Protein AF-A0A2E4LIU6-F1 (afdb_monomer_lite)

Sequence (742 aa):
AVAGFKADQLKAIDATAIAGFGKDQVAGLAPTAMAGFDKDKMAALDSTAVAGFKADQIGALDPTAMAGFKKDQIGALDTTAMAGFKSDQVAALDPTAVAGFKKDQIGALDATAVAAFDPNKMAALDPSAMAGFKADQMAALDPNAVAALDSTKVANLDPTAMAGFDQLKLNALDPTAMAGMKKDQVAGLKADAMGGLSAAQMTSLAPTAVAGFKSDQVAALDPTAMAGFKKDQVAAMDSQAMAGFKPTQVAALDDDAVAGFKQTQVAALDATAVAGFKPTQVAALDADAVAGFKKDQMAAIDPTAMAGFKPTQVAALDADAVAGFKPDQVAALDPDAMTGLKQDQVKNLSKNAVGGLTADQFTKLPDDALKGLSKDNLGGLGTDVVKNFDDATIAKLDPTEVKSLAGDDFSKLMTNVDPTKVTADAVDDLLPTGWELDKDTGDLKAPPGAALSFKTIDKAASANINDTSLPPLPDLSKDLALGGGTSDSGGVLAGLDKALDAAAGAGAYKFEQRSDGILNLKTAGADDAAAAFIPDTSKMKQAPAGATPGVSQDDTGAFVLTTDKGYQIPLLPSLADPDAVKNQLPADSKIEVGTGGQTTISDLGDGSDKPVVGMPSPLLVQSDKAPGAYRDGTGADAKIEIVNADGKAQVITPAFKAQDEFKDALSGFGATDVKVNTSGTMDLNFGGQKITLKPHFDIEKGKTDASGEKFPPGVKQVGDKFFFTNENGETQELSVVAAPAT

Foldseek 3Di:
DQQPAALVRLLPDDLQVLLPAALVNLLNHDLRNQCNAALSNQLSHDLRNLCNAALSNQLSHDLRNQCNAALSNQLSHDLRNLCNAALSNLLSHDLRNLLNDALSNQLSHDLRNLQSQALSNLLSHDLRNLCNAALSNLLSHDLRNLCSAALSNQLNHDLRNQCSAALSNQLSHDLRNLLNAALSNQLSHDLRNLCNAALSNQLSHDLRNLCNAALSNLLSHDLRNLCNHALSNLLSHDLRNQCNAALSNQLSHDLRVLLNAALSNLLSHDLRNQLNDALSNQLSHDLRNLCNAALSNQLSHDLRNLCNAALSNQLSHDLRNLLNAALSNLLSHDLRNLLNAALSNLLSHALRNQLSDALSNLVNHDLRNQCSDALRHQLSHHLNNLQPDALVSLQSYDLVRLLNRDAASNLQSQQSYNCVRYAPVSCPSNHHPQWDADRVQQAIQHHAFGQHDHDWQDCVPPDQPDFEAEDGAHDQQFHSGGNRTDDPPRGNQVQQLVQACVEPNHQQWGWDQDSNGKIFIDGRPDPDGFFIWTWLSNPWGAHDPPDDFYWDADPLRWIWGQGPSRITTTIFGADRDLPQQCVQAPPNWHWYQDSNRKIWICGQVPPDNFIFIWQKDRGWAAAPDAAGWDWDDFDLAIWIWGQGNVRTTIITGHADDCQVLQVVLVVVVVWAPWHQHSRRWIWIADPNWIKIKGWTTGKDAQDADPVRHGDAAHWDDDPQWIWHAHNRSIIIIIDMDTDPDD

pLDDT: mean 92.59, std 8.1, range [38.44, 98.75]

Secondary structure (DSSP, 8-state):
-GGG--HHHHHHS-HHHHTT--HHHHHTS-GGGGGG--HHHHHHS-HHHHTT--HHHHTTS-HHHHTT--HHHHTTS-HHHHTT--HHHHHTS-HHHHTT--HHHHTTS-HHHHTT--HHHHHHS-GGGGGG--HHHHHHS-HHHHTT--HHHHTTS-GGGGGG--HHHHHHS-GGGGGG--HHHHHHS-GGGGGG--HHHHHHS-HHHHTT--HHHHHTS-HHHHTT--HHHHHHS-HHHHTT--HHHHTTS-HHHHTT--HHHHTTS-HHHHTT--HHHHHHS-HHHHTT--HHHHHHS-HHHHTT--HHHHTTS-HHHHTT--HHHHHTS-GGGGGG--HHHHHHS-HHHHHT--HHHHHTS-HHHHTT--TTTGGG--HHHHTT--HHHHTTS-HHHHHT--TTHHHHHHHHS-TTT--HHHHGGGPPTT-EE-TTT-BEEPPTT-B--PPBP-GGGSS-TTTEE----B-TTS-SBTTS---TTTHHHHHHHHHHHHHH-TTSEEEEE-TTS-EEEEETT-SSEEEEEEE-GGG-EEPPTTPPSEEEE-TTS-EEEE-TT-EEEEEEE--S-HHHHHTTS-TT--EEE-TTSPEEES--SSS--S-EEEEEPSB-EE-SSPSEEEEESSGGG-EEEEE-TTSEEEEEEE--SSHHHHHHHHHHTT-EEEEE-TTS-EEEEETTEEEEEEEEEEEEET-B-TTSPBPPSEEEEETTEEEEE-TT-EEEEEEEEEPP--

Radius of gyration: 41.92 Å; chains: 1; bounding box: 106×54×118 Å

Structure (mmCIF, N/CA/C/O backbone):
data_AF-A0A2E4LIU6-F1
#
_entry.id   AF-A0A2E4LIU6-F1
#
loop_
_atom_site.group_PDB
_atom_site.id
_atom_site.type_symbol
_atom_site.label_atom_id
_atom_site.label_alt_id
_atom_site.label_comp_id
_atom_site.label_asym_id
_atom_site.label_entity_id
_atom_site.label_seq_id
_atom_site.pdbx_PDB_ins_code
_atom_site.Cartn_x
_atom_site.Cartn_y
_atom_site.Cartn_z
_atom_site.occupancy
_atom_site.B_iso_or_equiv
_atom_site.auth_seq_id
_atom_site.auth_comp_id
_atom_site.auth_asym_id
_atom_site.auth_atom_id
_atom_site.pdbx_PDB_model_num
ATOM 1 N N . ALA A 1 1 ? 55.812 -18.400 -59.384 1.00 61.91 1 ALA A N 1
ATOM 2 C CA . ALA A 1 1 ? 56.956 -17.463 -59.445 1.00 61.91 1 ALA A CA 1
ATOM 3 C C . ALA A 1 1 ? 57.140 -16.683 -58.140 1.00 61.91 1 ALA A C 1
ATOM 5 O O . ALA A 1 1 ? 58.265 -16.591 -57.677 1.00 61.91 1 ALA A O 1
ATOM 6 N N . VAL A 1 2 ? 56.072 -16.170 -57.515 1.00 78.38 2 VAL A N 1
ATOM 7 C CA . VAL A 1 2 ? 56.188 -15.272 -56.346 1.00 78.38 2 VAL A CA 1
ATOM 8 C C . VAL A 1 2 ? 56.410 -15.963 -54.986 1.00 78.38 2 VAL A C 1
ATOM 10 O O . VAL A 1 2 ? 56.914 -15.331 -54.068 1.00 78.38 2 VAL A O 1
ATOM 13 N N . ALA A 1 3 ? 56.140 -17.268 -54.861 1.00 80.12 3 ALA A N 1
ATOM 14 C CA . ALA A 1 3 ? 56.276 -18.023 -53.602 1.00 80.12 3 ALA A CA 1
ATOM 15 C C . ALA A 1 3 ? 57.689 -18.030 -52.977 1.00 80.12 3 ALA A C 1
ATOM 17 O O . ALA A 1 3 ? 57.834 -18.330 -51.797 1.00 80.12 3 ALA A O 1
ATOM 18 N N . GLY A 1 4 ? 58.731 -17.720 -53.757 1.00 84.25 4 GLY A N 1
ATOM 19 C CA . GLY A 1 4 ? 60.118 -17.667 -53.285 1.00 84.25 4 GLY A CA 1
ATOM 20 C C . GLY A 1 4 ? 60.573 -16.303 -52.755 1.00 84.25 4 GLY A C 1
ATOM 21 O O . GLY A 1 4 ? 61.723 -16.196 -52.327 1.00 84.25 4 GLY A O 1
ATOM 22 N N . PHE A 1 5 ? 59.729 -15.265 -52.810 1.00 91.25 5 PHE A N 1
ATOM 23 C CA . PHE A 1 5 ? 60.100 -13.936 -52.324 1.00 91.25 5 PHE A CA 1
ATOM 24 C C . PHE A 1 5 ? 60.273 -13.912 -50.803 1.00 91.25 5 PHE A C 1
ATOM 26 O O . PHE A 1 5 ? 59.449 -14.439 -50.058 1.00 91.25 5 PHE A O 1
ATOM 33 N N . LYS A 1 6 ? 61.340 -13.255 -50.345 1.00 92.62 6 LYS A N 1
ATOM 34 C CA . LYS A 1 6 ? 61.596 -12.942 -48.930 1.00 92.62 6 LYS A CA 1
ATOM 35 C C . LYS A 1 6 ? 61.195 -11.498 -48.610 1.00 92.62 6 LYS A C 1
ATOM 37 O O . LYS A 1 6 ? 61.132 -10.669 -49.517 1.00 92.62 6 LYS A O 1
ATOM 42 N N . ALA A 1 7 ? 61.012 -11.184 -47.326 1.00 92.44 7 ALA A N 1
ATOM 43 C CA . ALA A 1 7 ? 60.647 -9.841 -46.861 1.00 92.44 7 ALA A CA 1
ATOM 44 C C . ALA A 1 7 ? 61.567 -8.738 -47.422 1.00 92.44 7 ALA A C 1
ATOM 46 O O . ALA A 1 7 ? 61.079 -7.791 -48.031 1.00 92.44 7 ALA A O 1
ATOM 47 N N . ASP A 1 8 ? 62.892 -8.900 -47.325 1.00 92.88 8 ASP A N 1
ATOM 48 C CA . ASP A 1 8 ? 63.858 -7.905 -47.827 1.00 92.88 8 ASP A CA 1
ATOM 49 C C . ASP A 1 8 ? 63.761 -7.682 -49.342 1.00 92.88 8 ASP A C 1
ATOM 51 O O . ASP A 1 8 ? 63.995 -6.580 -49.836 1.00 92.88 8 ASP A O 1
ATOM 55 N N . GLN A 1 9 ? 63.394 -8.727 -50.091 1.00 92.69 9 GLN A N 1
ATOM 56 C CA . GLN A 1 9 ? 63.227 -8.636 -51.539 1.00 92.69 9 GLN A CA 1
ATOM 57 C C . GLN A 1 9 ? 61.954 -7.871 -51.891 1.00 92.69 9 GLN A C 1
ATOM 59 O O . GLN A 1 9 ? 62.006 -6.999 -52.750 1.00 92.69 9 GLN A O 1
ATOM 64 N N . LEU A 1 10 ? 60.835 -8.147 -51.212 1.00 92.00 10 LEU A N 1
ATOM 65 C CA . LEU A 1 10 ? 59.602 -7.376 -51.399 1.00 92.00 10 LEU A CA 1
ATOM 66 C C . LEU A 1 10 ? 59.773 -5.921 -50.970 1.00 92.00 10 LEU A C 1
ATOM 68 O O . LEU A 1 10 ? 59.290 -5.031 -51.662 1.00 92.00 10 LEU A O 1
ATOM 72 N N . LYS A 1 11 ? 60.533 -5.667 -49.900 1.00 91.44 11 LYS A N 1
ATOM 73 C CA . LYS A 1 11 ? 60.844 -4.310 -49.439 1.00 91.44 11 LYS A CA 1
ATOM 74 C C . LYS A 1 11 ? 61.566 -3.483 -50.506 1.00 91.44 11 LYS A C 1
ATOM 76 O O . LYS A 1 11 ? 61.294 -2.291 -50.631 1.00 91.44 11 LYS A O 1
ATOM 81 N N . ALA A 1 12 ? 62.449 -4.117 -51.282 1.00 91.50 12 ALA A N 1
ATOM 82 C CA . ALA A 1 12 ? 63.208 -3.490 -52.364 1.00 91.50 12 ALA A CA 1
ATOM 83 C C . ALA A 1 12 ? 62.420 -3.314 -53.679 1.00 91.50 12 ALA A C 1
ATOM 85 O O . ALA A 1 12 ? 62.894 -2.612 -54.573 1.00 91.50 12 ALA A O 1
ATOM 86 N N . ILE A 1 13 ? 61.247 -3.943 -53.826 1.00 91.38 13 ILE A N 1
ATOM 87 C CA . ILE A 1 13 ? 60.385 -3.780 -55.004 1.00 91.38 13 ILE A CA 1
ATOM 88 C C . ILE A 1 13 ? 59.573 -2.484 -54.862 1.00 91.38 13 ILE A C 1
ATOM 90 O O . ILE A 1 13 ? 58.964 -2.226 -53.825 1.00 91.38 13 ILE A O 1
ATOM 94 N N . ASP A 1 14 ? 59.551 -1.669 -55.918 1.00 92.44 14 ASP A N 1
ATOM 95 C CA . ASP A 1 14 ? 58.750 -0.441 -55.962 1.00 92.44 14 ASP A CA 1
ATOM 96 C C . ASP A 1 14 ? 57.240 -0.744 -55.964 1.00 92.44 14 ASP A C 1
ATOM 98 O O . ASP A 1 14 ? 56.791 -1.733 -56.552 1.00 92.44 14 ASP A O 1
ATOM 102 N N . ALA A 1 15 ? 56.439 0.131 -55.348 1.00 92.38 15 ALA A N 1
ATOM 103 C CA . ALA A 1 15 ? 54.988 -0.031 -55.249 1.00 92.38 15 ALA A CA 1
ATOM 104 C C . ALA A 1 15 ? 54.302 -0.187 -56.624 1.00 92.38 15 ALA A C 1
ATOM 106 O O . ALA A 1 15 ? 53.351 -0.955 -56.757 1.00 92.38 15 ALA A O 1
ATOM 107 N N . THR A 1 16 ? 54.831 0.446 -57.676 1.00 91.50 16 THR A N 1
ATOM 108 C CA . THR A 1 16 ? 54.316 0.327 -59.052 1.00 91.50 16 THR A CA 1
ATOM 109 C C . THR A 1 16 ? 54.453 -1.094 -59.600 1.00 91.50 16 THR A C 1
ATOM 111 O O . THR A 1 16 ? 53.590 -1.569 -60.333 1.00 91.50 16 THR A O 1
ATOM 114 N N . ALA A 1 17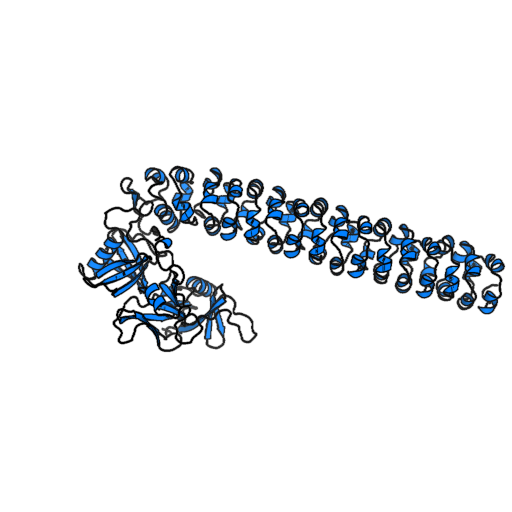 ? 55.529 -1.799 -59.242 1.00 91.12 17 ALA A N 1
ATOM 115 C CA . ALA A 1 17 ? 55.725 -3.186 -59.654 1.00 91.12 17 ALA A CA 1
ATOM 116 C C . ALA A 1 17 ? 54.816 -4.143 -58.866 1.00 91.12 17 ALA A C 1
ATOM 118 O O . ALA A 1 17 ? 54.324 -5.121 -59.432 1.00 91.12 17 ALA A O 1
ATOM 119 N N . ILE A 1 18 ? 54.544 -3.837 -57.591 1.00 93.38 18 ILE A N 1
ATOM 120 C CA . ILE A 1 18 ? 53.566 -4.570 -56.773 1.00 93.38 18 ILE A CA 1
ATOM 121 C C . ILE A 1 18 ? 52.146 -4.427 -57.337 1.00 93.38 18 ILE A C 1
ATOM 123 O O . ILE A 1 18 ? 51.404 -5.405 -57.330 1.00 93.38 18 ILE A O 1
ATOM 127 N N . ALA A 1 19 ? 51.789 -3.272 -57.912 1.00 92.88 19 ALA A N 1
ATOM 128 C CA . ALA A 1 19 ? 50.477 -3.048 -58.531 1.00 92.88 19 ALA A CA 1
ATOM 129 C C . ALA A 1 19 ? 50.125 -4.055 -59.648 1.00 92.88 19 ALA A C 1
ATOM 131 O O . ALA A 1 19 ? 48.953 -4.254 -59.949 1.00 92.88 19 ALA A O 1
ATOM 132 N N . GLY A 1 20 ? 51.121 -4.706 -60.264 1.00 91.44 20 GLY A N 1
ATOM 133 C CA . GLY A 1 20 ? 50.910 -5.740 -61.285 1.00 91.44 20 GLY A CA 1
ATOM 134 C C . GLY A 1 20 ? 50.588 -7.138 -60.738 1.00 91.44 20 GLY A C 1
ATOM 135 O O . GLY A 1 20 ? 50.439 -8.075 -61.525 1.00 91.44 20 GLY A O 1
ATOM 136 N N . PHE A 1 21 ? 50.539 -7.328 -59.416 1.00 94.50 21 PHE A N 1
ATOM 137 C CA . PHE A 1 21 ? 50.215 -8.623 -58.815 1.00 94.50 21 PHE A CA 1
ATOM 138 C C . PHE A 1 21 ? 48.708 -8.873 -58.882 1.00 94.50 21 PHE A C 1
ATOM 140 O O . PHE A 1 21 ? 47.919 -8.013 -58.520 1.00 94.50 21 PHE A O 1
ATOM 147 N N . GLY A 1 22 ? 48.309 -10.072 -59.312 1.00 94.94 22 GLY A N 1
ATOM 148 C CA . GLY A 1 22 ? 46.920 -10.527 -59.270 1.00 94.94 22 GLY A CA 1
ATOM 149 C C . GLY A 1 22 ? 46.615 -11.383 -58.039 1.00 94.94 22 GLY A C 1
ATOM 150 O O . GLY A 1 22 ? 47.496 -11.695 -57.233 1.00 94.94 22 GLY A O 1
ATOM 151 N N . LYS A 1 23 ? 45.351 -11.811 -57.933 1.00 95.44 23 LYS A N 1
ATOM 152 C CA . LYS A 1 23 ? 44.820 -12.624 -56.826 1.00 95.44 23 LYS A CA 1
ATOM 153 C C . LYS A 1 23 ? 45.689 -13.845 -56.507 1.00 95.44 23 LYS A C 1
ATOM 155 O O . LYS A 1 23 ? 46.084 -14.043 -55.361 1.00 95.44 23 LYS A O 1
ATOM 160 N N . ASP A 1 24 ? 46.019 -14.640 -57.524 1.00 95.56 24 ASP A N 1
ATOM 161 C CA . ASP A 1 24 ? 46.772 -15.888 -57.346 1.00 95.56 24 ASP A CA 1
ATOM 162 C C . ASP A 1 24 ? 48.234 -15.636 -56.965 1.00 95.56 24 ASP A C 1
ATOM 164 O O . ASP A 1 24 ? 48.835 -16.424 -56.231 1.00 95.56 24 ASP A O 1
ATOM 168 N N . GLN A 1 25 ? 48.823 -14.530 -57.438 1.00 95.19 25 GLN A N 1
ATOM 169 C CA . GLN A 1 25 ? 50.158 -14.127 -57.010 1.00 95.19 25 GLN A CA 1
ATOM 170 C C . GLN A 1 25 ? 50.153 -13.749 -55.526 1.00 95.19 25 GLN A C 1
ATOM 172 O O . GLN A 1 25 ? 50.968 -14.280 -54.774 1.00 95.19 25 GLN A O 1
ATOM 177 N N . VAL A 1 26 ? 49.221 -12.903 -55.082 1.00 95.69 26 VAL A N 1
ATOM 178 C CA . VAL A 1 26 ? 49.111 -12.533 -53.661 1.00 95.69 26 VAL A CA 1
ATOM 179 C C . VAL A 1 26 ? 48.871 -13.776 -52.795 1.00 95.69 26 VAL A C 1
ATOM 181 O O . VAL A 1 26 ? 49.615 -14.012 -51.844 1.00 95.69 26 VAL A O 1
ATOM 184 N N . ALA A 1 27 ? 47.942 -14.652 -53.191 1.00 95.44 27 ALA A N 1
ATOM 185 C CA . ALA A 1 27 ? 47.644 -15.902 -52.485 1.00 95.44 27 ALA A CA 1
ATOM 186 C C . ALA A 1 27 ? 48.825 -16.891 -52.421 1.00 95.44 27 ALA A C 1
ATOM 188 O O . ALA A 1 27 ? 48.853 -17.775 -51.559 1.00 95.44 27 ALA A O 1
ATOM 189 N N . GLY A 1 28 ? 49.773 -16.782 -53.358 1.00 94.81 28 GLY A N 1
ATOM 190 C CA . GLY A 1 28 ? 50.947 -17.643 -53.472 1.00 94.81 28 GLY A CA 1
ATOM 191 C C . GLY A 1 28 ? 52.191 -17.147 -52.729 1.00 94.81 28 GLY A C 1
ATOM 192 O O . GLY A 1 28 ? 53.189 -17.866 -52.709 1.00 94.81 28 GLY A O 1
ATOM 193 N N . LEU A 1 29 ? 52.177 -15.942 -52.153 1.00 95.06 29 LEU A N 1
ATOM 194 C CA . LEU A 1 29 ? 53.287 -15.413 -51.352 1.00 95.06 29 LEU A CA 1
ATOM 195 C C . LEU A 1 29 ? 53.390 -16.133 -49.995 1.00 95.06 29 LEU A C 1
ATOM 197 O O . LEU A 1 29 ? 52.384 -16.451 -49.366 1.00 95.06 29 LEU A O 1
ATOM 201 N N . ALA A 1 30 ? 54.605 -16.363 -49.499 1.00 94.94 30 ALA A N 1
ATOM 202 C CA . ALA A 1 30 ? 54.784 -16.913 -48.154 1.00 94.94 30 ALA A CA 1
ATOM 203 C C . ALA A 1 30 ? 54.405 -15.866 -47.081 1.00 94.94 30 ALA A C 1
ATOM 205 O O . ALA A 1 30 ? 54.736 -14.693 -47.266 1.00 94.94 30 ALA A O 1
ATOM 206 N N . PRO A 1 31 ? 53.803 -16.248 -45.934 1.00 94.94 31 PRO A N 1
ATOM 207 C CA . PRO A 1 31 ? 53.489 -15.310 -44.849 1.00 94.94 31 PRO A CA 1
ATOM 208 C C . PRO A 1 31 ? 54.695 -14.487 -44.387 1.00 94.94 31 PRO A C 1
ATOM 210 O O . PRO A 1 31 ? 54.602 -13.279 -44.219 1.00 94.94 31 PRO A O 1
ATOM 213 N N . THR A 1 32 ? 55.878 -15.099 -44.293 1.00 93.38 32 THR A N 1
ATOM 214 C CA . THR A 1 32 ? 57.120 -14.404 -43.906 1.00 93.38 32 THR A CA 1
ATOM 215 C C . THR A 1 32 ? 57.549 -13.310 -44.883 1.00 93.38 32 THR A C 1
ATOM 217 O O . THR A 1 32 ? 58.330 -12.437 -44.516 1.00 93.38 32 THR A O 1
ATOM 220 N N . ALA A 1 33 ? 57.060 -13.338 -46.123 1.00 95.12 33 ALA A N 1
ATOM 221 C CA . ALA A 1 33 ? 57.330 -12.310 -47.116 1.00 95.12 33 ALA A CA 1
ATOM 222 C C . ALA A 1 33 ? 56.527 -11.021 -46.839 1.00 95.12 33 ALA A C 1
ATOM 224 O O . ALA A 1 33 ? 56.951 -9.940 -47.242 1.00 95.12 33 ALA A O 1
ATOM 225 N N . MET A 1 34 ? 55.413 -11.116 -46.103 1.00 95.81 34 MET A N 1
ATOM 226 C CA . MET A 1 34 ? 54.492 -10.000 -45.845 1.00 95.81 34 MET A CA 1
ATOM 227 C C . MET A 1 34 ? 55.106 -8.866 -45.028 1.00 95.81 34 MET A C 1
ATOM 229 O O . MET A 1 34 ? 54.745 -7.713 -45.237 1.00 95.81 34 MET A O 1
ATOM 233 N N . ALA A 1 35 ? 56.130 -9.149 -44.220 1.00 93.56 35 ALA A N 1
ATOM 234 C CA . ALA A 1 35 ? 56.916 -8.124 -43.530 1.00 93.56 35 ALA A CA 1
ATOM 235 C C . ALA A 1 35 ? 57.662 -7.161 -44.486 1.00 93.56 35 ALA A C 1
ATOM 237 O O . ALA A 1 35 ? 58.205 -6.148 -44.052 1.00 93.56 35 ALA A O 1
ATOM 238 N N . GLY A 1 36 ? 57.728 -7.474 -45.787 1.00 93.38 36 GLY A N 1
ATOM 239 C CA . GLY A 1 36 ? 58.267 -6.589 -46.822 1.00 93.38 36 GLY A CA 1
ATOM 240 C C . GLY A 1 36 ? 57.265 -5.582 -47.400 1.00 93.38 36 GLY A C 1
ATOM 241 O O . GLY A 1 36 ? 57.675 -4.726 -48.187 1.00 93.38 36 GLY A O 1
ATOM 242 N N . PHE A 1 37 ? 55.975 -5.681 -47.057 1.00 95.81 37 PHE A N 1
ATOM 243 C CA . PHE A 1 37 ? 54.960 -4.709 -47.466 1.00 95.81 37 PHE A CA 1
ATOM 244 C C . PHE A 1 37 ? 54.981 -3.474 -46.562 1.00 95.81 37 PHE A C 1
ATOM 246 O O . PHE A 1 37 ? 55.166 -3.567 -45.354 1.00 95.81 37 PHE A O 1
ATOM 253 N N . ASP A 1 38 ? 54.756 -2.313 -47.168 1.00 94.88 38 ASP A N 1
ATOM 254 C CA . ASP A 1 38 ? 54.541 -1.035 -46.495 1.00 94.88 38 ASP A CA 1
ATOM 255 C C . ASP A 1 38 ? 53.229 -0.411 -46.996 1.00 94.88 38 ASP A C 1
ATOM 257 O O . ASP A 1 38 ? 52.552 -0.965 -47.871 1.00 94.88 38 ASP A O 1
ATOM 261 N N . LYS A 1 39 ? 52.860 0.751 -46.445 1.00 95.88 39 LYS A N 1
ATOM 262 C CA . LYS A 1 39 ? 51.604 1.431 -46.789 1.00 95.88 39 LYS A CA 1
ATOM 263 C C . LYS A 1 39 ? 51.472 1.731 -48.288 1.00 95.88 39 LYS A C 1
ATOM 265 O O . LYS A 1 39 ? 50.376 1.652 -48.832 1.00 95.88 39 LYS A O 1
ATOM 270 N N . ASP A 1 40 ? 52.569 2.056 -48.972 1.00 96.00 40 ASP A N 1
ATOM 271 C CA . ASP A 1 40 ? 52.518 2.474 -50.374 1.00 96.00 40 ASP A CA 1
ATOM 272 C C . ASP A 1 40 ? 52.322 1.257 -51.286 1.00 96.00 40 ASP A C 1
ATOM 274 O O . ASP A 1 40 ? 51.531 1.305 -52.228 1.00 96.00 40 ASP A O 1
ATOM 278 N N . LYS A 1 41 ? 52.958 0.125 -50.956 1.00 95.75 41 LYS A N 1
ATOM 279 C CA . LYS A 1 41 ? 52.736 -1.160 -51.638 1.00 95.75 41 LYS A CA 1
ATOM 280 C C . LYS A 1 41 ? 51.312 -1.672 -51.437 1.00 95.75 41 LYS A C 1
ATOM 282 O O . LYS A 1 41 ? 50.694 -2.121 -52.400 1.00 95.75 41 LYS A O 1
ATOM 287 N N . MET A 1 42 ? 50.774 -1.576 -50.219 1.00 96.88 42 MET A N 1
ATOM 288 C CA . MET A 1 42 ? 49.384 -1.960 -49.948 1.00 96.88 42 MET A CA 1
ATOM 289 C C . MET A 1 42 ? 48.397 -1.077 -50.717 1.00 96.88 42 MET A C 1
ATOM 291 O O . MET A 1 42 ? 47.474 -1.593 -51.345 1.00 96.88 42 MET A O 1
ATOM 295 N N . ALA A 1 43 ? 48.637 0.235 -50.767 1.00 96.50 43 ALA A N 1
ATOM 296 C CA . ALA A 1 43 ? 47.803 1.168 -51.519 1.00 96.50 43 ALA A CA 1
ATOM 297 C C . ALA A 1 43 ? 47.864 0.958 -53.044 1.00 96.50 43 ALA A C 1
ATOM 299 O O . ALA A 1 43 ? 46.927 1.353 -53.748 1.00 96.50 43 ALA A O 1
ATOM 300 N N . ALA A 1 44 ? 48.953 0.380 -53.561 1.00 96.62 44 ALA A N 1
ATOM 301 C CA . ALA A 1 44 ? 49.164 0.147 -54.988 1.00 96.62 44 ALA A CA 1
ATOM 302 C C . ALA A 1 44 ? 48.462 -1.111 -55.528 1.00 96.62 44 ALA A C 1
ATOM 304 O O . ALA A 1 44 ? 48.182 -1.168 -56.724 1.00 96.62 44 ALA A O 1
ATOM 305 N N . LEU A 1 45 ? 48.155 -2.099 -54.677 1.00 96.38 45 LEU A N 1
ATOM 306 C CA . LEU A 1 45 ? 47.378 -3.277 -55.077 1.00 96.38 45 LEU A CA 1
ATOM 307 C C . LEU A 1 45 ? 45.944 -2.889 -55.471 1.00 96.38 45 LEU A C 1
ATOM 309 O O . LEU A 1 45 ? 45.343 -1.997 -54.874 1.00 96.38 45 LEU A O 1
ATOM 313 N N . ASP A 1 46 ? 45.349 -3.583 -56.437 1.00 96.19 46 ASP A N 1
ATOM 314 C CA . ASP A 1 46 ? 43.910 -3.459 -56.681 1.00 96.19 46 ASP A CA 1
ATOM 315 C C . ASP A 1 46 ? 43.093 -4.370 -55.739 1.00 96.19 46 ASP A C 1
ATOM 317 O O . ASP A 1 46 ? 43.629 -5.219 -55.019 1.00 96.19 46 ASP A O 1
ATOM 321 N N . SER A 1 47 ? 41.771 -4.194 -55.716 1.00 96.06 47 SER A N 1
ATOM 322 C CA . SER A 1 47 ? 40.879 -4.989 -54.862 1.00 96.06 47 SER A CA 1
ATOM 323 C C . SER A 1 47 ? 40.827 -6.474 -55.249 1.00 96.06 47 SER A C 1
ATOM 325 O O . SER A 1 47 ? 40.594 -7.322 -54.388 1.00 96.06 47 SER A O 1
ATOM 327 N N . THR A 1 48 ? 41.098 -6.822 -56.513 1.00 95.69 48 THR A N 1
ATOM 328 C CA . THR A 1 48 ? 41.131 -8.219 -56.978 1.00 95.69 48 THR A CA 1
ATOM 329 C C . THR A 1 48 ? 42.360 -8.940 -56.437 1.00 95.69 48 THR A C 1
ATOM 331 O O . THR A 1 48 ? 42.263 -10.086 -55.998 1.00 95.69 48 THR A O 1
ATOM 334 N N . ALA A 1 49 ? 43.510 -8.268 -56.433 1.00 96.56 49 ALA A N 1
ATOM 335 C CA . ALA A 1 49 ? 44.744 -8.759 -55.846 1.00 96.56 49 ALA A CA 1
ATOM 336 C C . ALA A 1 49 ? 44.601 -8.940 -54.333 1.00 96.56 49 ALA A C 1
ATOM 338 O O . ALA A 1 49 ? 44.946 -9.997 -53.803 1.00 96.56 49 ALA A O 1
ATOM 339 N N . VAL A 1 50 ? 44.018 -7.948 -53.649 1.00 97.19 50 VAL A N 1
ATOM 340 C CA . VAL A 1 50 ? 43.781 -8.006 -52.199 1.00 97.19 50 VAL A CA 1
ATOM 341 C C . VAL A 1 50 ? 42.854 -9.164 -51.811 1.00 97.19 50 VAL A C 1
ATOM 343 O O . VAL A 1 50 ? 43.092 -9.822 -50.802 1.00 97.19 50 VAL A O 1
ATOM 346 N N . ALA A 1 51 ? 41.872 -9.519 -52.643 1.00 96.44 51 ALA A N 1
ATOM 347 C CA . ALA A 1 51 ? 41.024 -10.695 -52.419 1.00 96.44 51 ALA A CA 1
ATOM 348 C C . ALA A 1 51 ? 41.789 -12.042 -52.417 1.00 96.44 51 ALA A C 1
ATOM 350 O O . ALA A 1 51 ? 41.187 -13.091 -52.181 1.00 96.44 51 ALA A O 1
ATOM 351 N N . GLY A 1 52 ? 43.086 -12.048 -52.746 1.00 95.81 52 GLY A N 1
ATOM 352 C CA . GLY A 1 52 ? 43.966 -13.215 -52.678 1.00 95.81 52 GLY A CA 1
ATOM 353 C C . GLY A 1 52 ? 44.633 -13.438 -51.321 1.00 95.81 52 GLY A C 1
ATOM 354 O O . GLY A 1 52 ? 45.184 -14.517 -51.110 1.00 95.81 52 GLY A O 1
ATOM 355 N N . PHE A 1 53 ? 44.604 -12.460 -50.409 1.00 97.38 53 PHE A N 1
ATOM 356 C CA . PHE A 1 53 ? 45.224 -12.606 -49.092 1.00 97.38 53 PHE A CA 1
ATOM 357 C C . PHE A 1 53 ? 44.572 -13.721 -48.264 1.00 97.38 53 PHE A C 1
ATOM 359 O O . PHE A 1 53 ? 43.357 -13.905 -48.272 1.00 97.38 53 PHE A O 1
ATOM 366 N N . LYS A 1 54 ? 45.402 -14.438 -47.508 1.00 97.00 54 LYS A N 1
ATOM 367 C CA . LYS A 1 54 ? 45.013 -15.466 -46.534 1.00 97.00 54 LYS A CA 1
ATOM 368 C C . LYS A 1 54 ? 45.223 -14.970 -45.103 1.00 97.00 54 LYS A C 1
ATOM 370 O O . LYS A 1 54 ? 45.967 -14.019 -44.878 1.00 97.00 54 LYS A O 1
ATOM 375 N N . ALA A 1 55 ? 44.607 -15.638 -44.128 1.00 96.94 55 ALA A N 1
ATOM 376 C CA . ALA A 1 55 ? 44.691 -15.253 -42.716 1.00 96.94 55 ALA A CA 1
ATOM 377 C C . ALA A 1 55 ? 46.137 -15.168 -42.192 1.00 96.94 55 ALA A C 1
ATOM 379 O O . ALA A 1 55 ? 46.523 -14.194 -41.554 1.00 96.94 55 ALA A O 1
ATOM 380 N N . ASP A 1 56 ? 46.963 -16.169 -42.498 1.00 97.25 56 ASP A N 1
ATOM 381 C CA . ASP A 1 56 ? 48.368 -16.218 -42.085 1.00 97.25 56 ASP A CA 1
ATOM 382 C C . ASP A 1 56 ? 49.211 -15.103 -42.718 1.00 97.25 56 ASP A C 1
ATOM 384 O O . ASP A 1 56 ? 50.124 -14.579 -42.084 1.00 97.25 56 ASP A O 1
ATOM 388 N N . GLN A 1 57 ? 48.880 -14.708 -43.948 1.00 97.56 57 GLN A N 1
ATOM 389 C CA . GLN A 1 57 ? 49.508 -13.590 -44.639 1.00 97.56 57 GLN A CA 1
ATOM 390 C C . GLN A 1 57 ? 49.102 -12.245 -44.032 1.00 97.56 57 GLN A C 1
ATOM 392 O O . GLN A 1 57 ? 49.979 -11.430 -43.755 1.00 97.56 57 GLN A O 1
ATOM 397 N N . ILE A 1 58 ? 47.807 -12.024 -43.777 1.00 97.62 58 ILE A N 1
ATOM 398 C CA . ILE A 1 58 ? 47.331 -10.811 -43.097 1.00 97.62 58 ILE A CA 1
ATOM 399 C C . ILE A 1 58 ? 48.002 -10.688 -41.730 1.00 97.62 58 ILE A C 1
ATOM 401 O O . ILE A 1 58 ? 48.594 -9.656 -41.434 1.00 97.62 58 ILE A O 1
ATOM 405 N N . GLY A 1 59 ? 48.022 -11.762 -40.938 1.00 96.62 59 GLY A N 1
ATOM 406 C CA . GLY A 1 59 ? 48.655 -11.766 -39.619 1.00 96.62 59 GLY A CA 1
ATOM 407 C C . GLY A 1 59 ? 50.178 -11.588 -39.633 1.00 96.62 59 GLY A C 1
ATOM 408 O O . GLY A 1 59 ? 50.766 -11.384 -38.574 1.00 96.62 59 GLY A O 1
ATOM 409 N N . ALA A 1 60 ? 50.826 -11.664 -40.797 1.00 96.81 60 ALA A N 1
ATOM 410 C CA . ALA A 1 60 ? 52.258 -11.429 -40.960 1.00 96.81 60 ALA A CA 1
ATOM 411 C C . ALA A 1 60 ? 52.597 -10.041 -41.541 1.00 96.81 60 ALA A C 1
ATOM 413 O O . ALA A 1 60 ? 53.780 -9.725 -41.687 1.00 96.81 60 ALA A O 1
ATOM 414 N N . LEU A 1 61 ? 51.595 -9.215 -41.876 1.00 96.81 61 LEU A N 1
ATOM 415 C CA . LEU A 1 61 ? 51.804 -7.820 -42.270 1.00 96.81 61 LEU A CA 1
ATOM 416 C C . LEU A 1 61 ? 52.275 -6.984 -41.076 1.00 96.81 61 LEU A C 1
ATOM 418 O O . LEU A 1 61 ? 51.753 -7.102 -39.967 1.00 96.81 61 LEU A O 1
ATOM 422 N N . ASP A 1 62 ? 53.229 -6.091 -41.319 1.00 95.31 62 ASP A N 1
ATOM 423 C CA . ASP A 1 62 ? 53.597 -5.074 -40.339 1.00 95.31 62 ASP A CA 1
ATOM 424 C C . ASP A 1 62 ? 52.419 -4.094 -40.140 1.00 95.31 62 ASP A C 1
ATOM 426 O O . ASP A 1 62 ? 51.807 -3.689 -41.136 1.00 95.31 62 ASP A O 1
ATOM 430 N N . PRO A 1 63 ? 52.086 -3.672 -38.903 1.00 95.56 63 PRO A N 1
ATOM 431 C CA . PRO A 1 63 ? 51.004 -2.716 -38.659 1.00 95.56 63 PRO A CA 1
ATOM 432 C C . PRO A 1 63 ? 51.097 -1.441 -39.509 1.00 95.56 63 PRO A C 1
ATOM 434 O O . PRO A 1 63 ? 50.077 -0.910 -39.939 1.00 95.56 63 PRO A O 1
ATOM 437 N N . THR A 1 64 ? 52.304 -0.972 -39.842 1.00 93.31 64 THR A N 1
ATOM 438 C CA . THR A 1 64 ? 52.489 0.216 -40.693 1.00 93.31 64 THR A CA 1
ATOM 439 C C . THR A 1 64 ? 51.983 0.028 -42.125 1.00 93.31 64 THR A C 1
ATOM 441 O O . THR A 1 64 ? 51.597 1.006 -42.766 1.00 93.31 64 THR A O 1
ATOM 444 N N . ALA A 1 65 ? 51.932 -1.208 -42.629 1.00 96.62 65 ALA A N 1
ATOM 445 C CA . ALA A 1 65 ? 51.366 -1.515 -43.939 1.00 96.62 65 ALA A CA 1
ATOM 446 C C . ALA A 1 65 ? 49.840 -1.340 -43.959 1.00 96.62 65 ALA A C 1
ATOM 448 O O . ALA A 1 65 ? 49.269 -0.998 -44.997 1.00 96.62 65 ALA A O 1
ATOM 449 N N . MET A 1 66 ? 49.183 -1.508 -42.806 1.00 97.25 66 MET A N 1
ATOM 450 C CA . MET A 1 66 ? 47.725 -1.463 -42.686 1.00 97.25 66 MET A CA 1
ATOM 451 C C . MET A 1 66 ? 47.148 -0.087 -43.038 1.00 97.25 66 MET A C 1
ATOM 453 O O . MET A 1 66 ? 46.073 -0.004 -43.630 1.00 97.25 66 MET A O 1
ATOM 457 N N . ALA A 1 67 ? 47.902 0.985 -42.786 1.00 95.88 67 ALA A N 1
ATOM 458 C CA . ALA A 1 67 ? 47.536 2.352 -43.162 1.00 95.88 67 ALA A CA 1
ATOM 459 C C . ALA A 1 67 ? 47.418 2.565 -44.688 1.00 95.88 67 ALA A C 1
ATOM 461 O O . ALA A 1 67 ? 46.903 3.587 -45.134 1.00 95.88 67 ALA A O 1
ATOM 462 N N . GLY A 1 68 ? 47.918 1.626 -45.499 1.00 96.06 68 GLY A N 1
ATOM 463 C CA . GLY A 1 68 ? 47.813 1.658 -46.956 1.00 96.06 68 GLY A CA 1
ATOM 464 C C . GLY A 1 68 ? 46.521 1.076 -47.527 1.00 96.06 68 GLY A C 1
ATOM 465 O O . GLY A 1 68 ? 46.255 1.269 -48.714 1.00 96.06 68 GLY A O 1
ATOM 466 N N . PHE A 1 69 ? 45.727 0.356 -46.725 1.00 97.75 69 PHE A N 1
ATOM 467 C CA . PHE A 1 69 ? 44.468 -0.213 -47.204 1.00 97.75 69 PHE A CA 1
ATOM 468 C C . PHE A 1 69 ? 43.461 0.882 -47.568 1.00 97.75 69 PHE A C 1
ATOM 470 O O . PHE A 1 69 ? 43.315 1.889 -46.883 1.00 97.75 69 PHE A O 1
ATOM 477 N N . LYS A 1 70 ? 42.710 0.644 -48.641 1.00 97.25 70 LYS A N 1
ATOM 478 C CA . LYS A 1 70 ? 41.595 1.470 -49.113 1.00 97.25 70 LYS A CA 1
ATOM 479 C C . LYS A 1 70 ? 40.265 0.776 -48.830 1.00 97.25 70 LYS A C 1
ATOM 481 O O . LYS A 1 70 ? 40.202 -0.449 -48.734 1.00 97.25 70 LYS A O 1
ATOM 486 N N . LYS A 1 71 ? 39.180 1.555 -48.807 1.00 96.81 71 LYS A N 1
ATOM 487 C CA . LYS A 1 71 ? 37.801 1.068 -48.618 1.00 96.81 71 LYS A CA 1
ATOM 488 C C . LYS A 1 71 ? 37.473 -0.163 -49.479 1.00 96.81 71 LYS A C 1
ATOM 490 O O . LYS A 1 71 ? 37.083 -1.204 -48.957 1.00 96.81 71 LYS A O 1
ATOM 495 N N . ASP A 1 72 ? 37.687 -0.069 -50.791 1.00 97.12 72 ASP A N 1
ATOM 496 C CA . ASP A 1 72 ? 37.332 -1.142 -51.731 1.00 97.12 72 ASP A CA 1
ATOM 497 C C . ASP A 1 72 ? 38.207 -2.394 -51.574 1.00 97.12 72 ASP A C 1
ATOM 499 O O . ASP A 1 72 ? 37.784 -3.495 -51.917 1.00 97.12 72 ASP A O 1
ATOM 503 N N . GLN A 1 73 ? 39.425 -2.237 -51.046 1.00 97.94 73 GLN A N 1
ATOM 504 C CA . GLN A 1 73 ? 40.328 -3.351 -50.765 1.00 97.94 73 GLN A CA 1
ATOM 505 C C . GLN A 1 73 ? 39.871 -4.120 -49.524 1.00 97.94 73 GLN A C 1
ATOM 507 O O . GLN A 1 73 ? 39.773 -5.344 -49.579 1.00 97.94 73 GLN A O 1
ATOM 512 N N . ILE A 1 74 ? 39.520 -3.417 -48.439 1.00 97.75 74 ILE A N 1
ATOM 513 C CA . ILE A 1 74 ? 38.940 -4.045 -47.242 1.00 97.75 74 ILE A CA 1
ATOM 514 C C . ILE A 1 74 ? 37.665 -4.807 -47.613 1.00 97.75 74 ILE A C 1
ATOM 516 O O . ILE A 1 74 ? 37.534 -5.985 -47.287 1.00 97.75 74 ILE A O 1
ATOM 520 N N . GLY A 1 75 ? 36.771 -4.196 -48.393 1.00 96.88 75 GLY A N 1
ATOM 521 C CA . GLY A 1 75 ? 35.534 -4.846 -48.835 1.00 96.88 75 GLY A CA 1
ATOM 522 C C . GLY A 1 75 ? 35.724 -6.037 -49.786 1.00 96.88 75 GLY A C 1
ATOM 523 O O . GLY A 1 75 ? 34.765 -6.782 -50.017 1.00 96.88 75 GLY A O 1
ATOM 524 N N . ALA A 1 76 ? 36.922 -6.228 -50.347 1.00 97.31 76 ALA A N 1
ATOM 525 C CA . ALA A 1 76 ? 37.257 -7.344 -51.232 1.00 97.31 76 ALA A CA 1
ATOM 526 C C . ALA A 1 76 ? 37.958 -8.514 -50.521 1.00 97.31 76 ALA A C 1
ATOM 528 O O . ALA A 1 76 ? 38.041 -9.596 -51.103 1.00 97.31 76 ALA A O 1
ATOM 529 N N . LEU A 1 77 ? 38.434 -8.328 -49.283 1.00 97.38 77 LEU A N 1
ATOM 530 C CA . LEU A 1 77 ? 39.022 -9.406 -48.487 1.00 97.38 77 LEU A CA 1
ATOM 531 C C . LEU A 1 77 ? 38.011 -10.534 -48.253 1.00 97.38 77 LEU A C 1
ATOM 533 O O . LEU A 1 77 ? 36.850 -10.299 -47.915 1.00 97.38 77 LEU A O 1
ATOM 537 N N . ASP A 1 78 ? 38.462 -11.774 -48.402 1.00 95.75 78 ASP A N 1
ATOM 538 C CA . ASP A 1 78 ? 37.641 -12.931 -48.067 1.00 95.75 78 ASP A CA 1
ATOM 539 C C . ASP A 1 78 ? 37.426 -13.014 -46.546 1.00 95.75 78 ASP A C 1
ATOM 541 O O . ASP A 1 78 ? 38.322 -12.698 -45.763 1.00 95.75 78 ASP A O 1
ATOM 545 N N . THR A 1 79 ? 36.253 -13.479 -46.112 1.00 96.00 79 THR A N 1
ATOM 546 C CA . THR A 1 79 ? 35.941 -13.668 -44.683 1.00 96.00 79 THR A CA 1
ATOM 547 C C . THR A 1 79 ? 36.960 -14.548 -43.956 1.00 96.00 79 THR A C 1
ATOM 549 O O . THR A 1 79 ? 37.257 -14.306 -42.794 1.00 96.00 79 THR A O 1
ATOM 552 N N . THR A 1 80 ? 37.571 -15.520 -44.637 1.00 94.25 80 THR A N 1
ATOM 553 C CA . THR A 1 80 ? 38.619 -16.364 -44.051 1.00 94.25 80 THR A CA 1
ATOM 554 C C . THR A 1 80 ? 39.903 -15.593 -43.759 1.00 94.25 80 THR A C 1
ATOM 556 O O . THR A 1 80 ? 40.597 -15.927 -42.804 1.00 94.25 80 THR A O 1
ATOM 559 N N . ALA A 1 81 ? 40.215 -14.546 -44.527 1.00 96.81 81 ALA A N 1
ATOM 560 C CA . ALA A 1 81 ? 41.383 -13.700 -44.291 1.00 96.81 81 ALA A CA 1
ATOM 561 C C . ALA A 1 81 ? 41.218 -12.817 -43.045 1.00 96.81 81 ALA A C 1
ATOM 563 O O . ALA A 1 81 ? 42.210 -12.452 -42.416 1.00 96.81 81 ALA A O 1
ATOM 564 N N . MET A 1 82 ? 39.972 -12.515 -42.664 1.00 97.12 82 MET A N 1
ATOM 565 C CA . MET A 1 82 ? 39.650 -11.651 -41.527 1.00 97.12 82 MET A CA 1
ATOM 566 C C . MET A 1 82 ? 40.156 -12.197 -40.190 1.00 97.12 82 MET A C 1
ATOM 568 O O . MET A 1 82 ? 40.650 -11.423 -39.376 1.00 97.12 82 MET A O 1
ATOM 572 N N . ALA A 1 83 ? 40.158 -13.520 -40.008 1.00 95.06 83 ALA A N 1
ATOM 573 C CA . ALA A 1 83 ? 40.716 -14.178 -38.822 1.00 95.06 83 ALA A CA 1
ATOM 574 C C . ALA A 1 83 ? 42.244 -13.986 -38.669 1.00 95.06 83 ALA A C 1
ATOM 576 O O . ALA A 1 83 ? 42.837 -14.366 -37.666 1.00 95.06 83 ALA A O 1
ATOM 577 N N . GLY A 1 84 ? 42.913 -13.429 -39.683 1.00 95.56 84 GLY A N 1
ATOM 578 C CA . GLY A 1 84 ? 44.331 -13.089 -39.629 1.00 95.56 84 GLY A CA 1
ATOM 579 C C . GLY A 1 84 ? 44.647 -11.769 -38.929 1.00 95.56 84 GLY A C 1
ATOM 580 O O . GLY A 1 84 ? 45.795 -11.568 -38.531 1.00 95.56 84 GLY A O 1
ATOM 581 N N . PHE A 1 85 ? 43.669 -10.863 -38.801 1.00 97.56 85 PHE A N 1
ATOM 582 C CA . PHE A 1 85 ? 43.895 -9.522 -38.260 1.00 97.56 85 PHE A CA 1
ATOM 583 C C . PHE A 1 85 ? 44.258 -9.563 -36.776 1.00 97.56 85 PHE A C 1
ATOM 585 O O . PHE A 1 85 ? 43.590 -10.194 -35.962 1.00 97.56 85 PHE A O 1
ATOM 592 N N . LYS A 1 86 ? 45.297 -8.814 -36.414 1.00 96.69 86 LYS A N 1
ATOM 593 C CA . LYS A 1 86 ? 45.713 -8.582 -35.029 1.00 96.69 86 LYS A CA 1
ATOM 594 C C . LYS A 1 86 ? 45.250 -7.213 -34.531 1.00 96.69 86 LYS A C 1
ATOM 596 O O . LYS A 1 86 ? 44.907 -6.327 -35.310 1.00 96.69 86 LYS A O 1
ATOM 601 N N . SER A 1 87 ? 45.263 -7.039 -33.212 1.00 96.75 87 SER A N 1
ATOM 602 C CA . SER A 1 87 ? 44.824 -5.807 -32.541 1.00 96.75 87 SER A CA 1
ATOM 603 C C . SER A 1 87 ? 45.622 -4.569 -32.985 1.00 96.75 87 SER A C 1
ATOM 605 O O . SER A 1 87 ? 45.046 -3.550 -33.352 1.00 96.75 87 SER A O 1
ATOM 607 N N . ASP A 1 88 ? 46.950 -4.671 -33.058 1.00 97.25 88 ASP A N 1
ATOM 608 C CA . ASP A 1 88 ? 47.844 -3.605 -33.533 1.00 97.25 88 ASP A CA 1
ATOM 609 C C . ASP A 1 88 ? 47.636 -3.260 -35.017 1.00 97.25 88 ASP A C 1
ATOM 611 O O . ASP A 1 88 ? 47.700 -2.094 -35.408 1.00 97.25 88 ASP A O 1
ATOM 615 N N . GLN A 1 89 ? 47.327 -4.261 -35.839 1.00 97.75 89 GLN A N 1
ATOM 616 C CA . GLN A 1 89 ? 47.005 -4.080 -37.251 1.00 97.75 89 GLN A CA 1
ATOM 617 C C . GLN A 1 89 ? 45.673 -3.354 -37.450 1.00 97.75 89 GLN A C 1
ATOM 619 O O . GLN A 1 89 ? 45.596 -2.428 -38.256 1.00 97.75 89 GLN A O 1
ATOM 624 N N . VAL A 1 90 ? 44.632 -3.735 -36.702 1.00 97.81 90 VAL A N 1
ATOM 625 C CA . VAL A 1 90 ? 43.345 -3.025 -36.721 1.00 97.81 90 VAL A CA 1
ATOM 626 C C . VAL A 1 90 ? 43.515 -1.599 -36.207 1.00 97.81 90 VAL A C 1
ATOM 628 O O . VAL A 1 90 ? 42.981 -0.676 -36.817 1.00 97.81 90 VAL A O 1
ATOM 631 N N . ALA A 1 91 ? 44.305 -1.388 -35.149 1.00 97.19 91 ALA A N 1
ATOM 632 C CA . ALA A 1 91 ? 44.594 -0.054 -34.628 1.00 97.19 91 ALA A CA 1
ATOM 633 C C . ALA A 1 91 ? 45.234 0.862 -35.688 1.00 97.19 91 ALA A C 1
ATOM 635 O O . ALA A 1 91 ? 44.929 2.056 -35.723 1.00 97.19 91 ALA A O 1
ATOM 636 N N . ALA A 1 92 ? 46.067 0.301 -36.570 1.00 97.50 92 ALA A N 1
ATOM 637 C CA . ALA A 1 92 ? 46.768 1.021 -37.630 1.00 97.50 92 ALA A CA 1
ATOM 638 C C . ALA A 1 92 ? 45.957 1.233 -38.928 1.00 97.50 92 ALA A C 1
ATOM 640 O O . ALA A 1 92 ? 46.431 1.939 -39.820 1.00 97.50 92 ALA A O 1
ATOM 641 N N . LEU A 1 93 ? 44.754 0.655 -39.061 1.00 97.75 93 LEU A N 1
ATOM 642 C CA . LEU A 1 93 ? 43.872 0.920 -40.203 1.00 97.75 93 LEU A CA 1
ATOM 643 C C . LEU A 1 93 ? 43.384 2.373 -40.204 1.00 97.75 93 LEU A C 1
ATOM 645 O O . LEU A 1 93 ? 42.936 2.896 -39.181 1.00 97.75 93 LEU A O 1
ATOM 649 N N . ASP A 1 94 ? 43.384 2.991 -41.383 1.00 96.38 94 ASP A N 1
ATOM 650 C CA . ASP A 1 94 ? 42.756 4.295 -41.581 1.00 96.38 94 ASP A CA 1
ATOM 651 C C . ASP A 1 94 ? 41.221 4.176 -41.439 1.00 96.38 94 ASP A C 1
ATOM 653 O O . ASP A 1 94 ? 40.628 3.257 -42.020 1.00 96.38 94 ASP A O 1
ATOM 657 N N . PRO A 1 95 ? 40.536 5.085 -40.715 1.00 96.38 95 PRO A N 1
ATOM 658 C CA . PRO A 1 95 ? 39.078 5.045 -40.575 1.00 96.38 95 PRO A CA 1
ATOM 659 C C . PRO A 1 95 ? 38.320 4.995 -41.914 1.00 96.38 95 PRO A C 1
ATOM 661 O O . PRO A 1 95 ? 37.281 4.346 -42.014 1.00 96.38 95 PRO A O 1
ATOM 664 N N . THR A 1 96 ? 38.846 5.607 -42.980 1.00 95.06 96 THR A N 1
ATOM 665 C CA . THR A 1 96 ? 38.228 5.553 -44.316 1.00 95.06 96 THR A CA 1
ATOM 666 C C . THR A 1 96 ? 38.275 4.156 -44.938 1.00 95.06 96 THR A C 1
ATOM 668 O O . THR A 1 96 ? 37.376 3.791 -45.699 1.00 95.06 96 THR A O 1
ATOM 671 N N . ALA A 1 97 ? 39.285 3.350 -44.597 1.00 97.19 97 ALA A N 1
ATOM 672 C CA . ALA A 1 97 ? 39.389 1.958 -45.019 1.00 97.19 97 ALA A CA 1
ATOM 673 C C . ALA A 1 97 ? 38.390 1.071 -44.266 1.00 97.19 97 ALA A C 1
ATOM 675 O O . ALA A 1 97 ? 37.753 0.209 -44.872 1.00 97.19 97 ALA A O 1
ATOM 676 N N . VAL A 1 98 ? 38.204 1.330 -42.967 1.00 97.12 98 VAL A N 1
ATOM 677 C CA . VAL A 1 98 ? 37.260 0.616 -42.088 1.00 97.12 98 VAL A CA 1
ATOM 678 C C . VAL A 1 98 ? 35.820 0.699 -42.612 1.00 97.12 98 VAL A C 1
ATOM 680 O O . VAL A 1 98 ? 35.078 -0.276 -42.516 1.00 97.12 98 VAL A O 1
ATOM 683 N N . ALA A 1 99 ? 35.441 1.795 -43.279 1.00 96.19 99 ALA A N 1
ATOM 684 C CA . ALA A 1 99 ? 34.147 1.930 -43.961 1.00 96.19 99 ALA A CA 1
ATOM 685 C C . ALA A 1 99 ? 33.897 0.878 -45.069 1.00 96.19 99 ALA A C 1
ATOM 687 O O . ALA A 1 99 ? 32.800 0.807 -45.622 1.00 96.19 99 ALA A O 1
ATOM 688 N N . GLY A 1 100 ? 34.919 0.112 -45.462 1.00 96.81 100 GLY A N 1
ATOM 689 C CA . GLY A 1 100 ? 34.830 -0.969 -46.442 1.00 96.81 100 GLY A CA 1
ATOM 690 C C . GLY A 1 100 ? 34.391 -2.311 -45.861 1.00 96.81 100 GLY A C 1
ATOM 691 O O . GLY A 1 100 ? 34.063 -3.209 -46.638 1.00 96.81 100 GLY A O 1
ATOM 692 N N . PHE A 1 101 ? 34.382 -2.466 -44.531 1.00 98.06 101 PHE A N 1
ATOM 693 C CA . PHE A 1 101 ? 33.981 -3.717 -43.896 1.00 98.06 101 PHE A CA 1
ATOM 694 C C . PHE A 1 101 ? 32.520 -4.064 -44.177 1.00 98.06 101 PHE A C 1
ATOM 696 O O . PHE A 1 101 ? 31.622 -3.229 -44.098 1.00 98.06 101 PHE A O 1
ATOM 703 N N . LYS A 1 102 ? 32.283 -5.344 -44.455 1.00 97.62 102 LYS A N 1
ATOM 704 C CA . LYS A 1 102 ? 30.959 -5.952 -44.605 1.00 97.62 102 LYS A CA 1
ATOM 705 C C . LYS A 1 102 ? 30.594 -6.737 -43.348 1.00 97.62 102 LYS A C 1
ATOM 707 O O . LYS A 1 102 ? 31.477 -7.185 -42.618 1.00 97.62 102 LYS A O 1
ATOM 712 N N . LYS A 1 103 ? 29.298 -6.997 -43.142 1.00 97.31 103 LYS A N 1
ATOM 713 C CA . LYS A 1 103 ? 28.804 -7.731 -41.961 1.00 97.31 103 LYS A CA 1
ATOM 714 C C . LYS A 1 103 ? 29.534 -9.068 -41.740 1.00 97.31 103 LYS A C 1
ATOM 716 O O . LYS A 1 103 ? 29.983 -9.352 -40.637 1.00 97.31 103 LYS A O 1
ATOM 721 N N . ASP A 1 104 ? 29.727 -9.859 -42.799 1.00 97.75 104 ASP A N 1
ATOM 722 C CA . ASP A 1 104 ? 30.320 -11.196 -42.668 1.00 97.75 104 ASP A CA 1
ATOM 723 C C . ASP A 1 104 ? 31.821 -11.116 -42.354 1.00 97.75 104 ASP A C 1
ATOM 725 O O . ASP A 1 104 ? 32.376 -12.021 -41.739 1.00 97.75 104 ASP A O 1
ATOM 729 N N . GLN A 1 105 ? 32.477 -10.014 -42.738 1.00 98.38 105 GLN A N 1
ATOM 730 C CA . GLN A 1 105 ? 33.880 -9.762 -42.414 1.00 98.38 105 GLN A CA 1
ATOM 731 C C . GLN A 1 105 ? 34.045 -9.335 -40.955 1.00 98.38 105 GLN A C 1
ATOM 733 O O . GLN A 1 105 ? 34.933 -9.847 -40.281 1.00 98.38 105 GLN A O 1
ATOM 738 N N . ILE A 1 106 ? 33.168 -8.457 -40.451 1.00 98.12 106 ILE A N 1
ATOM 739 C CA . ILE A 1 106 ? 33.134 -8.104 -39.025 1.00 98.12 106 ILE A CA 1
ATOM 740 C C . ILE A 1 106 ? 32.909 -9.357 -38.180 1.00 98.12 106 ILE A C 1
ATOM 742 O O . ILE A 1 106 ? 33.667 -9.612 -37.250 1.00 98.12 106 ILE A O 1
ATOM 746 N N . GLY A 1 107 ? 31.938 -10.196 -38.548 1.00 97.25 107 GLY A N 1
ATOM 747 C CA . GLY A 1 107 ? 31.659 -11.440 -37.830 1.00 97.25 107 GLY A CA 1
ATOM 748 C C . GLY A 1 107 ? 32.775 -12.489 -37.901 1.00 97.25 107 GLY A C 1
ATOM 749 O O . GLY A 1 107 ? 32.719 -13.467 -37.159 1.00 97.25 107 GLY A O 1
ATOM 750 N N . ALA A 1 108 ? 33.767 -12.312 -38.776 1.00 97.81 108 ALA A N 1
ATOM 751 C CA . ALA A 1 108 ? 34.929 -13.187 -38.901 1.00 97.81 108 ALA A CA 1
ATOM 752 C C . ALA A 1 108 ? 36.194 -12.642 -38.204 1.00 97.81 108 ALA A C 1
ATOM 754 O O . ALA A 1 108 ? 37.200 -13.346 -38.160 1.00 97.81 108 ALA A O 1
ATOM 755 N N . LEU A 1 109 ? 36.163 -11.414 -37.669 1.00 97.81 109 LEU A N 1
ATOM 756 C CA . LEU A 1 109 ? 37.242 -10.870 -36.839 1.00 97.81 109 LEU A CA 1
ATOM 757 C C . LEU A 1 109 ? 37.241 -11.514 -35.448 1.00 97.81 109 LEU A C 1
ATOM 759 O O . LEU A 1 109 ? 36.189 -11.703 -34.841 1.00 97.81 109 LEU A O 1
ATOM 763 N N . ASP A 1 110 ? 38.417 -11.764 -34.884 1.00 96.19 110 ASP A N 1
ATOM 764 C CA . ASP A 1 110 ? 38.516 -12.148 -33.476 1.00 96.19 110 ASP A CA 1
ATOM 765 C C . ASP A 1 110 ? 38.177 -10.965 -32.553 1.00 96.19 110 ASP A C 1
ATOM 767 O O . ASP A 1 110 ? 38.479 -9.806 -32.854 1.00 96.19 110 ASP A O 1
ATOM 771 N N . ALA A 1 111 ? 37.604 -11.245 -31.378 1.00 97.31 111 ALA A N 1
ATOM 772 C CA . ALA A 1 111 ? 37.236 -10.212 -30.404 1.00 97.31 111 ALA A CA 1
ATOM 773 C C . ALA A 1 111 ? 38.432 -9.333 -29.970 1.00 97.31 111 ALA A C 1
ATOM 775 O O . ALA A 1 111 ? 38.273 -8.141 -29.719 1.00 97.31 111 ALA A O 1
ATOM 776 N N . THR A 1 112 ? 39.651 -9.885 -29.952 1.00 95.94 112 THR A N 1
ATOM 777 C CA . THR A 1 112 ? 40.890 -9.142 -29.652 1.00 95.94 112 THR A CA 1
ATOM 778 C C . THR A 1 112 ? 41.273 -8.140 -30.743 1.00 95.94 112 THR A C 1
ATOM 780 O O . THR A 1 112 ? 41.857 -7.097 -30.444 1.00 95.94 112 THR A O 1
ATOM 783 N N . ALA A 1 113 ? 40.944 -8.434 -32.002 1.00 97.50 113 ALA A N 1
ATOM 784 C CA . ALA A 1 113 ? 41.114 -7.508 -33.113 1.00 97.50 113 ALA A CA 1
ATOM 785 C C . ALA A 1 113 ? 40.043 -6.409 -33.057 1.00 97.50 113 ALA A C 1
ATOM 787 O O . ALA A 1 113 ? 40.362 -5.232 -33.203 1.00 97.50 113 ALA A O 1
ATOM 788 N N . VAL A 1 114 ? 38.792 -6.779 -32.755 1.00 98.06 114 VAL A N 1
ATOM 789 C CA . VAL A 1 114 ? 37.687 -5.824 -32.571 1.00 98.06 114 VAL A CA 1
ATOM 790 C C . VAL A 1 114 ? 37.954 -4.846 -31.421 1.00 98.06 114 VAL A C 1
ATOM 792 O O . VAL A 1 114 ? 37.636 -3.669 -31.552 1.00 98.06 114 VAL A O 1
ATOM 795 N N . ALA A 1 115 ? 38.619 -5.273 -30.344 1.00 97.50 115 ALA A N 1
ATOM 796 C CA . ALA A 1 115 ? 38.987 -4.402 -29.222 1.00 97.50 115 ALA A CA 1
ATOM 797 C C . ALA A 1 115 ? 39.839 -3.173 -29.618 1.00 97.50 115 ALA A C 1
ATOM 799 O O . ALA A 1 115 ? 39.894 -2.200 -28.872 1.00 97.50 115 ALA A O 1
ATOM 800 N N . ALA A 1 116 ? 40.496 -3.192 -30.785 1.00 97.69 116 ALA A N 1
ATOM 801 C CA . ALA A 1 116 ? 41.273 -2.063 -31.303 1.00 97.69 116 ALA A CA 1
ATOM 802 C C . ALA A 1 116 ? 40.449 -1.035 -32.107 1.00 97.69 116 ALA A C 1
ATOM 804 O O . ALA A 1 116 ? 41.012 -0.067 -32.634 1.00 97.69 116 ALA A O 1
ATOM 805 N N . PHE A 1 117 ? 39.133 -1.230 -32.238 1.00 98.00 117 PHE A N 1
ATOM 806 C CA . PHE A 1 117 ? 38.249 -0.225 -32.818 1.00 98.00 117 PHE A CA 1
ATOM 807 C C . PHE A 1 117 ? 38.110 0.951 -31.852 1.00 98.00 117 PHE A C 1
ATOM 809 O O . PHE A 1 117 ? 37.557 0.827 -30.765 1.00 98.00 117 PHE A O 1
ATOM 816 N N . ASP A 1 118 ? 38.618 2.103 -32.274 1.00 97.56 118 ASP A N 1
ATOM 817 C CA . ASP A 1 118 ? 38.488 3.369 -31.559 1.00 97.56 118 ASP A CA 1
ATOM 818 C C . ASP A 1 118 ? 37.220 4.136 -32.012 1.00 97.56 118 ASP A C 1
ATOM 820 O O . ASP A 1 118 ? 36.550 3.721 -32.969 1.00 97.56 118 ASP A O 1
ATOM 824 N N . PRO A 1 119 ? 36.876 5.272 -31.373 1.00 97.88 119 PRO A N 1
ATOM 825 C CA . PRO A 1 119 ? 35.686 6.043 -31.730 1.00 97.88 119 PRO A CA 1
ATOM 826 C C . PRO A 1 119 ? 35.647 6.502 -33.197 1.00 97.88 119 PRO A C 1
ATOM 828 O O . PRO A 1 119 ? 34.579 6.523 -33.804 1.00 97.88 119 PRO A O 1
ATOM 831 N N . ASN A 1 120 ? 36.794 6.826 -33.808 1.00 97.81 120 ASN A N 1
ATOM 832 C CA . ASN A 1 120 ? 36.841 7.271 -35.204 1.00 97.81 120 ASN A CA 1
ATOM 833 C C . ASN A 1 120 ? 36.535 6.115 -36.161 1.00 97.81 120 ASN A C 1
ATOM 835 O O . ASN A 1 120 ? 35.833 6.300 -37.156 1.00 97.81 120 ASN A O 1
ATOM 839 N N . LYS A 1 121 ? 37.034 4.913 -35.852 1.00 97.94 121 LYS A N 1
ATOM 840 C CA . LYS A 1 121 ? 36.752 3.699 -36.631 1.00 97.94 121 LYS A CA 1
ATOM 841 C C . LYS A 1 121 ? 35.287 3.293 -36.510 1.00 97.94 121 LYS A C 1
ATOM 843 O O . LYS A 1 121 ? 34.653 3.016 -37.526 1.00 97.94 121 LYS A O 1
ATOM 848 N N . MET A 1 122 ? 34.731 3.329 -35.299 1.00 97.94 122 MET A N 1
ATOM 849 C CA . MET A 1 122 ? 33.309 3.054 -35.072 1.00 97.94 122 MET A CA 1
ATOM 850 C C . MET A 1 122 ? 32.403 4.078 -35.766 1.00 97.94 122 MET A C 1
ATOM 852 O O . MET A 1 122 ? 31.392 3.696 -36.351 1.00 97.94 122 MET A O 1
ATOM 856 N N . ALA A 1 123 ? 32.782 5.359 -35.781 1.00 97.12 123 ALA A N 1
ATOM 857 C CA . ALA A 1 123 ? 32.044 6.393 -36.502 1.00 97.12 123 ALA A CA 1
ATOM 858 C C . ALA A 1 123 ? 32.070 6.185 -38.029 1.00 97.12 123 ALA A C 1
ATOM 860 O O . ALA A 1 123 ? 31.053 6.421 -38.688 1.00 97.12 123 ALA A O 1
ATOM 861 N N . ALA A 1 124 ? 33.203 5.728 -38.578 1.00 97.38 124 ALA A N 1
ATOM 862 C CA . ALA A 1 124 ? 33.405 5.520 -40.012 1.00 97.38 124 ALA A CA 1
ATOM 863 C C . ALA A 1 124 ? 32.799 4.216 -40.566 1.00 97.38 124 ALA A C 1
ATOM 865 O O . ALA A 1 124 ? 32.597 4.118 -41.778 1.00 97.38 124 ALA A O 1
ATOM 866 N N . LEU A 1 125 ? 32.514 3.221 -39.716 1.00 97.56 125 LEU A N 1
ATOM 867 C CA . LEU A 1 125 ? 31.867 1.972 -40.127 1.00 97.56 125 LEU A CA 1
ATOM 868 C C . LEU A 1 125 ? 30.526 2.227 -40.825 1.00 97.56 125 LEU A C 1
ATOM 870 O O . LEU A 1 125 ? 29.695 3.012 -40.359 1.00 97.56 125 LEU A O 1
ATOM 874 N N . ASP A 1 126 ? 30.292 1.497 -41.915 1.00 96.50 126 ASP A N 1
ATOM 875 C CA . ASP A 1 126 ? 28.985 1.473 -42.563 1.00 96.50 126 ASP A CA 1
ATOM 876 C C . ASP A 1 126 ? 27.949 0.844 -41.611 1.00 96.50 126 ASP A C 1
ATOM 878 O O . ASP A 1 126 ? 28.212 -0.231 -41.060 1.00 96.50 126 ASP A O 1
ATOM 882 N N . PRO A 1 127 ? 26.764 1.452 -41.412 1.00 97.38 127 PRO A N 1
ATOM 883 C CA . PRO A 1 127 ? 25.753 0.907 -40.511 1.00 97.38 127 PRO A CA 1
ATOM 884 C C . PRO A 1 127 ? 25.370 -0.548 -40.810 1.00 97.38 127 PRO A C 1
ATOM 886 O O . PRO A 1 127 ? 25.094 -1.300 -39.881 1.00 97.38 127 PRO A O 1
ATOM 889 N N . SER A 1 128 ? 25.406 -0.990 -42.073 1.00 96.94 128 SER A N 1
ATOM 890 C CA . SER A 1 128 ? 25.089 -2.380 -42.436 1.00 96.94 128 SER A CA 1
ATOM 891 C C . SER A 1 128 ? 26.105 -3.400 -41.907 1.00 96.94 128 SER A C 1
ATOM 893 O O . SER A 1 128 ? 25.765 -4.572 -41.726 1.00 96.94 128 SER A O 1
ATOM 895 N N . ALA A 1 129 ? 27.337 -2.972 -41.613 1.00 97.88 129 ALA A N 1
ATOM 896 C CA . ALA A 1 129 ? 28.364 -3.823 -41.023 1.00 97.88 129 ALA A CA 1
ATOM 897 C C . ALA A 1 129 ? 28.064 -4.164 -39.554 1.00 97.88 129 ALA A C 1
ATOM 899 O O . ALA A 1 129 ? 28.513 -5.205 -39.072 1.00 97.88 129 ALA A O 1
ATOM 900 N N . MET A 1 130 ? 27.253 -3.346 -38.866 1.00 98.19 130 MET A N 1
ATOM 901 C CA . MET A 1 130 ? 26.878 -3.564 -37.463 1.00 98.19 130 MET A CA 1
ATOM 902 C C . MET A 1 130 ? 26.155 -4.899 -37.241 1.00 98.19 130 MET A C 1
ATOM 904 O O . MET A 1 130 ? 26.321 -5.518 -36.193 1.00 98.19 130 MET A O 1
ATOM 908 N N . ALA A 1 131 ? 25.437 -5.397 -38.252 1.00 97.69 131 ALA A N 1
ATOM 909 C CA . ALA A 1 131 ? 24.766 -6.699 -38.217 1.00 97.69 131 ALA A CA 1
ATOM 910 C C . ALA A 1 131 ? 25.740 -7.892 -38.130 1.00 97.69 131 ALA A C 1
ATOM 912 O O . ALA A 1 131 ? 25.314 -9.031 -37.958 1.00 97.69 131 ALA A O 1
ATOM 913 N N . GLY A 1 132 ? 27.041 -7.650 -38.317 1.00 97.56 132 GLY A N 1
ATOM 914 C CA . GLY A 1 132 ? 28.095 -8.652 -38.216 1.00 97.56 132 GLY A CA 1
ATOM 915 C C . GLY A 1 132 ? 28.650 -8.855 -36.810 1.00 97.56 132 GLY A C 1
ATOM 916 O O . GLY A 1 132 ? 29.262 -9.894 -36.563 1.00 97.56 132 GLY A O 1
ATOM 917 N N . PHE A 1 133 ? 28.463 -7.885 -35.907 1.00 98.38 133 PHE A N 1
ATOM 918 C CA . PHE A 1 133 ? 29.018 -7.959 -34.557 1.00 98.38 133 PHE A CA 1
ATOM 919 C C . PHE A 1 133 ? 28.374 -9.090 -33.753 1.00 98.38 133 PHE A C 1
ATOM 921 O O . PHE A 1 133 ? 27.161 -9.294 -33.784 1.00 98.38 133 PHE A O 1
ATOM 928 N N . LYS A 1 134 ? 29.202 -9.804 -32.994 1.00 98.19 134 LYS A N 1
ATOM 929 C CA . LYS A 1 134 ? 28.807 -10.848 -32.043 1.00 98.19 134 LYS A CA 1
ATOM 930 C C . LYS A 1 134 ? 28.878 -10.338 -30.603 1.00 98.19 134 LYS A C 1
ATOM 932 O O . LYS A 1 134 ? 29.477 -9.302 -30.323 1.00 98.19 134 LYS A O 1
ATOM 937 N N . ALA A 1 135 ? 28.290 -11.085 -29.671 1.00 98.19 135 ALA A N 1
ATOM 938 C CA . ALA A 1 135 ? 28.263 -10.715 -28.255 1.00 98.19 135 ALA A CA 1
ATOM 939 C C . ALA A 1 135 ? 29.665 -10.581 -27.630 1.00 98.19 135 ALA A C 1
ATOM 941 O O . ALA A 1 135 ? 29.917 -9.645 -26.882 1.00 98.19 135 ALA A O 1
ATOM 942 N N . ASP A 1 136 ? 30.588 -11.489 -27.940 1.00 98.19 136 ASP A N 1
ATOM 943 C CA . ASP A 1 136 ? 31.97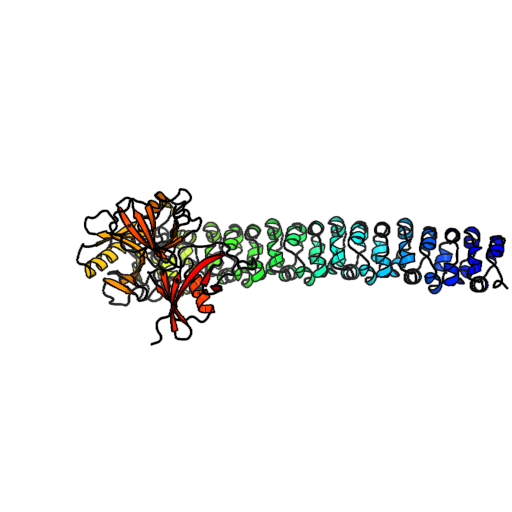4 -11.460 -27.454 1.00 98.19 136 ASP A CA 1
ATOM 944 C C . ASP A 1 136 ? 32.778 -10.291 -28.042 1.00 98.19 136 ASP A C 1
ATOM 946 O O . ASP A 1 136 ? 33.556 -9.651 -27.337 1.00 98.19 136 ASP A O 1
ATOM 950 N N . GLN A 1 137 ? 32.535 -9.958 -29.309 1.00 98.50 137 GLN A N 1
ATOM 951 C CA . GLN A 1 137 ? 33.114 -8.791 -29.970 1.00 98.50 137 GLN A CA 1
ATOM 952 C C . GLN A 1 137 ? 32.598 -7.480 -29.363 1.00 98.50 137 GLN A C 1
ATOM 954 O O . GLN A 1 137 ? 33.396 -6.604 -29.041 1.00 98.50 137 GLN A O 1
ATOM 959 N N . MET A 1 138 ? 31.283 -7.357 -29.142 1.00 98.38 138 MET A N 1
ATOM 960 C CA . MET A 1 138 ? 30.707 -6.198 -28.449 1.00 98.38 138 MET A CA 1
ATOM 961 C C . MET A 1 138 ? 31.211 -6.092 -27.009 1.00 98.38 138 MET A C 1
ATOM 963 O O . MET A 1 138 ? 31.460 -4.988 -26.532 1.00 98.38 138 MET A O 1
ATOM 967 N N . ALA A 1 139 ? 31.416 -7.223 -26.328 1.00 98.19 139 ALA A N 1
ATOM 968 C CA . ALA A 1 139 ? 31.983 -7.248 -24.984 1.00 98.19 139 ALA A CA 1
ATOM 969 C C . ALA A 1 139 ? 33.435 -6.749 -24.940 1.00 98.19 139 ALA A C 1
ATOM 971 O O . ALA A 1 139 ? 33.828 -6.144 -23.941 1.00 98.19 139 ALA A O 1
ATOM 972 N N . ALA A 1 140 ? 34.205 -6.970 -26.009 1.00 97.88 140 ALA A N 1
ATOM 973 C CA . ALA A 1 140 ? 35.604 -6.569 -26.115 1.00 97.88 140 ALA A CA 1
ATOM 974 C C . ALA A 1 140 ? 35.818 -5.090 -26.492 1.00 97.88 140 ALA A C 1
ATOM 976 O O . ALA A 1 140 ? 36.927 -4.588 -26.319 1.00 97.88 140 ALA A O 1
ATOM 977 N N . LEU A 1 141 ? 34.793 -4.391 -26.997 1.00 98.06 141 LEU A N 1
ATOM 978 C CA . LEU A 1 141 ? 34.888 -2.965 -27.324 1.00 98.06 141 LEU A CA 1
ATOM 979 C C . LEU A 1 141 ? 35.056 -2.098 -26.070 1.00 98.06 141 LEU A C 1
ATOM 981 O O . LEU A 1 141 ? 34.380 -2.299 -25.058 1.00 98.06 141 LEU A O 1
ATOM 985 N N . ASP A 1 142 ? 35.903 -1.076 -26.178 1.00 97.38 142 ASP A N 1
ATOM 986 C CA . ASP A 1 142 ? 36.010 -0.021 -25.171 1.00 97.38 142 ASP A CA 1
ATOM 987 C C . ASP A 1 142 ? 34.713 0.818 -25.128 1.00 97.38 142 ASP A C 1
ATOM 989 O O . ASP A 1 142 ? 34.156 1.134 -26.187 1.00 97.38 142 ASP A O 1
ATOM 993 N N . PRO A 1 143 ? 34.221 1.230 -23.945 1.00 97.62 143 PRO A N 1
ATOM 994 C CA . PRO A 1 143 ? 33.026 2.069 -23.842 1.00 97.62 143 PRO A CA 1
ATOM 995 C C . PRO A 1 143 ? 33.086 3.363 -24.673 1.00 97.62 143 PRO A C 1
ATOM 997 O O . PRO A 1 143 ? 32.062 3.787 -25.204 1.00 97.62 143 PRO A O 1
ATOM 1000 N N . ASN A 1 144 ? 34.265 3.964 -24.876 1.00 96.69 144 ASN A N 1
ATOM 1001 C CA . ASN A 1 144 ? 34.399 5.153 -25.725 1.00 96.69 144 ASN A CA 1
ATOM 1002 C C . ASN A 1 144 ? 34.143 4.840 -27.205 1.00 96.69 144 ASN A C 1
ATOM 1004 O O . ASN A 1 144 ? 33.626 5.683 -27.936 1.00 96.69 144 ASN A O 1
ATOM 1008 N N . ALA A 1 145 ? 34.488 3.635 -27.662 1.00 97.88 145 ALA A N 1
ATOM 1009 C CA . ALA A 1 145 ? 34.181 3.194 -29.018 1.00 97.88 145 ALA A CA 1
ATOM 1010 C C . ALA A 1 145 ? 32.665 3.000 -29.196 1.00 97.88 145 ALA A C 1
ATOM 1012 O O . ALA A 1 145 ? 32.103 3.395 -30.218 1.00 97.88 145 ALA A O 1
ATOM 1013 N N . VAL A 1 146 ? 31.991 2.466 -28.170 1.00 97.81 146 VAL A N 1
ATOM 1014 C CA . VAL A 1 146 ? 30.524 2.336 -28.125 1.00 97.81 146 VAL A CA 1
ATOM 1015 C C . VAL A 1 146 ? 29.832 3.703 -28.138 1.00 97.81 146 VAL A C 1
ATOM 1017 O O . VAL A 1 146 ? 28.809 3.853 -28.802 1.00 97.81 146 VAL A O 1
ATOM 1020 N N . ALA A 1 147 ? 30.409 4.722 -27.494 1.00 97.25 147 ALA A N 1
ATOM 1021 C CA . ALA A 1 147 ? 29.881 6.089 -27.509 1.00 97.25 147 ALA A CA 1
ATOM 1022 C C . ALA A 1 147 ? 29.807 6.711 -28.920 1.00 97.25 147 ALA A C 1
ATOM 1024 O O . ALA A 1 147 ? 29.043 7.645 -29.143 1.00 97.25 147 ALA A O 1
ATOM 1025 N N . ALA A 1 148 ? 30.571 6.190 -29.889 1.00 97.56 148 ALA A N 1
ATOM 1026 C CA . ALA A 1 148 ? 30.545 6.654 -31.278 1.00 97.56 148 ALA A CA 1
ATOM 1027 C C . ALA A 1 148 ? 29.416 6.030 -32.126 1.00 97.56 148 ALA A C 1
ATOM 1029 O O . ALA A 1 148 ? 29.293 6.334 -33.319 1.00 97.56 148 ALA A O 1
ATOM 1030 N N . LEU A 1 149 ? 28.614 5.126 -31.549 1.00 97.94 149 LEU A N 1
ATOM 1031 C CA . LEU A 1 149 ? 27.453 4.550 -32.218 1.00 97.94 149 LEU A CA 1
ATOM 1032 C C . LEU A 1 149 ? 26.324 5.578 -32.302 1.00 97.94 149 LEU A C 1
ATOM 1034 O O . LEU A 1 149 ? 25.882 6.116 -31.295 1.00 97.94 149 LEU A O 1
ATOM 1038 N N . ASP A 1 150 ? 25.814 5.794 -33.511 1.00 98.00 150 ASP A N 1
ATOM 1039 C CA . ASP A 1 150 ? 24.594 6.565 -33.744 1.00 98.00 150 ASP A CA 1
ATOM 1040 C C . ASP A 1 150 ? 23.358 5.647 -33.813 1.00 98.00 150 ASP A C 1
ATOM 1042 O O . ASP A 1 150 ? 23.454 4.414 -33.814 1.00 98.00 150 ASP A O 1
ATOM 1046 N N . SER A 1 151 ? 22.172 6.247 -33.915 1.00 98.06 151 SER A N 1
ATOM 1047 C CA . SER A 1 151 ? 20.905 5.510 -33.969 1.00 98.06 151 SER A CA 1
ATOM 1048 C C . SER A 1 151 ? 20.792 4.574 -35.175 1.00 98.06 151 SER A C 1
ATOM 1050 O O . SER A 1 151 ? 20.167 3.520 -35.073 1.00 98.06 151 SER A O 1
ATOM 1052 N N . THR A 1 152 ? 21.419 4.890 -36.311 1.00 98.31 152 THR A N 1
ATOM 1053 C CA . THR A 1 152 ? 21.399 4.011 -37.489 1.00 98.31 152 THR A CA 1
ATOM 1054 C C . THR A 1 152 ? 22.269 2.778 -37.281 1.00 98.31 152 THR A C 1
ATOM 1056 O O . THR A 1 152 ? 21.891 1.683 -37.703 1.00 98.31 152 THR A O 1
ATOM 1059 N N . LYS A 1 153 ? 23.399 2.925 -36.584 1.00 98.50 153 LYS A N 1
ATOM 1060 C CA . LYS A 1 153 ? 24.288 1.814 -36.231 1.00 98.50 153 LYS A CA 1
ATOM 1061 C C . LYS A 1 153 ? 23.651 0.910 -35.184 1.00 98.50 153 LYS A C 1
ATOM 1063 O O . LYS A 1 153 ? 23.588 -0.299 -35.394 1.00 98.50 153 LYS A O 1
ATOM 1068 N N . VAL A 1 154 ? 23.092 1.490 -34.119 1.00 98.38 154 VAL A N 1
ATOM 1069 C CA . VAL A 1 154 ? 22.335 0.737 -33.107 1.00 98.38 154 VAL A CA 1
ATOM 1070 C C . VAL A 1 154 ? 21.179 -0.019 -33.760 1.00 98.38 154 VAL A C 1
ATOM 1072 O O . VAL A 1 154 ? 21.017 -1.211 -33.525 1.00 98.38 154 VAL A O 1
ATOM 1075 N N . ALA A 1 155 ? 20.441 0.612 -34.676 1.00 98.38 155 ALA A N 1
ATOM 1076 C CA . ALA A 1 155 ? 19.342 -0.028 -35.393 1.00 98.38 155 ALA A CA 1
ATOM 1077 C C . ALA A 1 155 ? 19.753 -1.219 -36.279 1.00 98.38 155 ALA A C 1
ATOM 1079 O O . ALA A 1 155 ? 18.873 -1.992 -36.658 1.00 98.38 155 ALA A O 1
ATOM 1080 N N . ASN A 1 156 ? 21.030 -1.363 -36.638 1.00 98.31 156 ASN A N 1
ATOM 1081 C CA . ASN A 1 156 ? 21.532 -2.473 -37.451 1.00 98.31 156 ASN A CA 1
ATOM 1082 C C . ASN A 1 156 ? 22.259 -3.552 -36.632 1.00 98.31 156 ASN A C 1
ATOM 1084 O O . ASN A 1 156 ? 22.647 -4.565 -37.209 1.00 98.31 156 ASN A O 1
ATOM 1088 N N . LEU A 1 157 ? 22.439 -3.377 -35.317 1.00 98.19 157 LEU A N 1
ATOM 1089 C CA . LEU A 1 157 ? 22.991 -4.426 -34.458 1.00 98.19 157 LEU A CA 1
ATOM 1090 C C . LEU A 1 157 ? 22.076 -5.654 -34.432 1.00 98.19 157 LEU A C 1
ATOM 1092 O O . LEU A 1 157 ? 20.855 -5.539 -34.296 1.00 98.19 157 LEU A O 1
ATOM 1096 N N . ASP A 1 158 ? 22.667 -6.841 -34.501 1.00 97.81 158 ASP A N 1
ATOM 1097 C CA . ASP A 1 158 ? 21.920 -8.074 -34.276 1.00 97.81 158 ASP A CA 1
ATOM 1098 C C . ASP A 1 158 ? 21.468 -8.156 -32.798 1.00 97.81 158 ASP A C 1
ATOM 1100 O O . ASP A 1 158 ? 22.262 -7.841 -31.905 1.00 97.81 158 ASP A O 1
ATOM 1104 N N . PRO A 1 159 ? 20.228 -8.582 -32.488 1.00 97.94 159 PRO A N 1
ATOM 1105 C CA . PRO A 1 159 ? 19.767 -8.743 -31.107 1.00 97.94 159 PRO A CA 1
ATOM 1106 C C . PRO A 1 159 ? 20.692 -9.595 -30.227 1.00 97.94 159 PRO A C 1
ATOM 1108 O O . PRO A 1 159 ? 20.809 -9.339 -29.031 1.00 97.94 159 PRO A O 1
ATOM 1111 N N . THR A 1 160 ? 21.392 -10.579 -30.799 1.00 97.38 160 THR A N 1
ATOM 1112 C CA . THR A 1 160 ? 22.325 -11.434 -30.050 1.00 97.38 160 THR A CA 1
ATOM 1113 C C . THR A 1 160 ? 23.589 -10.697 -29.607 1.00 97.38 160 THR A C 1
ATOM 1115 O O . THR A 1 160 ? 24.153 -11.034 -28.565 1.00 97.38 160 THR A O 1
ATOM 1118 N N . ALA A 1 161 ? 24.015 -9.653 -30.328 1.00 98.25 161 ALA A N 1
ATOM 1119 C CA . ALA A 1 161 ? 25.157 -8.821 -29.944 1.00 98.25 161 ALA A CA 1
ATOM 1120 C C . ALA A 1 161 ? 24.894 -8.012 -28.665 1.00 98.25 161 ALA A C 1
ATOM 1122 O O . ALA A 1 161 ? 25.836 -7.674 -27.945 1.00 98.25 161 ALA A O 1
ATOM 1123 N N . MET A 1 162 ? 23.624 -7.761 -28.333 1.00 98.19 162 MET A N 1
ATOM 1124 C CA . MET A 1 162 ? 23.230 -7.013 -27.136 1.00 98.19 162 MET A CA 1
ATOM 1125 C C . MET A 1 162 ? 23.679 -7.691 -25.835 1.00 98.19 162 MET A C 1
ATOM 1127 O O . MET A 1 162 ? 23.943 -7.009 -24.850 1.00 98.19 162 MET A O 1
ATOM 1131 N N . ALA A 1 163 ? 23.891 -9.012 -25.844 1.00 98.00 163 ALA A N 1
ATOM 1132 C CA . ALA A 1 163 ? 24.438 -9.749 -24.704 1.00 98.00 163 ALA A CA 1
ATOM 1133 C C . ALA A 1 163 ? 25.901 -9.381 -24.363 1.00 98.00 163 ALA A C 1
ATOM 1135 O O . ALA A 1 163 ? 26.403 -9.785 -23.307 1.00 98.00 163 ALA A O 1
ATOM 1136 N N . GLY A 1 164 ? 26.589 -8.651 -25.250 1.00 97.88 164 GLY A N 1
ATOM 1137 C CA . GLY A 1 164 ? 27.927 -8.099 -25.030 1.00 97.88 164 GLY A CA 1
ATOM 1138 C C . GLY A 1 164 ? 27.956 -6.727 -24.349 1.00 97.88 164 GLY A C 1
ATOM 1139 O O . GLY A 1 164 ? 29.030 -6.270 -23.955 1.00 97.88 164 GLY A O 1
ATOM 1140 N N . PHE A 1 165 ? 26.805 -6.064 -24.197 1.00 98.31 165 PHE A N 1
ATOM 1141 C CA . PHE A 1 165 ? 26.723 -4.820 -23.437 1.00 98.31 165 PHE A CA 1
ATOM 1142 C C . PHE A 1 165 ? 26.796 -5.100 -21.936 1.00 98.31 165 PHE A C 1
ATOM 1144 O O . PHE A 1 165 ? 26.184 -6.038 -21.429 1.00 98.31 165 PHE A O 1
ATOM 1151 N N . ASP A 1 166 ? 27.532 -4.244 -21.239 1.00 98.00 166 ASP A N 1
ATOM 1152 C CA . ASP A 1 166 ? 27.571 -4.155 -19.785 1.00 98.00 166 ASP A CA 1
ATOM 1153 C C . ASP A 1 166 ? 27.097 -2.759 -19.347 1.00 98.00 166 ASP A C 1
ATOM 1155 O O . ASP A 1 166 ? 26.726 -1.914 -20.172 1.00 98.00 166 ASP A O 1
ATOM 1159 N N . GLN A 1 167 ? 27.123 -2.516 -18.037 1.00 97.38 167 GLN A N 1
ATOM 1160 C CA . GLN A 1 167 ? 26.710 -1.251 -17.440 1.00 97.38 167 GLN A CA 1
ATOM 1161 C C . GLN A 1 167 ? 27.483 -0.044 -18.001 1.00 97.38 167 GLN A C 1
ATOM 1163 O O . GLN A 1 167 ? 26.887 0.997 -18.273 1.00 97.38 167 GLN A O 1
ATOM 1168 N N . LEU A 1 168 ? 28.799 -0.175 -18.199 1.00 97.88 168 LEU A N 1
ATOM 1169 C CA . LEU A 1 168 ? 29.654 0.922 -18.660 1.00 97.88 168 LEU A CA 1
ATOM 1170 C C . LEU A 1 168 ? 29.374 1.263 -20.124 1.00 97.88 168 LEU A C 1
ATOM 1172 O O . LEU A 1 168 ? 29.327 2.436 -20.483 1.00 97.88 168 LEU A O 1
ATOM 1176 N N . LYS A 1 169 ? 29.146 0.249 -20.963 1.00 98.19 169 LYS A N 1
ATOM 1177 C CA . LYS A 1 169 ? 28.825 0.436 -22.382 1.00 98.19 169 LYS A CA 1
ATOM 1178 C C . LYS A 1 169 ? 27.451 1.064 -22.581 1.00 98.19 169 LYS A C 1
ATOM 1180 O O . LYS A 1 169 ? 27.317 1.944 -23.426 1.00 98.19 169 LYS A O 1
ATOM 1185 N N . LEU A 1 170 ? 26.444 0.644 -21.808 1.00 97.69 170 LEU A N 1
ATOM 1186 C CA . LEU A 1 170 ? 25.139 1.304 -21.849 1.00 97.69 170 LEU A CA 1
ATOM 1187 C C . LEU A 1 170 ? 25.229 2.740 -21.344 1.00 97.69 170 LEU A C 1
ATOM 1189 O O . LEU A 1 170 ? 24.661 3.611 -21.982 1.00 97.69 170 LEU A O 1
ATOM 1193 N N . ASN A 1 171 ? 25.987 3.012 -20.281 1.00 97.06 171 ASN A N 1
ATOM 1194 C CA . ASN A 1 171 ? 26.174 4.375 -19.784 1.00 97.06 171 ASN A CA 1
ATOM 1195 C C . ASN A 1 171 ? 26.879 5.289 -20.805 1.00 97.06 171 ASN A C 1
ATOM 1197 O O . ASN A 1 171 ? 26.477 6.435 -20.981 1.00 97.06 171 ASN A O 1
ATOM 1201 N N . ALA A 1 172 ? 27.887 4.769 -21.512 1.00 97.19 172 ALA A N 1
ATOM 1202 C CA . ALA A 1 172 ? 28.655 5.522 -22.502 1.00 97.19 172 ALA A CA 1
ATOM 1203 C C . ALA A 1 172 ? 27.892 5.811 -23.807 1.00 97.19 172 ALA A C 1
ATOM 1205 O O . ALA A 1 172 ? 28.279 6.710 -24.552 1.00 97.19 172 ALA A O 1
ATOM 1206 N N . LEU A 1 173 ? 26.834 5.053 -24.112 1.00 97.06 173 LEU A N 1
ATOM 1207 C CA . LEU A 1 173 ? 26.069 5.217 -25.345 1.00 97.06 173 LEU A CA 1
ATOM 1208 C C . LEU A 1 173 ? 25.325 6.561 -25.353 1.00 97.06 173 LEU A C 1
ATOM 1210 O O . LEU A 1 173 ? 24.575 6.872 -24.428 1.00 97.06 173 LEU A O 1
ATOM 1214 N N . ASP A 1 174 ? 25.486 7.352 -26.412 1.00 96.62 174 ASP A N 1
ATOM 1215 C CA . ASP A 1 174 ? 24.816 8.650 -26.502 1.00 96.62 174 ASP A CA 1
ATOM 1216 C C . ASP A 1 174 ? 23.278 8.485 -26.446 1.00 96.62 174 ASP A C 1
ATOM 1218 O O . ASP A 1 174 ? 22.732 7.608 -27.127 1.00 96.62 174 ASP A O 1
ATOM 1222 N N . PRO A 1 175 ? 22.542 9.315 -25.678 1.00 97.38 175 PRO A N 1
ATOM 1223 C CA . PRO A 1 175 ? 21.085 9.233 -25.608 1.00 97.38 175 PRO A CA 1
ATOM 1224 C C . PRO A 1 175 ? 20.397 9.219 -26.979 1.00 97.38 175 PRO A C 1
ATOM 1226 O O . PRO A 1 175 ? 19.442 8.472 -27.176 1.00 97.38 175 PRO A O 1
ATOM 1229 N N . THR A 1 176 ? 20.900 9.969 -27.963 1.00 96.81 176 THR A N 1
ATOM 1230 C CA . THR A 1 176 ? 20.317 10.019 -29.315 1.00 96.81 176 THR A CA 1
ATOM 1231 C C . THR A 1 176 ? 20.434 8.692 -30.066 1.00 96.81 176 THR A C 1
ATOM 1233 O O . THR A 1 176 ? 19.592 8.391 -30.916 1.00 96.81 176 THR A O 1
ATOM 1236 N N . ALA A 1 177 ? 21.417 7.855 -29.725 1.00 97.94 177 ALA A N 1
ATOM 1237 C CA . ALA A 1 177 ? 21.582 6.531 -30.313 1.00 97.94 177 ALA A CA 1
ATOM 1238 C C . ALA A 1 177 ? 20.482 5.554 -29.865 1.00 97.94 177 ALA A C 1
ATOM 1240 O O . ALA A 1 177 ? 20.090 4.669 -30.630 1.00 97.94 177 ALA A O 1
ATOM 1241 N N . MET A 1 178 ? 19.907 5.761 -28.672 1.00 97.88 178 MET A N 1
ATOM 1242 C CA . MET A 1 178 ? 18.822 4.932 -28.128 1.00 97.88 178 MET A CA 1
ATOM 1243 C C . MET A 1 178 ? 17.562 4.952 -28.997 1.00 97.88 178 MET A C 1
ATOM 1245 O O . MET A 1 178 ? 16.812 3.977 -29.001 1.00 97.88 178 MET A O 1
ATOM 1249 N N . ALA A 1 179 ? 17.357 6.004 -29.798 1.00 97.06 179 ALA A N 1
ATOM 1250 C CA . ALA A 1 179 ? 16.253 6.079 -30.755 1.00 97.06 179 ALA A CA 1
ATOM 1251 C C . ALA A 1 179 ? 16.315 4.975 -31.833 1.00 97.06 179 ALA A C 1
ATOM 1253 O O . ALA A 1 179 ? 15.305 4.666 -32.463 1.00 97.06 179 ALA A O 1
ATOM 1254 N N . GLY A 1 180 ? 17.494 4.377 -32.048 1.00 97.44 180 GLY A N 1
ATOM 1255 C CA . GLY A 1 180 ? 17.703 3.259 -32.966 1.00 97.44 180 GLY A CA 1
ATOM 1256 C C . GLY A 1 180 ? 17.346 1.881 -32.402 1.00 97.44 180 GLY A C 1
ATOM 1257 O O . GLY A 1 180 ? 17.204 0.935 -33.182 1.00 97.44 180 GLY A O 1
ATOM 1258 N N . MET A 1 181 ? 17.204 1.753 -31.076 1.00 98.19 181 MET A N 1
ATOM 1259 C CA . MET A 1 181 ? 16.937 0.473 -30.413 1.00 98.19 181 MET A CA 1
ATOM 1260 C C . MET A 1 181 ? 15.592 -0.112 -30.847 1.00 98.19 181 MET A C 1
ATOM 1262 O O . MET A 1 181 ? 14.577 0.582 -30.932 1.00 98.19 181 MET A O 1
ATOM 1266 N N . LYS A 1 182 ? 15.568 -1.425 -31.066 1.00 98.38 182 LYS A N 1
ATOM 1267 C CA . LYS A 1 182 ? 14.363 -2.207 -31.361 1.00 98.38 182 LYS A CA 1
ATOM 1268 C C . LYS A 1 182 ? 13.979 -3.095 -30.183 1.00 98.38 182 LYS A C 1
ATOM 1270 O O . LYS A 1 182 ? 14.802 -3.399 -29.323 1.00 98.38 182 LYS A O 1
ATOM 1275 N N . LYS A 1 183 ? 12.736 -3.584 -30.209 1.00 98.00 183 LYS A N 1
ATOM 1276 C CA . LYS A 1 183 ? 12.177 -4.508 -29.212 1.00 98.00 183 LYS A CA 1
ATOM 1277 C C . LYS A 1 183 ? 13.121 -5.675 -28.896 1.00 98.00 183 LYS A C 1
ATOM 1279 O O . LYS A 1 183 ? 13.486 -5.875 -27.742 1.00 98.00 183 LYS A O 1
ATOM 1284 N N . ASP A 1 184 ? 13.559 -6.399 -29.923 1.00 98.19 184 ASP A N 1
ATOM 1285 C CA . ASP A 1 184 ? 14.372 -7.608 -29.738 1.00 98.19 184 ASP A CA 1
ATOM 1286 C C . ASP A 1 184 ? 15.780 -7.295 -29.213 1.00 98.19 184 ASP A C 1
ATOM 1288 O O . ASP A 1 184 ? 16.381 -8.113 -28.524 1.00 98.19 184 ASP A O 1
ATOM 1292 N N . GLN A 1 185 ? 16.295 -6.093 -29.483 1.00 98.62 185 GLN A N 1
ATOM 1293 C CA . GLN A 1 185 ? 17.590 -5.655 -28.964 1.00 98.62 185 GLN A CA 1
ATOM 1294 C C . GLN A 1 185 ? 17.508 -5.336 -27.468 1.00 98.62 185 GLN A C 1
ATOM 1296 O O . GLN A 1 185 ? 18.365 -5.773 -26.704 1.00 98.62 185 GLN A O 1
ATOM 1301 N N . VAL A 1 186 ? 16.444 -4.655 -27.026 1.00 98.31 186 VAL A N 1
ATOM 1302 C CA . VAL A 1 186 ? 16.180 -4.454 -25.591 1.00 98.31 186 VAL A CA 1
ATOM 1303 C C . VAL A 1 186 ? 16.008 -5.805 -24.895 1.00 98.31 186 VAL A C 1
ATOM 1305 O O . VAL A 1 186 ? 16.611 -6.041 -23.850 1.00 98.31 186 VAL A O 1
ATOM 1308 N N . ALA A 1 187 ? 15.283 -6.742 -25.512 1.00 98.06 187 ALA A N 1
ATOM 1309 C CA . ALA A 1 187 ? 15.130 -8.096 -24.983 1.00 98.06 187 ALA A CA 1
ATOM 1310 C C . ALA A 1 187 ? 16.456 -8.887 -24.931 1.00 98.06 187 ALA A C 1
ATOM 1312 O O . ALA A 1 187 ? 16.592 -9.775 -24.088 1.00 98.06 187 ALA A O 1
ATOM 1313 N N . GLY A 1 188 ? 17.426 -8.571 -25.794 1.00 97.88 188 GLY A N 1
ATOM 1314 C CA . GLY A 1 188 ? 18.755 -9.190 -25.833 1.00 97.88 188 GLY A CA 1
ATOM 1315 C C . GLY A 1 188 ? 19.754 -8.656 -24.796 1.00 97.88 188 GLY A C 1
ATOM 1316 O O . GLY A 1 188 ? 20.793 -9.284 -24.584 1.00 97.88 188 GLY A O 1
ATOM 1317 N N . LEU A 1 189 ? 19.463 -7.529 -24.134 1.00 98.38 189 LEU A N 1
ATOM 1318 C CA . LEU A 1 189 ? 20.290 -7.007 -23.041 1.00 98.38 189 LEU A CA 1
ATOM 1319 C C . LEU A 1 189 ? 20.223 -7.919 -21.808 1.00 98.38 189 LEU A C 1
ATOM 1321 O O . LEU A 1 189 ? 19.182 -8.499 -21.486 1.00 98.38 189 LEU A O 1
ATOM 1325 N N . LYS A 1 190 ? 21.323 -8.013 -21.065 1.00 98.19 190 LYS A N 1
ATOM 1326 C CA . LYS A 1 190 ? 21.339 -8.693 -19.764 1.00 98.19 190 LYS A CA 1
ATOM 1327 C C . LYS A 1 190 ? 20.803 -7.771 -18.670 1.00 98.19 190 LYS A C 1
ATOM 1329 O O . LYS A 1 190 ? 20.927 -6.554 -18.776 1.00 98.19 190 LYS A O 1
ATOM 1334 N N . ALA A 1 191 ? 20.226 -8.350 -17.617 1.00 97.81 191 ALA A N 1
ATOM 1335 C CA . ALA A 1 191 ? 19.683 -7.584 -16.496 1.00 97.81 191 ALA A CA 1
ATOM 1336 C C . ALA A 1 191 ? 20.758 -6.730 -15.792 1.00 97.81 191 ALA A C 1
ATOM 1338 O O . ALA A 1 191 ? 20.516 -5.564 -15.505 1.00 97.81 191 ALA A O 1
ATOM 1339 N N . ASP A 1 192 ? 21.966 -7.262 -15.593 1.00 95.75 192 ASP A N 1
ATOM 1340 C CA . ASP A 1 192 ? 23.086 -6.559 -14.945 1.00 95.75 192 ASP A CA 1
ATOM 1341 C C . ASP A 1 192 ? 23.589 -5.328 -15.720 1.00 95.75 192 ASP A C 1
ATOM 1343 O O . ASP A 1 192 ? 24.113 -4.391 -15.120 1.00 95.75 192 ASP A O 1
ATOM 1347 N N . ALA A 1 193 ? 23.382 -5.281 -17.037 1.00 97.88 193 ALA A N 1
ATOM 1348 C CA . ALA A 1 193 ? 23.701 -4.111 -17.843 1.00 97.88 193 ALA A CA 1
ATOM 1349 C C . ALA A 1 193 ? 22.721 -2.947 -17.597 1.00 97.88 193 ALA A C 1
ATOM 1351 O O . ALA A 1 193 ? 23.108 -1.783 -17.702 1.00 97.88 193 ALA A O 1
ATOM 1352 N N . MET A 1 194 ? 21.462 -3.237 -17.243 1.00 97.94 194 MET A N 1
ATOM 1353 C CA . MET A 1 194 ? 20.368 -2.252 -17.212 1.00 97.94 194 MET A CA 1
ATOM 1354 C C . MET A 1 194 ? 20.589 -1.116 -16.211 1.00 97.94 194 MET A C 1
ATOM 1356 O O . MET A 1 194 ? 20.136 0.000 -16.457 1.00 97.94 194 MET A O 1
ATOM 1360 N N . GLY A 1 195 ? 21.361 -1.353 -15.146 1.00 96.25 195 GLY A N 1
ATOM 1361 C CA . GLY A 1 195 ? 21.778 -0.312 -14.200 1.00 96.25 195 GLY A CA 1
ATOM 1362 C C . GLY A 1 195 ? 22.674 0.776 -14.815 1.00 96.25 195 GLY A C 1
ATOM 1363 O O . GLY A 1 195 ? 23.080 1.705 -14.123 1.00 96.25 195 GLY A O 1
ATOM 1364 N N . GLY A 1 196 ? 23.044 0.654 -16.094 1.00 96.19 196 GLY A N 1
ATOM 1365 C CA . GLY A 1 196 ? 23.849 1.631 -16.829 1.00 96.19 196 GLY A CA 1
ATOM 1366 C C . GLY A 1 196 ? 23.018 2.701 -17.522 1.00 96.19 196 GLY A C 1
ATOM 1367 O O . GLY A 1 196 ? 23.576 3.712 -17.942 1.00 96.19 196 GLY A O 1
ATOM 1368 N N . LEU A 1 197 ? 21.704 2.485 -17.640 1.00 98.00 197 LEU A N 1
ATOM 1369 C CA . LEU A 1 197 ? 20.798 3.410 -18.306 1.00 98.00 197 LEU A CA 1
ATOM 1370 C C . LEU A 1 197 ? 20.533 4.643 -17.442 1.00 98.00 197 LEU A C 1
ATOM 1372 O O . LEU A 1 197 ? 20.238 4.552 -16.256 1.00 98.00 197 LEU A O 1
ATOM 1376 N N . SER A 1 198 ? 20.597 5.807 -18.072 1.00 97.88 198 SER A N 1
ATOM 1377 C CA . SER A 1 198 ? 20.260 7.105 -17.493 1.00 97.88 198 SER A CA 1
ATOM 1378 C C . SER A 1 198 ? 18.849 7.547 -17.885 1.00 97.88 198 SER A C 1
ATOM 1380 O O . SER A 1 198 ? 18.291 7.093 -18.887 1.00 97.88 198 SER A O 1
ATOM 1382 N N . ALA A 1 199 ? 18.295 8.526 -17.164 1.00 97.88 199 ALA A N 1
ATOM 1383 C CA . ALA A 1 199 ? 17.010 9.136 -17.517 1.00 97.88 199 ALA A CA 1
ATOM 1384 C C . ALA A 1 199 ? 16.986 9.693 -18.958 1.00 97.88 199 ALA A C 1
ATOM 1386 O O . ALA A 1 199 ? 15.988 9.557 -19.665 1.00 97.88 199 ALA A O 1
ATOM 1387 N N . ALA A 1 200 ? 18.092 10.273 -19.439 1.00 98.12 200 ALA A N 1
ATOM 1388 C CA . ALA A 1 200 ? 18.182 10.816 -20.798 1.00 98.12 200 ALA A CA 1
ATOM 1389 C C . ALA A 1 200 ? 18.120 9.719 -21.878 1.00 98.12 200 ALA A C 1
ATOM 1391 O O . ALA A 1 200 ? 17.487 9.895 -22.923 1.00 98.12 200 ALA A O 1
ATOM 1392 N N . GLN A 1 201 ? 18.744 8.569 -21.618 1.00 98.44 201 GLN A N 1
ATOM 1393 C CA . GLN A 1 201 ? 18.676 7.407 -22.505 1.00 98.44 201 GLN A CA 1
ATOM 1394 C C . GLN A 1 201 ? 17.278 6.793 -22.503 1.00 98.44 201 GLN A C 1
ATOM 1396 O O . GLN A 1 201 ? 16.738 6.513 -23.573 1.00 98.44 201 GLN A O 1
ATOM 1401 N N . MET A 1 202 ? 16.656 6.673 -21.325 1.00 98.06 202 MET A N 1
ATOM 1402 C CA . MET A 1 202 ? 15.266 6.229 -21.203 1.00 98.06 202 MET A CA 1
ATOM 1403 C C . MET A 1 202 ? 14.315 7.153 -21.968 1.00 98.06 202 MET A C 1
ATOM 1405 O O . MET A 1 202 ? 13.518 6.671 -22.764 1.00 98.06 202 MET A O 1
ATOM 1409 N N . THR A 1 203 ? 14.492 8.472 -21.863 1.00 98.06 203 THR A N 1
ATOM 1410 C CA . THR A 1 203 ? 13.707 9.491 -22.592 1.00 98.06 203 THR A CA 1
ATOM 1411 C C . THR A 1 203 ? 13.773 9.320 -24.115 1.00 98.06 203 THR A C 1
ATOM 1413 O O . THR A 1 203 ? 12.833 9.693 -24.827 1.00 98.06 203 THR A O 1
ATOM 1416 N N . SER A 1 204 ? 14.893 8.792 -24.616 1.00 97.94 204 SER A N 1
ATOM 1417 C CA . SER A 1 204 ? 15.201 8.678 -26.044 1.00 97.94 204 SER A CA 1
ATOM 1418 C C . SER A 1 204 ? 14.833 7.317 -26.646 1.00 97.94 204 SER A C 1
ATOM 1420 O O . SER A 1 204 ? 14.822 7.176 -27.869 1.00 97.94 204 SER A O 1
ATOM 1422 N N . LEU A 1 205 ? 14.506 6.316 -25.820 1.00 97.81 205 LEU A N 1
ATOM 1423 C CA . LEU A 1 205 ? 14.010 5.021 -26.290 1.00 97.81 205 LEU A CA 1
ATOM 1424 C C . LEU A 1 205 ? 12.655 5.171 -26.993 1.00 97.81 205 LEU A C 1
ATOM 1426 O O . LEU A 1 205 ? 11.739 5.829 -26.503 1.00 97.81 205 LEU A O 1
ATOM 1430 N N . ALA A 1 206 ? 12.472 4.498 -28.125 1.00 97.75 206 ALA A N 1
ATOM 1431 C CA . ALA A 1 206 ? 11.157 4.439 -28.754 1.00 97.75 206 ALA A CA 1
ATOM 1432 C C . ALA A 1 206 ? 10.179 3.604 -27.894 1.00 97.75 206 ALA A C 1
ATOM 1434 O O . ALA A 1 206 ? 10.583 2.558 -27.375 1.00 97.75 206 ALA A O 1
ATOM 1435 N N . PRO A 1 207 ? 8.882 3.962 -27.803 1.00 97.31 207 PRO A N 1
ATOM 1436 C CA . PRO A 1 207 ? 7.879 3.139 -27.114 1.00 97.31 207 PRO A CA 1
ATOM 1437 C C . PRO A 1 207 ? 7.862 1.673 -27.577 1.00 97.31 207 PRO A C 1
ATOM 1439 O O . PRO A 1 207 ? 7.746 0.750 -26.777 1.00 97.31 207 PRO A O 1
ATOM 1442 N N . THR A 1 208 ? 8.082 1.428 -28.872 1.00 96.31 208 THR A N 1
ATOM 1443 C CA . THR A 1 208 ? 8.171 0.072 -29.437 1.00 96.31 208 THR A CA 1
ATOM 1444 C C . THR A 1 208 ? 9.369 -0.730 -28.931 1.00 96.31 208 THR A C 1
ATOM 1446 O O . THR A 1 208 ? 9.310 -1.956 -28.912 1.00 96.31 208 THR A O 1
ATOM 1449 N N . ALA A 1 209 ? 10.462 -0.066 -28.549 1.00 98.06 209 ALA A N 1
ATOM 1450 C CA . ALA A 1 209 ? 11.631 -0.717 -27.963 1.00 98.06 209 ALA A CA 1
ATOM 1451 C C . ALA A 1 209 ? 11.368 -1.096 -26.502 1.00 98.06 209 ALA A C 1
ATOM 1453 O O . ALA A 1 209 ? 11.741 -2.182 -26.067 1.00 98.06 209 ALA A O 1
ATOM 1454 N N . VAL A 1 210 ? 10.653 -0.231 -25.777 1.00 97.44 210 VAL A N 1
ATOM 1455 C CA . VAL A 1 210 ? 10.269 -0.440 -24.375 1.00 97.44 210 VAL A CA 1
ATOM 1456 C C . VAL A 1 210 ? 9.382 -1.686 -24.196 1.00 97.44 210 VAL A C 1
ATOM 1458 O O . VAL A 1 210 ? 9.481 -2.389 -23.195 1.00 97.44 210 VAL A O 1
ATOM 1461 N N . ALA A 1 211 ? 8.604 -2.066 -25.210 1.00 96.06 211 ALA A N 1
ATOM 1462 C CA . ALA A 1 211 ? 7.875 -3.339 -25.219 1.00 96.06 211 ALA A CA 1
ATOM 1463 C C . ALA A 1 211 ? 8.779 -4.597 -25.154 1.00 96.06 211 ALA A C 1
ATOM 1465 O O . ALA A 1 211 ? 8.269 -5.711 -25.057 1.00 96.06 211 ALA A O 1
ATOM 1466 N N . GLY A 1 212 ? 10.102 -4.450 -25.293 1.00 97.44 212 GLY A N 1
ATOM 1467 C CA . GLY A 1 212 ? 11.088 -5.532 -25.213 1.00 97.44 212 GLY A CA 1
ATOM 1468 C C . GLY A 1 212 ? 11.664 -5.769 -23.817 1.00 97.44 212 GLY A C 1
ATOM 1469 O O . GLY A 1 212 ? 12.416 -6.727 -23.644 1.00 97.44 212 GLY A O 1
ATOM 1470 N N . PHE A 1 213 ? 11.338 -4.922 -22.834 1.00 98.31 213 PHE A N 1
ATOM 1471 C CA . PHE A 1 213 ? 11.769 -5.124 -21.451 1.00 98.31 213 PHE A CA 1
ATOM 1472 C C . PHE A 1 213 ? 11.193 -6.418 -20.866 1.00 98.31 213 PHE A C 1
ATOM 1474 O O . PHE A 1 213 ? 10.024 -6.750 -21.056 1.00 98.31 213 PHE A O 1
ATOM 1481 N N . LYS A 1 214 ? 12.024 -7.119 -20.099 1.00 98.31 214 LYS A N 1
ATOM 1482 C CA . LYS A 1 214 ? 11.659 -8.250 -19.243 1.00 98.31 214 LYS A CA 1
ATOM 1483 C C . LYS A 1 214 ? 11.619 -7.810 -17.776 1.00 98.31 214 LYS A C 1
ATOM 1485 O O . LYS A 1 214 ? 12.197 -6.784 -17.417 1.00 98.31 214 LYS A O 1
ATOM 1490 N N . SER A 1 215 ? 10.956 -8.580 -16.915 1.00 98.00 215 SER A N 1
ATOM 1491 C CA . SER A 1 215 ? 10.823 -8.244 -15.489 1.00 98.00 215 SER A CA 1
ATOM 1492 C C . SER A 1 215 ? 12.169 -8.168 -14.758 1.00 98.00 215 SER A C 1
ATOM 1494 O O . SER A 1 215 ? 12.389 -7.248 -13.977 1.00 98.00 215 SER A O 1
ATOM 1496 N N . ASP A 1 216 ? 13.108 -9.070 -15.050 1.00 98.38 216 ASP A N 1
ATOM 1497 C CA . ASP A 1 216 ? 14.462 -9.060 -14.479 1.00 98.38 216 ASP A CA 1
ATOM 1498 C C . ASP A 1 216 ? 15.263 -7.808 -14.872 1.00 98.38 216 ASP A C 1
ATOM 1500 O O . ASP A 1 216 ? 15.995 -7.248 -14.058 1.00 98.38 216 ASP A O 1
ATOM 1504 N N . GLN A 1 217 ? 15.078 -7.331 -16.102 1.00 98.62 217 GLN A N 1
ATOM 1505 C CA . GLN A 1 217 ? 15.676 -6.096 -16.597 1.00 98.62 217 GLN A CA 1
ATOM 1506 C C . GLN A 1 217 ? 15.082 -4.861 -15.919 1.00 98.62 217 GLN A C 1
ATOM 1508 O O . GLN A 1 217 ? 15.836 -3.979 -15.517 1.00 98.62 217 GLN A O 1
ATOM 1513 N N . VAL A 1 218 ? 13.754 -4.798 -15.766 1.00 98.50 218 VAL A N 1
ATOM 1514 C CA . VAL A 1 218 ? 13.092 -3.702 -15.038 1.00 98.50 218 VAL A CA 1
ATOM 1515 C C . VAL A 1 218 ? 13.550 -3.681 -13.582 1.00 98.50 218 VAL A C 1
ATOM 1517 O O . VAL A 1 218 ? 13.916 -2.625 -13.077 1.00 98.50 218 VAL A O 1
ATOM 1520 N N . ALA A 1 219 ? 13.647 -4.842 -12.930 1.00 98.31 219 ALA A N 1
ATOM 1521 C CA . ALA A 1 219 ? 14.116 -4.952 -11.549 1.00 98.31 219 ALA A CA 1
ATOM 1522 C C . ALA A 1 219 ? 15.564 -4.473 -11.344 1.00 98.31 219 ALA A C 1
ATOM 1524 O O . ALA A 1 219 ? 15.931 -4.125 -10.219 1.00 98.31 219 ALA A O 1
ATOM 1525 N N . ALA A 1 220 ? 16.375 -4.468 -12.405 1.00 98.38 220 ALA A N 1
ATOM 1526 C CA . ALA A 1 220 ? 17.766 -4.029 -12.392 1.00 98.38 220 ALA A CA 1
ATOM 1527 C C . ALA A 1 220 ? 17.968 -2.563 -12.825 1.00 98.38 220 ALA A C 1
ATOM 1529 O O . ALA A 1 220 ? 19.093 -2.067 -12.757 1.00 98.38 220 ALA A O 1
ATOM 1530 N N . LEU A 1 221 ? 16.913 -1.857 -13.257 1.00 98.31 221 LEU A N 1
ATOM 1531 C CA . LEU A 1 221 ? 16.992 -0.423 -13.549 1.00 98.31 221 LEU A CA 1
ATOM 1532 C C . LEU A 1 221 ? 17.257 0.380 -12.273 1.00 98.31 221 LEU A C 1
ATOM 1534 O O . LEU A 1 221 ? 16.618 0.174 -11.238 1.00 98.31 221 LEU A O 1
ATOM 1538 N N . ASP A 1 222 ? 18.152 1.356 -12.367 1.00 97.44 222 ASP A N 1
ATOM 1539 C CA . ASP A 1 222 ? 18.341 2.320 -11.291 1.00 97.44 222 ASP A CA 1
ATOM 1540 C C . ASP A 1 222 ? 17.091 3.219 -11.163 1.00 97.44 222 ASP A C 1
ATOM 1542 O O . ASP A 1 222 ? 16.562 3.667 -12.187 1.00 97.44 222 ASP A O 1
ATOM 1546 N N . PRO A 1 223 ? 16.604 3.531 -9.944 1.00 97.00 223 PRO A N 1
ATOM 1547 C CA . PRO A 1 223 ? 15.473 4.439 -9.757 1.00 97.00 223 PRO A CA 1
ATOM 1548 C C . PRO A 1 223 ? 15.630 5.784 -10.482 1.00 97.00 223 PRO A C 1
ATOM 1550 O O . PRO A 1 223 ? 14.647 6.332 -10.968 1.00 97.00 223 PRO A O 1
ATOM 1553 N N . THR A 1 224 ? 16.851 6.307 -10.629 1.00 95.62 224 THR A N 1
ATOM 1554 C CA . THR A 1 224 ? 17.100 7.561 -11.360 1.00 95.62 224 THR A CA 1
ATOM 1555 C C . THR A 1 224 ? 16.782 7.460 -12.851 1.00 95.62 224 THR A C 1
ATOM 1557 O O . THR A 1 224 ? 16.375 8.453 -13.451 1.00 95.62 224 THR A O 1
ATOM 1560 N N . ALA A 1 225 ? 16.905 6.274 -13.455 1.00 97.81 225 ALA A N 1
ATOM 1561 C CA . ALA A 1 225 ? 16.532 6.043 -14.847 1.00 97.81 225 ALA A CA 1
ATOM 1562 C C . ALA A 1 225 ? 15.012 6.113 -15.049 1.00 97.81 225 ALA A C 1
ATOM 1564 O O . ALA A 1 225 ? 14.550 6.513 -16.120 1.00 97.81 225 ALA A O 1
ATOM 1565 N N . MET A 1 226 ? 14.237 5.772 -14.011 1.00 97.88 226 MET A N 1
ATOM 1566 C CA . MET A 1 226 ? 12.775 5.719 -14.071 1.00 97.88 226 MET A CA 1
ATOM 1567 C C . MET A 1 226 ? 12.155 7.087 -14.370 1.00 97.88 226 MET A C 1
ATOM 1569 O O . MET A 1 226 ? 11.172 7.161 -15.100 1.00 97.88 226 MET A O 1
ATOM 1573 N N . ALA A 1 227 ? 12.784 8.171 -13.907 1.00 96.50 227 ALA A N 1
ATOM 1574 C CA . ALA A 1 227 ? 12.365 9.545 -14.191 1.00 96.50 227 ALA A CA 1
ATOM 1575 C C . ALA A 1 227 ? 12.459 9.930 -15.683 1.00 96.50 227 ALA A C 1
ATOM 1577 O O . ALA A 1 227 ? 12.009 11.000 -16.075 1.00 96.50 227 ALA A O 1
ATOM 1578 N N . GLY A 1 228 ? 13.089 9.094 -16.516 1.00 97.31 228 GLY A N 1
ATOM 1579 C CA . GLY A 1 228 ? 13.154 9.282 -17.962 1.00 97.31 228 GLY A CA 1
ATOM 1580 C C . GLY A 1 228 ? 12.043 8.589 -18.752 1.00 97.31 228 GLY A C 1
ATOM 1581 O O . GLY A 1 228 ? 12.002 8.754 -19.971 1.00 97.31 228 GLY A O 1
ATOM 1582 N N . PHE A 1 229 ? 11.184 7.788 -18.110 1.00 98.25 229 PHE A N 1
ATOM 1583 C CA . PHE A 1 229 ? 10.033 7.200 -18.794 1.00 98.25 229 PHE A CA 1
ATOM 1584 C C . PHE A 1 229 ? 9.012 8.275 -19.167 1.00 98.25 229 PHE A C 1
ATOM 1586 O O . PHE A 1 229 ? 8.793 9.230 -18.437 1.00 98.25 229 PHE A O 1
ATOM 1593 N N . LYS A 1 230 ? 8.350 8.078 -20.304 1.00 98.12 230 LYS A N 1
ATOM 1594 C CA . LYS A 1 230 ? 7.238 8.900 -20.786 1.00 98.12 230 LYS A CA 1
ATOM 1595 C C . LYS A 1 230 ? 5.947 8.102 -20.790 1.00 98.12 230 LYS A C 1
ATOM 1597 O O . LYS A 1 230 ? 5.976 6.875 -20.922 1.00 98.12 230 LYS A O 1
ATOM 1602 N N . LYS A 1 231 ? 4.819 8.809 -20.803 1.00 98.12 231 LYS A N 1
ATOM 1603 C CA . LYS A 1 231 ? 3.478 8.228 -20.928 1.00 98.12 231 LYS A CA 1
ATOM 1604 C C . LYS A 1 231 ? 3.371 7.124 -21.987 1.00 98.12 231 LYS A C 1
ATOM 1606 O O . LYS A 1 231 ? 2.999 5.994 -21.676 1.00 98.12 231 LYS A O 1
ATOM 1611 N N . ASP A 1 232 ? 3.757 7.420 -23.229 1.00 98.12 232 ASP A N 1
ATOM 1612 C CA . ASP A 1 232 ? 3.635 6.470 -24.347 1.00 98.12 232 ASP A CA 1
ATOM 1613 C C . ASP A 1 232 ? 4.542 5.242 -24.194 1.00 98.12 232 ASP A C 1
ATOM 1615 O O . ASP A 1 232 ? 4.229 4.166 -24.703 1.00 98.12 232 ASP A O 1
ATOM 1619 N N . GLN A 1 233 ? 5.671 5.386 -23.496 1.00 98.50 233 GLN A N 1
ATOM 1620 C CA . GLN A 1 233 ? 6.587 4.279 -23.233 1.00 98.50 233 GLN A CA 1
ATOM 1621 C C . GLN A 1 233 ? 6.004 3.328 -22.194 1.00 98.50 233 GLN A C 1
ATOM 1623 O O . GLN A 1 233 ? 5.974 2.124 -22.439 1.00 98.50 233 GLN A O 1
ATOM 1628 N N . VAL A 1 234 ? 5.488 3.859 -21.081 1.00 98.31 234 VAL A N 1
ATOM 1629 C CA . VAL A 1 234 ? 4.796 3.057 -20.064 1.00 98.31 234 VAL A CA 1
ATOM 1630 C C . VAL A 1 234 ? 3.590 2.360 -20.686 1.00 98.31 234 VAL A C 1
ATOM 1632 O O . VAL A 1 234 ? 3.458 1.147 -20.562 1.00 98.31 234 VAL A O 1
ATOM 1635 N N . ALA A 1 235 ? 2.790 3.068 -21.485 1.00 98.06 235 ALA A N 1
ATOM 1636 C CA . ALA A 1 235 ? 1.647 2.489 -22.192 1.00 98.06 235 ALA A CA 1
ATOM 1637 C C . ALA A 1 235 ? 2.024 1.362 -23.176 1.00 98.06 235 ALA A C 1
ATOM 1639 O O . ALA A 1 235 ? 1.176 0.525 -23.510 1.00 98.06 235 ALA A O 1
ATOM 1640 N N . ALA A 1 236 ? 3.265 1.341 -23.672 1.00 97.88 236 ALA A N 1
ATOM 1641 C CA . ALA A 1 236 ? 3.782 0.321 -24.582 1.00 97.88 236 ALA A CA 1
ATOM 1642 C C . ALA A 1 236 ? 4.488 -0.849 -23.872 1.00 97.88 236 ALA A C 1
ATOM 1644 O O . ALA A 1 236 ? 4.748 -1.862 -24.525 1.00 97.88 236 ALA A O 1
ATOM 1645 N N . MET A 1 237 ? 4.791 -0.742 -22.571 1.00 97.56 237 MET A N 1
ATOM 1646 C CA . MET A 1 237 ? 5.387 -1.838 -21.801 1.00 97.56 237 MET A CA 1
ATOM 1647 C C . MET A 1 237 ? 4.490 -3.075 -21.804 1.00 97.56 237 MET A C 1
ATOM 1649 O O . MET A 1 237 ? 3.269 -2.991 -21.666 1.00 97.56 237 MET A O 1
ATOM 1653 N N . ASP A 1 238 ? 5.100 -4.252 -21.907 1.00 96.56 238 ASP A N 1
ATOM 1654 C CA . ASP A 1 238 ? 4.360 -5.491 -21.709 1.00 96.56 238 ASP A CA 1
ATOM 1655 C C . ASP A 1 238 ? 3.979 -5.643 -20.227 1.00 96.56 238 ASP A C 1
ATOM 1657 O O . ASP A 1 238 ? 4.788 -5.384 -19.336 1.00 96.56 238 ASP A O 1
ATOM 1661 N N . SER A 1 239 ? 2.761 -6.118 -19.963 1.00 96.06 239 SER A N 1
ATOM 1662 C CA . SER A 1 239 ? 2.300 -6.496 -18.623 1.00 96.06 239 SER A CA 1
ATOM 1663 C C . SER A 1 239 ? 3.285 -7.405 -17.875 1.00 96.06 239 SER A C 1
ATOM 1665 O O . SER A 1 239 ? 3.456 -7.251 -16.671 1.00 96.06 239 SER A O 1
ATOM 1667 N N . GLN A 1 240 ? 3.989 -8.306 -18.572 1.00 94.56 240 GLN A N 1
ATOM 1668 C CA . GLN A 1 240 ? 4.958 -9.213 -17.944 1.00 94.56 240 GLN A CA 1
ATOM 1669 C C . GLN A 1 240 ? 6.180 -8.483 -17.373 1.00 94.56 240 GLN A C 1
ATOM 1671 O O . GLN A 1 240 ? 6.789 -8.959 -16.418 1.00 94.56 240 GLN A O 1
ATOM 1676 N N . ALA A 1 241 ? 6.540 -7.321 -17.923 1.00 97.81 241 ALA A N 1
ATOM 1677 C CA . ALA A 1 241 ? 7.639 -6.511 -17.407 1.00 97.81 241 ALA A CA 1
ATOM 1678 C C . ALA A 1 241 ? 7.273 -5.819 -16.082 1.00 97.81 241 ALA A C 1
ATOM 1680 O O . ALA A 1 241 ? 8.159 -5.527 -15.279 1.00 97.81 241 ALA A O 1
ATOM 1681 N N . MET A 1 242 ? 5.977 -5.598 -15.831 1.00 97.81 242 MET A N 1
ATOM 1682 C CA . MET A 1 242 ? 5.479 -4.861 -14.664 1.00 97.81 242 MET A CA 1
ATOM 1683 C C . MET A 1 242 ? 5.792 -5.567 -13.339 1.00 97.81 242 MET A C 1
ATOM 1685 O O . MET A 1 242 ? 6.063 -4.899 -12.346 1.00 97.81 242 MET A O 1
ATOM 1689 N N . ALA A 1 243 ? 5.868 -6.901 -13.341 1.00 96.88 243 ALA A N 1
ATOM 1690 C CA . ALA A 1 243 ? 6.287 -7.693 -12.181 1.00 96.88 243 ALA A CA 1
ATOM 1691 C C . ALA A 1 243 ? 7.744 -7.417 -11.747 1.00 96.88 243 ALA A C 1
ATOM 1693 O O . ALA A 1 243 ? 8.170 -7.814 -10.672 1.00 96.88 243 ALA A O 1
ATOM 1694 N N . GLY A 1 244 ? 8.541 -6.744 -12.583 1.00 97.62 244 GLY A N 1
ATOM 1695 C CA . GLY A 1 244 ? 9.902 -6.339 -12.238 1.00 97.62 244 GLY A CA 1
ATOM 1696 C C . GLY A 1 244 ? 9.999 -5.079 -11.377 1.00 97.62 244 GLY A C 1
ATOM 1697 O O . GLY A 1 244 ? 11.069 -4.808 -10.836 1.00 97.62 244 GLY A O 1
ATOM 1698 N N . PHE A 1 245 ? 8.928 -4.287 -11.265 1.00 98.44 245 PHE A N 1
ATOM 1699 C CA . PHE A 1 245 ? 8.981 -3.012 -10.551 1.00 98.44 245 PHE A CA 1
ATOM 1700 C C . PHE A 1 245 ? 9.193 -3.201 -9.049 1.00 98.44 245 PHE A C 1
ATOM 1702 O O . PHE A 1 245 ? 8.569 -4.033 -8.397 1.00 98.44 245 PHE A O 1
ATOM 1709 N N . LYS A 1 246 ? 10.037 -2.344 -8.480 1.00 98.31 246 LYS A N 1
ATOM 1710 C CA . LYS A 1 246 ? 10.244 -2.189 -7.038 1.00 98.31 246 LYS A CA 1
ATOM 1711 C C . LYS A 1 246 ? 9.566 -0.906 -6.540 1.00 98.31 246 LYS A C 1
ATOM 1713 O O . LYS A 1 246 ? 9.451 0.048 -7.314 1.00 98.31 246 LYS A O 1
ATOM 1718 N N . PRO A 1 247 ? 9.210 -0.808 -5.245 1.00 98.06 247 PRO A N 1
ATOM 1719 C CA . PRO A 1 247 ? 8.586 0.403 -4.704 1.00 98.06 247 PRO A CA 1
ATOM 1720 C C . PRO A 1 247 ? 9.400 1.685 -4.962 1.00 98.06 247 PRO A C 1
ATOM 1722 O O . PRO A 1 247 ? 8.841 2.706 -5.352 1.00 98.06 247 PRO A O 1
ATOM 1725 N N . THR A 1 248 ? 10.733 1.639 -4.855 1.00 98.06 248 THR A N 1
ATOM 1726 C CA . THR A 1 248 ? 11.596 2.803 -5.143 1.00 98.06 248 THR A CA 1
ATOM 1727 C C . THR A 1 248 ? 11.575 3.239 -6.608 1.00 98.06 248 THR A C 1
ATOM 1729 O O . THR A 1 248 ? 11.798 4.412 -6.892 1.00 98.06 248 THR A O 1
ATOM 1732 N N . GLN A 1 249 ? 11.304 2.321 -7.537 1.00 98.62 249 GLN A N 1
ATOM 1733 C CA . GLN A 1 249 ? 11.209 2.617 -8.965 1.00 98.62 249 GLN A CA 1
ATOM 1734 C C . GLN A 1 249 ? 9.848 3.223 -9.314 1.00 98.62 249 GLN A C 1
ATOM 1736 O O . GLN A 1 249 ? 9.803 4.201 -10.054 1.00 98.62 249 GLN A O 1
ATOM 1741 N N . VAL A 1 250 ? 8.756 2.703 -8.735 1.00 98.56 250 VAL A N 1
ATOM 1742 C CA . VAL A 1 250 ? 7.415 3.307 -8.861 1.00 98.56 250 VAL A CA 1
ATOM 1743 C C . VAL A 1 250 ? 7.430 4.736 -8.315 1.00 98.56 250 VAL A C 1
ATOM 1745 O O . VAL A 1 250 ? 7.006 5.661 -9.003 1.00 98.56 250 VAL A O 1
ATOM 1748 N N . ALA A 1 251 ? 8.032 4.949 -7.142 1.00 98.31 251 ALA A N 1
ATOM 1749 C CA . ALA A 1 251 ? 8.166 6.271 -6.530 1.00 98.31 251 ALA A CA 1
ATOM 1750 C C . ALA A 1 251 ? 8.994 7.270 -7.364 1.00 98.31 251 ALA A C 1
ATOM 1752 O O . ALA A 1 251 ? 8.895 8.482 -7.142 1.00 98.31 251 ALA A O 1
ATOM 1753 N N . ALA A 1 252 ? 9.845 6.780 -8.269 1.00 98.44 252 ALA A N 1
ATOM 1754 C CA . ALA A 1 252 ? 10.732 7.591 -9.098 1.00 98.44 252 ALA A CA 1
ATOM 1755 C C . ALA A 1 252 ? 10.165 7.915 -10.492 1.00 98.44 252 ALA A C 1
ATOM 1757 O O . ALA A 1 252 ? 10.726 8.771 -11.174 1.00 98.44 252 ALA A O 1
ATOM 1758 N N . LEU A 1 253 ? 9.067 7.273 -10.908 1.00 98.50 253 LEU A N 1
ATOM 1759 C CA . LEU A 1 253 ? 8.316 7.690 -12.094 1.00 98.50 253 LEU A CA 1
ATOM 1760 C C . LEU A 1 253 ? 7.719 9.086 -11.881 1.00 98.50 253 LEU A C 1
ATOM 1762 O O . LEU A 1 253 ? 7.303 9.430 -10.773 1.00 98.50 253 LEU A O 1
ATOM 1766 N N . ASP A 1 254 ? 7.636 9.884 -12.939 1.00 97.88 254 ASP A N 1
ATOM 1767 C CA . ASP A 1 254 ? 6.861 11.120 -12.891 1.00 97.88 254 ASP A CA 1
ATOM 1768 C C . ASP A 1 254 ? 5.357 10.851 -13.092 1.00 97.88 254 ASP A C 1
ATOM 1770 O O . ASP A 1 254 ? 4.933 9.751 -13.461 1.00 97.88 254 ASP A O 1
ATOM 1774 N N . ASP A 1 255 ? 4.531 11.859 -12.809 1.00 98.31 255 ASP A N 1
ATOM 1775 C CA . ASP A 1 255 ? 3.075 11.727 -12.892 1.00 98.31 255 ASP A CA 1
ATOM 1776 C C . ASP A 1 255 ? 2.595 11.467 -14.343 1.00 98.31 255 ASP A C 1
ATOM 1778 O O . ASP A 1 255 ? 1.596 10.776 -14.543 1.00 98.31 255 ASP A O 1
ATOM 1782 N N . ASP A 1 256 ? 3.305 11.962 -15.369 1.00 97.50 256 ASP A N 1
ATOM 1783 C CA . ASP A 1 256 ? 2.932 11.765 -16.783 1.00 97.50 256 ASP A CA 1
ATOM 1784 C C . ASP A 1 256 ? 3.199 10.326 -17.252 1.00 97.50 256 ASP A C 1
ATOM 1786 O O . ASP A 1 256 ? 2.357 9.711 -17.911 1.00 97.50 256 ASP A O 1
ATOM 1790 N N . ALA A 1 257 ? 4.332 9.746 -16.853 1.00 98.50 257 ALA A N 1
ATOM 1791 C CA . ALA A 1 257 ? 4.641 8.339 -17.055 1.00 98.50 257 ALA A CA 1
ATOM 1792 C C . ALA A 1 257 ? 3.615 7.448 -16.349 1.00 98.50 257 ALA A C 1
ATOM 1794 O O . ALA A 1 257 ? 3.122 6.487 -16.947 1.00 98.50 257 ALA A O 1
ATOM 1795 N N . VAL A 1 258 ? 3.234 7.789 -15.111 1.00 98.62 258 VAL A N 1
ATOM 1796 C CA . VAL A 1 258 ? 2.191 7.062 -14.372 1.00 98.62 258 VAL A CA 1
ATOM 1797 C C . VAL A 1 258 ? 0.832 7.147 -15.078 1.00 98.62 258 VAL A C 1
ATOM 1799 O O . VAL A 1 258 ? 0.130 6.142 -15.179 1.00 98.62 258 VAL A O 1
ATOM 1802 N N . ALA A 1 259 ? 0.492 8.285 -15.681 1.00 98.31 259 ALA A N 1
ATOM 1803 C CA . ALA A 1 259 ? -0.717 8.424 -16.497 1.00 98.31 259 ALA A CA 1
ATOM 1804 C C . ALA A 1 259 ? -0.715 7.565 -17.783 1.00 98.31 259 ALA A C 1
ATOM 1806 O O . ALA A 1 259 ? -1.695 7.579 -18.532 1.00 98.31 259 ALA A O 1
ATOM 1807 N N . GLY A 1 260 ? 0.386 6.869 -18.092 1.00 98.12 260 GLY A N 1
ATOM 1808 C CA . GLY A 1 260 ? 0.499 5.908 -19.190 1.00 98.12 260 GLY A CA 1
ATOM 1809 C C . GLY A 1 260 ? 0.161 4.465 -18.817 1.00 98.12 260 GLY A C 1
ATOM 1810 O O . GLY A 1 260 ? 0.066 3.629 -19.717 1.00 98.12 260 GLY A O 1
ATOM 1811 N N . PHE A 1 261 ? -0.011 4.149 -17.529 1.00 98.56 261 PHE A N 1
ATOM 1812 C CA . PHE A 1 261 ? -0.383 2.801 -17.101 1.00 98.56 261 PHE A CA 1
ATOM 1813 C C . PHE A 1 261 ? -1.745 2.390 -17.659 1.00 98.56 261 PHE A C 1
ATOM 1815 O O . PHE A 1 261 ? -2.673 3.183 -17.750 1.00 98.56 261 PHE A O 1
ATOM 1822 N N . LYS A 1 262 ? -1.871 1.104 -17.979 1.00 98.44 262 LYS A N 1
ATOM 1823 C CA . LYS A 1 262 ? -3.116 0.452 -18.393 1.00 98.44 262 LYS A CA 1
ATOM 1824 C C . LYS A 1 262 ? -3.598 -0.517 -17.324 1.00 98.44 262 LYS A C 1
ATOM 1826 O O . LYS A 1 262 ? -2.800 -1.036 -16.544 1.00 98.44 262 LYS A O 1
ATOM 1831 N N . GLN A 1 263 ? -4.879 -0.875 -17.385 1.00 98.19 263 GLN A N 1
ATOM 1832 C CA . GLN A 1 263 ? -5.505 -1.845 -16.479 1.00 98.19 263 GLN A CA 1
ATOM 1833 C C . GLN A 1 263 ? -4.677 -3.130 -16.304 1.00 98.19 263 GLN A C 1
ATOM 1835 O O . GLN A 1 263 ? -4.345 -3.528 -15.190 1.00 98.19 263 GLN A O 1
ATOM 1840 N N . THR A 1 264 ? -4.275 -3.766 -17.411 1.00 98.12 264 THR A N 1
ATOM 1841 C CA . THR A 1 264 ? -3.512 -5.027 -17.379 1.00 98.12 264 THR A CA 1
ATOM 1842 C C . THR A 1 264 ? -2.104 -4.868 -16.814 1.00 98.12 264 THR A C 1
ATOM 1844 O O . THR A 1 264 ? -1.511 -5.850 -16.380 1.00 98.12 264 THR A O 1
ATOM 1847 N N . GLN A 1 265 ? -1.547 -3.658 -16.852 1.00 98.62 265 GLN A N 1
ATOM 1848 C CA . GLN A 1 265 ? -0.221 -3.368 -16.316 1.00 98.62 265 GLN A CA 1
ATOM 1849 C C . GLN A 1 265 ? -0.283 -3.147 -14.805 1.00 98.62 265 GLN A C 1
ATOM 1851 O O . GLN A 1 265 ? 0.518 -3.736 -14.087 1.00 98.62 265 GLN A O 1
ATOM 1856 N N . VAL A 1 266 ? -1.269 -2.383 -14.316 1.00 98.56 266 VAL A N 1
ATOM 1857 C CA . VAL A 1 266 ? -1.526 -2.232 -12.872 1.00 98.56 266 VAL A CA 1
ATOM 1858 C C . VAL A 1 266 ? -1.827 -3.593 -12.243 1.00 98.56 266 VAL A C 1
ATOM 1860 O O . VAL A 1 266 ? -1.214 -3.956 -11.243 1.00 98.56 266 VAL A O 1
ATOM 1863 N N . ALA A 1 267 ? -2.656 -4.415 -12.893 1.00 98.31 267 ALA A N 1
ATOM 1864 C CA . ALA A 1 267 ? -2.963 -5.772 -12.438 1.00 98.31 267 ALA A CA 1
ATOM 1865 C C . ALA A 1 267 ? -1.745 -6.716 -12.386 1.00 98.31 267 ALA A C 1
ATOM 1867 O O . ALA A 1 267 ? -1.809 -7.760 -11.727 1.00 98.31 267 ALA A O 1
ATOM 1868 N N . ALA A 1 268 ? -0.668 -6.395 -13.108 1.00 98.38 268 ALA A N 1
ATOM 1869 C CA . ALA A 1 268 ? 0.556 -7.188 -13.182 1.00 98.38 268 ALA A CA 1
ATOM 1870 C C . ALA A 1 268 ? 1.691 -6.662 -12.284 1.00 98.38 268 ALA A C 1
ATOM 1872 O O . ALA A 1 268 ? 2.724 -7.321 -12.186 1.00 98.38 268 ALA A O 1
ATOM 1873 N N . LEU A 1 269 ? 1.519 -5.507 -11.628 1.00 98.44 269 LEU A N 1
ATOM 1874 C CA . LEU A 1 269 ? 2.446 -5.043 -10.594 1.00 98.44 269 LEU A CA 1
ATOM 1875 C C . LEU A 1 269 ? 2.423 -5.994 -9.394 1.00 98.44 269 LEU A C 1
ATOM 1877 O O . LEU A 1 269 ? 1.363 -6.455 -8.969 1.00 98.44 269 LEU A O 1
ATOM 1881 N N . ASP A 1 270 ? 3.576 -6.225 -8.780 1.00 97.38 270 ASP A N 1
ATOM 1882 C CA . ASP A 1 270 ? 3.608 -6.890 -7.481 1.00 97.38 270 ASP A CA 1
ATOM 1883 C C . ASP A 1 270 ? 3.003 -5.999 -6.387 1.00 97.38 270 ASP A C 1
ATOM 1885 O O . ASP A 1 270 ? 3.130 -4.772 -6.413 1.00 97.38 270 ASP A O 1
ATOM 1889 N N . ALA A 1 271 ? 2.382 -6.615 -5.376 1.00 95.94 271 ALA A N 1
ATOM 1890 C CA . ALA A 1 271 ? 1.789 -5.885 -4.250 1.00 95.94 271 ALA A CA 1
ATOM 1891 C C . ALA A 1 271 ? 2.823 -5.022 -3.497 1.00 95.94 271 ALA A C 1
ATOM 1893 O O . ALA A 1 271 ? 2.507 -3.950 -2.997 1.00 95.94 271 ALA A O 1
ATOM 1894 N N . THR A 1 272 ? 4.093 -5.430 -3.471 1.00 94.44 272 THR A N 1
ATOM 1895 C CA . THR A 1 272 ? 5.160 -4.622 -2.858 1.00 94.44 272 THR A CA 1
ATOM 1896 C C . THR A 1 272 ? 5.522 -3.388 -3.687 1.00 94.44 272 THR A C 1
ATOM 1898 O O . THR A 1 272 ? 5.964 -2.388 -3.127 1.00 94.44 272 THR A O 1
ATOM 1901 N N . ALA A 1 273 ? 5.328 -3.423 -5.008 1.00 98.00 273 ALA A N 1
ATOM 1902 C CA . ALA A 1 273 ? 5.636 -2.303 -5.891 1.00 98.00 273 ALA A CA 1
ATOM 1903 C C . ALA A 1 273 ? 4.641 -1.151 -5.709 1.00 98.00 273 ALA A C 1
ATOM 1905 O O . ALA A 1 273 ? 5.047 0.011 -5.701 1.00 98.00 273 ALA A O 1
ATOM 1906 N N . VAL A 1 274 ? 3.355 -1.466 -5.513 1.00 97.69 274 VAL A N 1
ATOM 1907 C CA . VAL A 1 274 ? 2.299 -0.449 -5.377 1.00 97.69 274 VAL A CA 1
ATOM 1908 C C . VAL A 1 274 ? 2.430 0.391 -4.102 1.00 97.69 274 VAL A C 1
ATOM 1910 O O . VAL A 1 274 ? 1.979 1.531 -4.084 1.00 97.69 274 VAL A O 1
ATOM 1913 N N . ALA A 1 275 ? 3.132 -0.105 -3.077 1.00 95.69 275 ALA A N 1
ATOM 1914 C CA . ALA A 1 275 ? 3.496 0.681 -1.894 1.00 95.69 275 ALA A CA 1
ATOM 1915 C C . ALA A 1 275 ? 4.398 1.889 -2.228 1.00 95.69 275 ALA A C 1
ATOM 1917 O O . ALA A 1 275 ? 4.535 2.807 -1.428 1.00 95.69 275 ALA A O 1
ATOM 1918 N N . GLY A 1 276 ? 5.030 1.897 -3.408 1.00 97.62 276 GLY A N 1
ATOM 1919 C CA . GLY A 1 276 ? 5.850 3.006 -3.889 1.00 97.62 276 GLY A CA 1
ATOM 1920 C C . GLY A 1 276 ? 5.069 4.175 -4.493 1.00 97.62 276 GLY A C 1
ATOM 1921 O O . GLY A 1 276 ? 5.680 5.201 -4.790 1.00 97.62 276 GLY A O 1
ATOM 1922 N N . PHE A 1 277 ? 3.756 4.042 -4.713 1.00 98.62 277 PHE A N 1
ATOM 1923 C CA . PHE A 1 277 ? 2.954 5.129 -5.271 1.00 98.62 277 PHE A CA 1
ATOM 1924 C C . PHE A 1 277 ? 2.880 6.326 -4.319 1.00 98.62 277 PHE A C 1
ATOM 1926 O O . PHE A 1 277 ? 2.695 6.189 -3.115 1.00 98.62 277 PHE A O 1
ATOM 1933 N N . LYS A 1 278 ? 2.973 7.526 -4.890 1.00 98.50 278 LYS A N 1
ATOM 1934 C CA . LYS A 1 278 ? 2.741 8.805 -4.213 1.00 98.50 278 LYS A CA 1
ATOM 1935 C C . LYS A 1 278 ? 1.312 9.302 -4.463 1.00 98.50 278 LYS A C 1
ATOM 1937 O O . LYS A 1 278 ? 0.724 8.944 -5.485 1.00 98.50 278 LYS A O 1
ATOM 1942 N N . PRO A 1 279 ? 0.783 10.217 -3.630 1.00 98.50 279 PRO A N 1
ATOM 1943 C CA . PRO A 1 279 ? -0.553 10.783 -3.838 1.00 98.50 279 PRO A CA 1
ATOM 1944 C C . PRO A 1 279 ? -0.744 11.404 -5.233 1.00 98.50 279 PRO A C 1
ATOM 1946 O O . PRO A 1 279 ? -1.755 11.169 -5.888 1.00 98.50 279 PRO A O 1
ATOM 1949 N N . THR A 1 280 ? 0.245 12.153 -5.738 1.00 98.44 280 THR A N 1
ATOM 1950 C CA . THR A 1 280 ? 0.162 12.792 -7.068 1.00 98.44 280 THR A CA 1
ATOM 1951 C C . THR A 1 280 ? 0.133 11.776 -8.207 1.00 98.44 280 THR A C 1
ATOM 1953 O O . THR A 1 280 ? -0.589 11.967 -9.182 1.00 98.44 280 THR A O 1
ATOM 1956 N N . GLN A 1 281 ? 0.844 10.660 -8.045 1.00 98.75 281 GLN A N 1
ATOM 1957 C CA . GLN A 1 281 ? 0.889 9.576 -9.019 1.00 98.75 281 GLN A CA 1
ATOM 1958 C C . GLN A 1 281 ? -0.438 8.811 -9.050 1.00 98.75 281 GLN A C 1
ATOM 1960 O O . GLN A 1 281 ? -0.974 8.570 -10.129 1.00 98.75 281 GLN A O 1
ATOM 1965 N N . VAL A 1 282 ? -1.022 8.493 -7.886 1.00 98.69 282 VAL A N 1
ATOM 1966 C CA . VAL A 1 282 ? -2.374 7.906 -7.819 1.00 98.69 282 VAL A CA 1
ATOM 1967 C C . VAL A 1 282 ? -3.382 8.838 -8.490 1.00 98.69 282 VAL A C 1
ATOM 1969 O O . VAL A 1 282 ? -4.168 8.391 -9.317 1.00 98.69 282 VAL A O 1
ATOM 1972 N N . ALA A 1 283 ? -3.299 10.147 -8.237 1.00 98.50 283 ALA A N 1
ATOM 1973 C CA . ALA A 1 283 ? -4.161 11.150 -8.864 1.00 98.50 283 ALA A CA 1
ATOM 1974 C C . ALA A 1 283 ? -3.982 11.283 -10.393 1.00 98.50 283 ALA A C 1
ATOM 1976 O O . ALA A 1 283 ? -4.860 11.859 -11.055 1.00 98.50 283 ALA A O 1
ATOM 1977 N N . ALA A 1 284 ? -2.856 10.806 -10.935 1.00 98.56 284 ALA A N 1
ATOM 1978 C CA . ALA A 1 284 ? -2.514 10.831 -12.354 1.00 98.56 284 ALA A CA 1
ATOM 1979 C C . ALA A 1 284 ? -2.937 9.562 -13.113 1.00 98.56 284 ALA A C 1
ATOM 1981 O O . ALA A 1 284 ? -3.113 9.629 -14.331 1.00 98.56 284 ALA A O 1
ATOM 1982 N N . LEU A 1 285 ? -3.143 8.433 -12.420 1.00 98.62 285 LEU A N 1
ATOM 1983 C CA . LEU A 1 285 ? -3.713 7.224 -13.022 1.00 98.62 285 LEU A CA 1
ATOM 1984 C C . LEU A 1 285 ? -5.085 7.532 -13.634 1.00 98.62 285 LEU A C 1
ATOM 1986 O O . LEU A 1 285 ? -5.891 8.266 -13.061 1.00 98.62 285 LEU A O 1
ATOM 1990 N N . ASP A 1 286 ? -5.396 6.951 -14.786 1.00 97.38 286 ASP A N 1
ATOM 1991 C CA . ASP A 1 286 ? -6.770 6.993 -15.274 1.00 97.38 286 ASP A CA 1
ATOM 1992 C C . ASP A 1 286 ? -7.650 5.959 -14.543 1.00 97.38 286 ASP A C 1
ATOM 1994 O O . ASP A 1 286 ? -7.177 5.094 -13.801 1.00 97.38 286 ASP A O 1
ATOM 1998 N N . ALA A 1 287 ? -8.967 6.092 -14.701 1.00 98.00 287 ALA A N 1
ATOM 1999 C CA . ALA A 1 287 ? -9.925 5.210 -14.042 1.00 98.00 287 ALA A CA 1
ATOM 2000 C C . ALA A 1 287 ? -9.789 3.747 -14.516 1.00 98.00 287 ALA A C 1
ATOM 2002 O O . ALA A 1 287 ? -9.943 2.830 -13.711 1.00 98.00 287 ALA A O 1
ATOM 2003 N N . ASP A 1 288 ? -9.439 3.526 -15.786 1.00 97.31 288 ASP A N 1
ATOM 2004 C CA . ASP A 1 288 ? -9.266 2.186 -16.356 1.00 97.31 288 ASP A CA 1
ATOM 2005 C C . ASP A 1 288 ? -8.033 1.483 -15.763 1.00 97.31 288 ASP A C 1
ATOM 2007 O O . ASP A 1 288 ? -8.079 0.294 -15.452 1.00 97.31 288 ASP A O 1
ATOM 2011 N N . ALA A 1 289 ? -6.933 2.205 -15.547 1.00 98.50 289 ALA A N 1
ATOM 2012 C CA . ALA A 1 289 ? -5.746 1.711 -14.863 1.00 98.50 289 ALA A CA 1
ATOM 2013 C C . ALA A 1 289 ? -6.062 1.335 -13.411 1.00 98.50 289 ALA A C 1
ATOM 2015 O O . ALA A 1 289 ? -5.672 0.257 -12.960 1.00 98.50 289 ALA A O 1
ATOM 2016 N N . VAL A 1 290 ? -6.819 2.181 -12.704 1.00 98.56 290 VAL A N 1
ATOM 2017 C CA . VAL A 1 290 ? -7.252 1.923 -11.321 1.00 98.56 290 VAL A CA 1
ATOM 2018 C C . VAL A 1 290 ? -8.137 0.677 -11.218 1.00 98.56 290 VAL A C 1
ATOM 2020 O O . VAL A 1 290 ? -7.975 -0.102 -10.281 1.00 98.56 290 VAL A O 1
ATOM 2023 N N . ALA A 1 291 ? -8.983 0.404 -12.214 1.00 98.19 291 ALA A N 1
ATOM 2024 C CA . ALA A 1 291 ? -9.754 -0.842 -12.295 1.00 98.19 291 ALA A CA 1
ATOM 2025 C C . ALA A 1 291 ? -8.879 -2.110 -12.419 1.00 98.19 291 ALA A C 1
ATOM 2027 O O . ALA A 1 291 ? -9.390 -3.230 -12.419 1.00 98.19 291 ALA A O 1
ATOM 2028 N N . GLY A 1 292 ? -7.560 -1.961 -12.585 1.00 98.19 292 GLY A N 1
ATOM 2029 C CA . GLY A 1 292 ? -6.595 -3.056 -12.593 1.00 98.19 292 GLY A CA 1
ATOM 2030 C C . GLY A 1 292 ? -6.097 -3.460 -11.205 1.00 98.19 292 GLY A C 1
ATOM 2031 O O . GLY A 1 292 ? -5.496 -4.527 -11.086 1.00 98.19 292 GLY A O 1
ATOM 2032 N N . PHE A 1 293 ? -6.319 -2.644 -10.168 1.00 98.56 293 PHE A N 1
ATOM 2033 C CA . PHE A 1 293 ? -5.889 -2.982 -8.813 1.00 98.56 293 PHE A CA 1
ATOM 2034 C C . PHE A 1 293 ? -6.598 -4.235 -8.288 1.00 98.56 293 PHE A C 1
ATOM 2036 O O . PHE A 1 293 ? -7.794 -4.436 -8.480 1.00 98.56 293 PHE A O 1
ATOM 2043 N N . LYS A 1 294 ? -5.841 -5.070 -7.580 1.00 98.25 294 LYS A N 1
ATOM 2044 C CA . LYS A 1 294 ? -6.300 -6.297 -6.921 1.00 98.25 294 LYS A CA 1
ATOM 2045 C C . LYS A 1 294 ? -6.356 -6.115 -5.409 1.00 98.25 294 LYS A C 1
ATOM 2047 O O . LYS A 1 294 ? -5.694 -5.238 -4.859 1.00 98.25 294 LYS A O 1
ATOM 2052 N N . LYS A 1 295 ? -7.061 -7.021 -4.727 1.00 97.88 295 LYS A N 1
ATOM 2053 C CA . LYS A 1 295 ? -7.192 -7.050 -3.261 1.00 97.88 295 LYS A CA 1
ATOM 2054 C C . LYS A 1 295 ? -5.857 -6.887 -2.525 1.00 97.88 295 LYS A C 1
ATOM 2056 O O . LYS A 1 295 ? -5.719 -5.985 -1.707 1.00 97.88 295 LYS A O 1
ATOM 2061 N N . ASP A 1 296 ? -4.866 -7.716 -2.850 1.00 97.69 296 ASP A N 1
ATOM 2062 C CA . ASP A 1 296 ? -3.570 -7.702 -2.154 1.00 97.69 296 ASP A CA 1
ATOM 2063 C C . ASP A 1 296 ? -2.756 -6.436 -2.452 1.00 97.69 296 ASP A C 1
ATOM 2065 O O . ASP A 1 296 ? -1.985 -5.981 -1.612 1.00 97.69 296 ASP A O 1
ATOM 2069 N N . GLN A 1 297 ? -2.947 -5.836 -3.631 1.00 98.56 297 GLN A N 1
ATOM 2070 C CA . GLN A 1 297 ? -2.323 -4.561 -3.982 1.00 98.56 297 GLN A CA 1
ATOM 2071 C C . GLN A 1 297 ? -2.972 -3.410 -3.204 1.00 98.56 297 GLN A C 1
ATOM 2073 O O . GLN A 1 297 ? -2.260 -2.592 -2.632 1.00 98.56 297 GLN A O 1
ATOM 2078 N N . MET A 1 298 ? -4.306 -3.375 -3.103 1.00 98.12 298 MET A N 1
ATOM 2079 C CA . MET A 1 298 ? -4.990 -2.380 -2.270 1.00 98.12 298 MET A CA 1
ATOM 2080 C C . MET A 1 298 ? -4.645 -2.542 -0.790 1.00 98.12 298 MET A C 1
ATOM 2082 O O . MET A 1 298 ? -4.464 -1.549 -0.102 1.00 98.12 298 MET A O 1
ATOM 2086 N N . ALA A 1 299 ? -4.447 -3.766 -0.301 1.00 97.44 299 ALA A N 1
ATOM 2087 C CA . ALA A 1 299 ? -3.968 -3.989 1.062 1.00 97.44 299 ALA A CA 1
ATOM 2088 C C . ALA A 1 299 ? -2.520 -3.511 1.295 1.00 97.44 299 ALA A C 1
ATOM 2090 O O . ALA A 1 299 ? -2.131 -3.312 2.446 1.00 97.44 299 ALA A O 1
ATOM 2091 N N . ALA A 1 300 ? -1.724 -3.354 0.234 1.00 97.50 300 ALA A N 1
ATOM 2092 C CA . ALA A 1 300 ? -0.314 -2.973 0.296 1.00 97.50 300 ALA A CA 1
ATOM 2093 C C . ALA A 1 300 ? -0.040 -1.504 -0.069 1.00 97.50 300 ALA A C 1
ATOM 2095 O O . ALA A 1 300 ? 1.081 -1.039 0.136 1.00 97.50 300 ALA A O 1
ATOM 2096 N N . ILE A 1 301 ? -1.020 -0.772 -0.612 1.00 96.88 301 ILE A N 1
ATOM 2097 C CA . ILE A 1 301 ? -0.846 0.651 -0.917 1.00 96.88 301 ILE A CA 1
ATOM 2098 C C . ILE A 1 301 ? -0.597 1.438 0.375 1.00 96.88 301 ILE A C 1
ATOM 2100 O O . ILE A 1 301 ? -1.228 1.191 1.406 1.00 96.88 301 ILE A O 1
ATOM 2104 N N . ASP A 1 302 ? 0.335 2.384 0.330 1.00 97.12 302 ASP A N 1
ATOM 2105 C CA . ASP A 1 302 ? 0.628 3.219 1.489 1.00 97.12 302 ASP A CA 1
ATOM 2106 C C . ASP A 1 302 ? -0.589 4.111 1.817 1.00 97.12 302 ASP A C 1
ATOM 2108 O O . ASP A 1 302 ? -1.144 4.726 0.897 1.00 97.12 302 ASP A O 1
ATOM 2112 N N . PRO A 1 303 ? -1.014 4.224 3.092 1.00 97.19 303 PRO A N 1
ATOM 2113 C CA . PRO A 1 303 ? -2.141 5.073 3.470 1.00 97.19 303 PRO A CA 1
ATOM 2114 C C . PRO A 1 303 ? -2.008 6.514 2.968 1.00 97.19 303 PRO A C 1
ATOM 2116 O O . PRO A 1 303 ? -2.998 7.108 2.559 1.00 97.19 303 PRO A O 1
ATOM 2119 N N . THR A 1 304 ? -0.797 7.077 2.908 1.00 96.62 304 THR A N 1
ATOM 2120 C CA . THR A 1 304 ? -0.600 8.446 2.410 1.00 96.62 304 THR A CA 1
ATOM 2121 C C . THR A 1 304 ? -1.003 8.592 0.945 1.00 96.62 304 THR A C 1
ATOM 2123 O O . THR A 1 304 ? -1.591 9.607 0.576 1.00 96.62 304 THR A O 1
ATOM 2126 N N . ALA A 1 305 ? -0.758 7.573 0.115 1.00 98.25 305 ALA A N 1
ATOM 2127 C CA . ALA A 1 305 ? -1.111 7.578 -1.301 1.00 98.25 305 ALA A CA 1
ATOM 2128 C C . ALA A 1 305 ? -2.631 7.568 -1.532 1.00 98.25 305 ALA A C 1
ATOM 2130 O O . ALA A 1 305 ? -3.083 8.034 -2.581 1.00 98.25 305 ALA A O 1
ATOM 2131 N N . MET A 1 306 ? -3.419 7.114 -0.546 1.00 98.25 306 MET A N 1
ATOM 2132 C CA . MET A 1 306 ? -4.884 7.083 -0.627 1.00 98.25 306 MET A CA 1
ATOM 2133 C C . MET A 1 306 ? -5.494 8.475 -0.829 1.00 98.25 306 MET A C 1
ATOM 2135 O O . MET A 1 306 ? -6.497 8.605 -1.528 1.00 98.25 306 MET A O 1
ATOM 2139 N N . ALA A 1 307 ? -4.842 9.526 -0.323 1.00 97.81 307 ALA A N 1
ATOM 2140 C CA . ALA A 1 307 ? -5.258 10.915 -0.528 1.00 97.81 307 ALA A CA 1
ATOM 2141 C C . ALA A 1 307 ? -5.226 11.355 -2.009 1.00 97.81 307 ALA A C 1
ATOM 2143 O O . ALA A 1 307 ? -5.779 12.392 -2.365 1.00 97.81 307 ALA A O 1
ATOM 2144 N N . GLY A 1 308 ? -4.566 10.588 -2.883 1.00 98.06 308 GLY A N 1
ATOM 2145 C CA . GLY A 1 308 ? -4.526 10.834 -4.322 1.00 98.06 308 GLY A CA 1
ATOM 2146 C C . GLY A 1 308 ? -5.751 10.343 -5.097 1.00 98.06 308 GLY A C 1
ATOM 2147 O O . GLY A 1 308 ? -5.941 10.760 -6.241 1.00 98.06 308 GLY A O 1
ATOM 2148 N N . PHE A 1 309 ? -6.574 9.461 -4.517 1.00 98.62 309 PHE A N 1
ATOM 2149 C CA . PHE A 1 309 ? -7.737 8.913 -5.215 1.00 98.62 309 PHE A CA 1
ATOM 2150 C C . PHE A 1 309 ? -8.805 9.979 -5.471 1.00 98.62 309 PHE A C 1
ATOM 2152 O O . PHE A 1 309 ? -9.188 10.749 -4.597 1.00 98.62 309 PHE A O 1
ATOM 2159 N N . LYS A 1 310 ? -9.339 9.974 -6.690 1.00 98.44 310 LYS A N 1
ATOM 2160 C CA . LYS A 1 310 ? -10.441 10.828 -7.142 1.00 98.44 310 LYS A CA 1
ATOM 2161 C C . LYS A 1 310 ? -11.753 10.044 -7.187 1.00 98.44 310 LYS A C 1
ATOM 2163 O O . LYS A 1 310 ? -11.716 8.827 -7.373 1.00 98.44 310 LYS A O 1
ATOM 2168 N N . PRO A 1 311 ? -12.919 10.716 -7.165 1.00 98.44 311 PRO A N 1
ATOM 2169 C CA . PRO A 1 311 ? -14.218 10.039 -7.227 1.00 98.44 311 PRO A CA 1
ATOM 2170 C C . PRO A 1 311 ? -14.348 9.064 -8.404 1.00 98.44 311 PRO A C 1
ATOM 2172 O O . PRO A 1 311 ? -14.801 7.936 -8.245 1.00 98.44 311 PRO A O 1
ATOM 2175 N N . THR A 1 312 ? -13.890 9.458 -9.596 1.00 98.25 312 THR A N 1
ATOM 2176 C CA . THR A 1 312 ? -13.962 8.607 -10.796 1.00 98.25 312 THR A CA 1
ATOM 2177 C C . THR A 1 312 ? -13.061 7.378 -10.721 1.00 98.25 312 THR A C 1
ATOM 2179 O O . THR A 1 312 ? -13.373 6.367 -11.339 1.00 98.25 312 THR A O 1
ATOM 2182 N N . GLN A 1 313 ? -11.955 7.456 -9.981 1.00 98.69 313 GLN A N 1
ATOM 2183 C CA . GLN A 1 313 ? -11.036 6.341 -9.769 1.00 98.69 313 GLN A CA 1
ATOM 2184 C C . GLN A 1 313 ? -11.591 5.379 -8.717 1.00 98.69 313 GLN A C 1
ATOM 2186 O O . GLN A 1 313 ? -11.626 4.178 -8.958 1.00 98.69 313 GLN A O 1
ATOM 2191 N N . VAL A 1 314 ? -12.105 5.902 -7.597 1.00 98.44 314 VAL A N 1
ATOM 2192 C CA . VAL A 1 314 ? -12.788 5.089 -6.576 1.00 98.44 314 VAL A CA 1
ATOM 2193 C C . VAL A 1 314 ? -13.968 4.341 -7.192 1.00 98.44 314 VAL A C 1
ATOM 2195 O O . VAL A 1 314 ? -14.097 3.138 -6.997 1.00 98.44 314 VAL A O 1
ATOM 2198 N N . ALA A 1 315 ? -14.763 5.005 -8.035 1.00 98.31 315 ALA A N 1
ATOM 2199 C CA . ALA A 1 315 ? -15.868 4.378 -8.757 1.00 98.31 315 ALA A CA 1
ATOM 2200 C C . ALA A 1 315 ? -15.433 3.262 -9.725 1.00 98.31 315 ALA A C 1
ATOM 2202 O O . ALA A 1 315 ? -16.262 2.431 -10.104 1.00 98.31 315 ALA A O 1
ATOM 2203 N N . ALA A 1 316 ? -14.176 3.259 -10.170 1.00 98.31 316 ALA A N 1
ATOM 2204 C CA . ALA A 1 316 ? -13.641 2.275 -11.106 1.00 98.31 316 ALA A CA 1
ATOM 2205 C C . ALA A 1 316 ? -12.976 1.073 -10.421 1.00 98.31 316 ALA A C 1
ATOM 2207 O O . ALA A 1 316 ? -12.761 0.061 -11.084 1.00 98.31 316 ALA A O 1
ATOM 2208 N N . LEU A 1 317 ? -12.679 1.154 -9.118 1.00 98.38 317 LEU A N 1
ATOM 2209 C CA . LEU A 1 317 ? -12.155 0.019 -8.359 1.00 98.38 317 LEU A CA 1
ATOM 2210 C C . LEU A 1 317 ? -13.123 -1.165 -8.415 1.00 98.38 317 LEU A C 1
ATOM 2212 O O . LEU A 1 317 ? -14.333 -1.014 -8.242 1.00 98.38 317 LEU A O 1
ATOM 2216 N N . ASP A 1 318 ? -12.579 -2.361 -8.600 1.00 97.38 318 ASP A N 1
ATOM 2217 C CA . ASP A 1 318 ? -13.363 -3.581 -8.465 1.00 97.38 318 ASP A CA 1
ATOM 2218 C C . ASP A 1 318 ? -13.777 -3.791 -6.995 1.00 97.38 318 ASP A C 1
ATOM 2220 O O . ASP A 1 318 ? -13.026 -3.463 -6.069 1.00 97.38 318 ASP A O 1
ATOM 2224 N N . ALA A 1 319 ? -14.970 -4.340 -6.760 1.00 96.69 319 ALA A N 1
ATOM 2225 C CA . ALA A 1 319 ? -15.463 -4.589 -5.408 1.00 96.69 319 ALA A CA 1
ATOM 2226 C C . ALA A 1 319 ? -14.557 -5.562 -4.626 1.00 96.69 319 ALA A C 1
ATOM 2228 O O . ALA A 1 319 ? -14.421 -5.428 -3.409 1.00 96.69 319 ALA A O 1
ATOM 2229 N N . ASP A 1 320 ? -13.890 -6.511 -5.293 1.00 96.25 320 ASP A N 1
ATOM 2230 C CA . ASP A 1 320 ? -12.914 -7.404 -4.658 1.00 96.25 320 ASP A CA 1
ATOM 2231 C C . ASP A 1 320 ? -11.630 -6.662 -4.259 1.00 96.25 320 ASP A C 1
ATOM 2233 O O . ASP A 1 320 ? -11.002 -7.002 -3.252 1.00 96.25 320 ASP A O 1
ATOM 2237 N N . ALA A 1 321 ? -11.238 -5.627 -5.009 1.00 97.94 321 ALA A N 1
ATOM 2238 C CA . ALA A 1 321 ? -10.092 -4.788 -4.665 1.00 97.94 321 ALA A CA 1
ATOM 2239 C C . ALA A 1 321 ? -10.365 -3.967 -3.395 1.00 97.94 321 ALA A C 1
ATOM 2241 O O . ALA A 1 321 ? -9.513 -3.898 -2.508 1.00 97.94 321 ALA A O 1
ATOM 2242 N N . VAL A 1 322 ? -11.577 -3.417 -3.270 1.00 97.38 322 VAL A N 1
ATOM 2243 C CA . VAL A 1 322 ? -12.028 -2.646 -2.097 1.00 97.38 322 VAL A CA 1
ATOM 2244 C C . VAL A 1 322 ? -12.044 -3.496 -0.818 1.00 97.38 322 VAL A C 1
ATOM 2246 O O . VAL A 1 322 ? -11.728 -2.993 0.260 1.00 97.38 322 VAL A O 1
ATOM 2249 N N . ALA A 1 323 ? -12.283 -4.808 -0.919 1.00 96.25 323 ALA A N 1
ATOM 2250 C CA . ALA A 1 323 ? -12.169 -5.731 0.216 1.00 96.25 323 ALA A CA 1
ATOM 2251 C C . ALA A 1 323 ? -10.741 -5.838 0.799 1.00 96.25 323 ALA A C 1
ATOM 2253 O O . ALA A 1 323 ? -10.550 -6.439 1.860 1.00 96.25 323 ALA A O 1
ATOM 2254 N N . GLY A 1 324 ? -9.730 -5.307 0.102 1.00 97.19 324 GLY A N 1
ATOM 2255 C CA . GLY A 1 324 ? -8.349 -5.205 0.576 1.00 97.19 324 GLY A CA 1
ATOM 2256 C C . GLY A 1 324 ? -8.078 -3.998 1.478 1.00 97.19 324 GLY A C 1
ATOM 2257 O O . GLY A 1 324 ? -7.011 -3.949 2.084 1.00 97.19 324 GLY A O 1
ATOM 2258 N N . PHE A 1 325 ? -9.011 -3.044 1.589 1.00 98.12 325 PHE A N 1
ATOM 2259 C CA . PHE A 1 325 ? -8.804 -1.820 2.366 1.00 98.12 325 PHE A CA 1
ATOM 2260 C C . PHE A 1 325 ? -8.589 -2.101 3.856 1.00 98.12 325 PHE A C 1
ATOM 2262 O O . PHE A 1 325 ? -9.280 -2.915 4.477 1.00 98.12 325 PHE A O 1
ATOM 2269 N N . LYS A 1 326 ? -7.650 -1.359 4.437 1.00 97.69 326 LYS A N 1
ATOM 2270 C CA . LYS A 1 326 ? -7.366 -1.290 5.870 1.00 97.69 326 LYS A CA 1
ATOM 2271 C C . LYS A 1 326 ? -7.992 -0.027 6.489 1.00 97.69 326 LYS A C 1
ATOM 2273 O O . LYS A 1 326 ? -8.287 0.924 5.763 1.00 97.69 326 LYS A O 1
ATOM 2278 N N . PRO A 1 327 ? -8.207 0.008 7.817 1.00 96.94 327 PRO A N 1
ATOM 2279 C CA . PRO A 1 327 ? -8.855 1.146 8.476 1.00 96.94 327 PRO A CA 1
ATOM 2280 C C . PRO A 1 327 ? -8.118 2.479 8.265 1.00 96.94 327 PRO A C 1
ATOM 2282 O O . PRO A 1 327 ? -8.741 3.500 8.001 1.00 96.94 327 PRO A O 1
ATOM 2285 N N . ASP A 1 328 ? -6.789 2.467 8.338 1.00 97.50 328 ASP A N 1
ATOM 2286 C CA . ASP A 1 328 ? -5.927 3.635 8.131 1.00 97.50 328 ASP A CA 1
ATOM 2287 C C . ASP A 1 328 ? -5.954 4.145 6.684 1.00 97.50 328 ASP A C 1
ATOM 2289 O O . ASP A 1 328 ? -5.961 5.351 6.450 1.00 97.50 328 ASP A O 1
ATOM 2293 N N . GLN A 1 329 ? -6.034 3.238 5.710 1.00 98.50 329 GLN A N 1
ATOM 2294 C CA . GLN A 1 329 ? -6.204 3.581 4.298 1.00 98.50 329 GLN A CA 1
ATOM 2295 C C . GLN A 1 329 ? -7.564 4.235 4.028 1.00 98.50 329 GLN A C 1
ATOM 2297 O O . GLN A 1 329 ? -7.628 5.214 3.287 1.00 98.50 329 GLN A O 1
ATOM 2302 N N . VAL A 1 330 ? -8.642 3.727 4.641 1.00 98.31 330 VAL A N 1
ATOM 2303 C CA . VAL A 1 330 ? -9.972 4.353 4.550 1.00 98.31 330 VAL A CA 1
ATOM 2304 C C . VAL A 1 330 ? -9.944 5.738 5.179 1.00 98.31 330 VAL A C 1
ATOM 2306 O O . VAL A 1 330 ? -10.371 6.688 4.535 1.00 98.31 330 VAL A O 1
ATOM 2309 N N . ALA A 1 331 ? -9.370 5.885 6.375 1.00 97.81 331 ALA A N 1
ATOM 2310 C CA . ALA A 1 331 ? -9.247 7.178 7.050 1.00 97.81 331 ALA A CA 1
ATOM 2311 C C . ALA A 1 331 ? -8.431 8.208 6.245 1.00 97.81 331 ALA A C 1
ATOM 2313 O O . ALA A 1 331 ? -8.668 9.407 6.365 1.00 97.81 331 ALA A O 1
ATOM 2314 N N . ALA A 1 332 ? -7.490 7.750 5.414 1.00 98.12 332 ALA A N 1
ATOM 2315 C CA . ALA A 1 332 ? -6.636 8.600 4.590 1.00 98.12 332 ALA A CA 1
ATOM 2316 C C . ALA A 1 332 ? -7.232 8.984 3.219 1.00 98.12 332 ALA A C 1
ATOM 2318 O O . ALA A 1 332 ? -6.642 9.810 2.518 1.00 98.12 332 ALA A O 1
ATOM 2319 N N . LEU A 1 333 ? -8.376 8.415 2.815 1.00 98.19 333 LEU A N 1
ATOM 2320 C CA . LEU A 1 333 ? -9.086 8.849 1.606 1.00 98.19 333 LEU A CA 1
ATOM 2321 C C . LEU A 1 333 ? -9.562 10.299 1.746 1.00 98.19 333 LEU A C 1
ATOM 2323 O O . LEU A 1 333 ? -10.095 10.700 2.781 1.00 98.19 333 LEU A O 1
ATOM 2327 N N . ASP A 1 334 ? -9.447 11.077 0.675 1.00 97.75 334 ASP A N 1
ATOM 2328 C CA . ASP A 1 334 ? -10.066 12.400 0.644 1.00 97.75 334 ASP A CA 1
ATOM 2329 C C . ASP A 1 334 ? -11.603 12.263 0.766 1.00 97.75 334 ASP A C 1
ATOM 2331 O O . ASP A 1 334 ? -12.190 11.425 0.068 1.00 97.75 334 ASP A O 1
ATOM 2335 N N . PRO A 1 335 ? -12.288 13.052 1.621 1.00 97.69 335 PRO A N 1
ATOM 2336 C CA . PRO A 1 335 ? -13.742 12.989 1.753 1.00 97.69 335 PRO A CA 1
ATOM 2337 C C . PRO A 1 335 ? -14.494 13.122 0.425 1.00 97.69 335 PRO A C 1
ATOM 2339 O O . PRO A 1 335 ? -15.517 12.467 0.239 1.00 97.69 335 PRO A O 1
ATOM 2342 N N . ASP A 1 336 ? -14.001 13.917 -0.528 1.00 97.69 336 ASP A N 1
ATOM 2343 C CA . ASP A 1 336 ? -14.652 14.050 -1.829 1.00 97.69 336 ASP A CA 1
ATOM 2344 C C . ASP A 1 336 ? -14.538 12.763 -2.658 1.00 97.69 336 ASP A C 1
ATOM 2346 O O . ASP A 1 336 ? -15.473 12.440 -3.394 1.00 97.69 336 ASP A O 1
ATOM 2350 N N . ALA A 1 337 ? -13.473 11.967 -2.501 1.00 98.19 337 ALA A N 1
ATOM 2351 C CA . ALA A 1 337 ? -13.306 10.685 -3.194 1.00 98.19 337 ALA A CA 1
ATOM 2352 C C . ALA A 1 337 ? -14.418 9.675 -2.852 1.00 98.19 337 ALA A C 1
ATOM 2354 O O . ALA A 1 337 ? -14.799 8.863 -3.700 1.00 98.19 337 ALA A O 1
ATOM 2355 N N . MET A 1 338 ? -15.002 9.782 -1.652 1.00 97.75 338 MET A N 1
ATOM 2356 C CA . MET A 1 338 ? -16.101 8.931 -1.174 1.00 97.75 338 MET A CA 1
ATOM 2357 C C . MET A 1 338 ? -17.360 9.039 -2.036 1.00 97.75 338 MET A C 1
ATOM 2359 O O . MET A 1 338 ? -18.121 8.078 -2.127 1.00 97.75 338 MET A O 1
ATOM 2363 N N . THR A 1 339 ? -17.546 10.162 -2.740 1.00 98.12 339 THR A N 1
ATOM 2364 C CA . THR A 1 339 ? -18.661 10.357 -3.686 1.00 98.12 339 THR A CA 1
ATOM 2365 C C . THR A 1 339 ? -18.623 9.387 -4.873 1.00 98.12 339 THR A C 1
ATOM 2367 O O . THR A 1 339 ? -19.620 9.231 -5.575 1.00 98.12 339 THR A O 1
ATOM 2370 N N . GLY A 1 340 ? -17.481 8.726 -5.101 1.00 97.81 340 GLY A N 1
ATOM 2371 C CA . GLY A 1 340 ? -17.309 7.692 -6.115 1.00 97.81 340 GLY A CA 1
ATOM 2372 C C . GLY A 1 340 ? -17.708 6.281 -5.681 1.00 97.81 340 GLY A C 1
ATOM 2373 O O . GLY A 1 340 ? -17.831 5.416 -6.546 1.00 97.81 340 GLY A O 1
ATOM 2374 N N . LEU A 1 341 ? -17.893 6.020 -4.380 1.00 98.12 341 LEU A N 1
ATOM 2375 C CA . LEU A 1 341 ? -18.195 4.672 -3.893 1.00 98.12 341 LEU A CA 1
ATOM 2376 C C . LEU A 1 341 ? -19.569 4.186 -4.358 1.00 98.12 341 LEU A C 1
ATOM 2378 O O . LEU A 1 341 ? -20.550 4.929 -4.386 1.00 98.12 341 LEU A O 1
ATOM 2382 N N . LYS A 1 342 ? -19.633 2.896 -4.681 1.00 97.75 342 LYS A N 1
ATOM 2383 C CA . LYS A 1 342 ? -20.836 2.184 -5.114 1.00 97.75 342 LYS A CA 1
ATOM 2384 C C . LYS A 1 342 ? -21.317 1.197 -4.051 1.00 97.75 342 LYS A C 1
ATOM 2386 O O . LYS A 1 342 ? -20.580 0.816 -3.143 1.00 97.75 342 LYS A O 1
ATOM 2391 N N . GLN A 1 343 ? -22.567 0.760 -4.190 1.00 96.56 343 GLN A N 1
ATOM 2392 C CA . GLN A 1 343 ? -23.215 -0.168 -3.260 1.00 96.56 343 GLN A CA 1
ATOM 2393 C C . GLN A 1 343 ? -22.444 -1.487 -3.089 1.00 96.56 343 GLN A C 1
ATOM 2395 O O . GLN A 1 343 ? -22.243 -1.954 -1.971 1.00 96.56 343 GLN A O 1
ATOM 2400 N N . ASP A 1 344 ? -22.018 -2.091 -4.196 1.00 96.88 344 ASP A N 1
ATOM 2401 C CA . ASP A 1 344 ? -21.268 -3.348 -4.233 1.00 96.88 344 ASP A CA 1
ATOM 2402 C C . ASP A 1 344 ? -19.884 -3.221 -3.585 1.00 96.88 344 ASP A C 1
ATOM 2404 O O . ASP A 1 344 ? -19.467 -4.102 -2.835 1.00 96.88 344 ASP A O 1
ATOM 2408 N N . GLN A 1 345 ? -19.208 -2.094 -3.801 1.00 98.38 345 GLN A N 1
ATOM 2409 C CA . GLN A 1 345 ? -17.932 -1.780 -3.161 1.00 98.38 345 GLN A CA 1
ATOM 2410 C C . GLN A 1 345 ? -18.075 -1.639 -1.640 1.00 98.38 345 GLN A C 1
ATOM 2412 O O . GLN A 1 345 ? -17.309 -2.251 -0.900 1.00 98.38 345 GLN A O 1
ATOM 2417 N N . VAL A 1 346 ? -19.073 -0.882 -1.158 1.00 97.88 346 VAL A N 1
ATOM 2418 C CA . VAL A 1 346 ? -19.315 -0.727 0.289 1.00 97.88 346 VAL A CA 1
ATOM 2419 C C . VAL A 1 346 ? -19.703 -2.057 0.928 1.00 97.88 346 VAL A C 1
ATOM 2421 O O . VAL A 1 346 ? -19.232 -2.363 2.020 1.00 97.88 346 VAL A O 1
ATOM 2424 N N . LYS A 1 347 ? -20.485 -2.892 0.237 1.00 97.06 347 LYS A N 1
ATOM 2425 C CA . LYS A 1 347 ? -20.830 -4.239 0.708 1.00 97.06 347 LYS A CA 1
ATOM 2426 C C . LYS A 1 347 ? -19.609 -5.134 0.913 1.00 97.06 347 LYS A C 1
ATOM 2428 O O . LYS A 1 347 ? -19.603 -5.939 1.840 1.00 97.06 347 LYS A O 1
ATOM 2433 N N . ASN A 1 348 ? -18.579 -4.967 0.087 1.00 97.06 348 ASN A N 1
ATOM 2434 C CA . ASN A 1 348 ? -17.338 -5.733 0.170 1.00 97.06 348 ASN A CA 1
ATOM 2435 C C . ASN A 1 348 ? -16.291 -5.139 1.129 1.00 97.06 348 ASN A C 1
ATOM 2437 O O . ASN A 1 348 ? -15.278 -5.792 1.391 1.00 97.06 348 ASN A O 1
ATOM 2441 N N . LEU A 1 349 ? -16.510 -3.943 1.690 1.00 97.69 349 LEU A N 1
ATOM 2442 C CA . LEU A 1 349 ? -15.650 -3.426 2.756 1.00 97.69 349 LEU A CA 1
ATOM 2443 C C . LEU A 1 349 ? -15.737 -4.326 3.990 1.00 97.69 349 LEU A C 1
ATOM 2445 O O . LEU A 1 349 ? -16.823 -4.712 4.428 1.00 97.69 349 LEU A O 1
ATOM 2449 N N . SER A 1 350 ? -14.581 -4.612 4.588 1.00 96.81 350 SER A N 1
ATOM 2450 C CA . SER A 1 350 ? -14.517 -5.351 5.848 1.00 96.81 350 SER A CA 1
ATOM 2451 C C . SER A 1 350 ? -15.052 -4.520 7.021 1.00 96.81 350 SER A C 1
ATOM 2453 O O . SER A 1 350 ? -15.008 -3.287 6.994 1.00 96.81 350 SER A O 1
ATOM 2455 N N . LYS A 1 351 ? -15.478 -5.196 8.099 1.00 95.38 351 LYS A N 1
ATOM 2456 C CA . LYS A 1 351 ? -15.872 -4.556 9.368 1.00 95.38 351 LYS A CA 1
ATOM 2457 C C . LYS A 1 351 ? -14.802 -3.591 9.895 1.00 95.38 351 LYS A C 1
ATOM 2459 O O . LYS A 1 351 ? -15.123 -2.503 10.357 1.00 95.38 351 LYS A O 1
ATOM 2464 N N . ASN A 1 352 ? -13.527 -3.957 9.769 1.00 94.50 352 ASN A N 1
ATOM 2465 C CA . ASN A 1 352 ? -12.417 -3.105 10.191 1.00 94.50 352 ASN A CA 1
ATOM 2466 C C . ASN A 1 352 ? -12.259 -1.889 9.266 1.00 94.50 352 ASN A C 1
ATOM 2468 O O . ASN A 1 352 ? -12.080 -0.778 9.753 1.00 94.50 352 ASN A O 1
ATOM 2472 N N . ALA A 1 353 ? -12.361 -2.078 7.946 1.00 97.44 353 ALA A N 1
ATOM 2473 C CA . ALA A 1 353 ? -12.226 -0.991 6.977 1.00 97.44 353 ALA A CA 1
ATOM 2474 C C . ALA A 1 353 ? -13.286 0.102 7.185 1.00 97.44 353 ALA A C 1
ATOM 2476 O O . ALA A 1 353 ? -12.938 1.279 7.231 1.00 97.44 353 ALA A O 1
ATOM 2477 N N . VAL A 1 354 ? -14.559 -0.266 7.391 1.00 97.06 354 VAL A N 1
ATOM 2478 C CA . VAL A 1 354 ? -15.610 0.730 7.680 1.00 97.06 354 VAL A CA 1
ATOM 2479 C C . VAL A 1 354 ? -15.427 1.421 9.033 1.00 97.06 354 VAL A C 1
ATOM 2481 O O . VAL A 1 354 ? -15.874 2.551 9.200 1.00 97.06 354 VAL A O 1
ATOM 2484 N N . GLY A 1 355 ? -14.729 0.793 9.984 1.00 95.19 355 GLY A N 1
ATOM 2485 C CA . GLY A 1 355 ? -14.330 1.437 11.238 1.00 95.19 355 GLY A CA 1
ATOM 2486 C C . GLY A 1 355 ? -13.289 2.544 11.067 1.00 95.19 355 GLY A C 1
ATOM 2487 O O . GLY A 1 355 ? -13.147 3.377 11.956 1.00 95.19 355 GLY A O 1
ATOM 2488 N N . GLY A 1 356 ? -12.603 2.588 9.920 1.00 96.50 356 GLY A N 1
ATOM 2489 C CA . GLY A 1 356 ? -11.719 3.686 9.529 1.00 96.50 356 GLY A CA 1
ATOM 2490 C C . GLY A 1 356 ? -12.437 4.902 8.935 1.00 96.50 356 GLY A C 1
ATOM 2491 O O . GLY A 1 356 ? -11.793 5.922 8.707 1.00 96.50 356 GLY A O 1
ATOM 2492 N N . LEU A 1 357 ? -13.748 4.821 8.672 1.00 97.56 357 LEU A N 1
ATOM 2493 C CA . LEU A 1 357 ? -14.510 5.953 8.142 1.00 97.56 357 LEU A CA 1
ATOM 2494 C C . LEU A 1 357 ? -14.555 7.097 9.155 1.00 97.56 357 LEU A C 1
ATOM 2496 O O . LEU A 1 357 ? -14.967 6.926 10.302 1.00 97.56 357 LEU A O 1
ATOM 2500 N N . THR A 1 358 ? -14.199 8.289 8.694 1.00 97.06 358 THR A N 1
ATOM 2501 C CA . THR A 1 358 ? -14.403 9.529 9.445 1.00 97.06 358 THR A CA 1
ATOM 2502 C C . THR A 1 358 ? -15.828 10.051 9.259 1.00 97.06 358 THR A C 1
ATOM 2504 O O . THR A 1 358 ? -16.518 9.706 8.294 1.00 97.06 358 THR A O 1
ATOM 2507 N N . ALA A 1 359 ? -16.278 10.924 10.166 1.00 95.06 359 ALA A N 1
ATOM 2508 C CA . ALA A 1 359 ? -17.582 11.576 10.043 1.00 95.06 359 ALA A CA 1
ATOM 2509 C C . ALA A 1 359 ? -17.715 12.346 8.715 1.00 95.06 359 ALA A C 1
ATOM 2511 O O . ALA A 1 359 ? -18.715 12.192 8.014 1.00 95.06 359 ALA A O 1
ATOM 2512 N N . ASP A 1 360 ? -16.682 13.096 8.323 1.00 96.06 360 ASP A N 1
ATOM 2513 C CA . ASP A 1 360 ? -16.680 13.875 7.080 1.00 96.06 360 ASP A CA 1
ATOM 2514 C C . ASP A 1 360 ? -16.803 12.972 5.846 1.00 96.06 360 ASP A C 1
ATOM 2516 O O . ASP A 1 360 ? -17.642 13.218 4.978 1.00 96.06 360 ASP A O 1
ATOM 2520 N N . GLN A 1 361 ? -16.037 11.879 5.791 1.00 97.88 361 GLN A N 1
ATOM 2521 C CA . GLN A 1 361 ? -16.128 10.888 4.714 1.00 97.88 361 GLN A CA 1
ATOM 2522 C C . GLN A 1 361 ? -17.508 10.229 4.643 1.00 97.88 361 GLN A C 1
ATOM 2524 O O . GLN A 1 361 ? -18.052 10.057 3.552 1.00 97.88 361 GLN A O 1
ATOM 2529 N N . PHE A 1 362 ? -18.094 9.878 5.791 1.00 96.50 362 PHE A N 1
ATOM 2530 C CA . PHE A 1 362 ? -19.407 9.242 5.834 1.00 96.50 362 PHE A CA 1
ATOM 2531 C C . PHE A 1 362 ? -20.498 10.151 5.252 1.00 96.50 362 PHE A C 1
ATOM 2533 O O . PHE A 1 362 ? -21.322 9.690 4.467 1.00 96.50 362 PHE A O 1
ATOM 2540 N N . THR A 1 363 ? -20.466 11.459 5.544 1.00 94.19 363 THR A N 1
ATOM 2541 C CA . THR A 1 363 ? -21.440 12.421 4.979 1.00 94.19 363 THR A CA 1
ATOM 2542 C C . THR A 1 363 ? -21.339 12.595 3.461 1.00 94.19 363 THR A C 1
ATOM 2544 O O . THR A 1 363 ? -22.263 13.116 2.835 1.00 94.19 363 THR A O 1
ATOM 2547 N N . LYS A 1 364 ? -20.225 12.167 2.858 1.00 97.00 364 LYS A N 1
ATOM 2548 C CA . LYS A 1 364 ? -19.966 12.238 1.415 1.00 97.00 364 LYS A CA 1
ATOM 2549 C C . LYS A 1 364 ? -20.355 10.959 0.671 1.00 97.00 364 LYS A C 1
ATOM 2551 O O . LYS A 1 364 ? -20.324 10.958 -0.560 1.00 97.00 364 LYS A O 1
ATOM 2556 N N . LEU A 1 365 ? -20.723 9.890 1.384 1.00 96.75 365 LEU A N 1
ATOM 2557 C CA . LEU A 1 365 ? -21.177 8.647 0.767 1.00 96.75 365 LEU A CA 1
ATOM 2558 C C . LEU A 1 365 ? -22.475 8.872 -0.029 1.00 96.75 365 LEU A C 1
ATOM 2560 O O . LEU A 1 365 ? -23.430 9.443 0.504 1.00 96.75 365 LEU A O 1
ATOM 2564 N N . PRO A 1 366 ? -22.551 8.396 -1.285 1.00 96.00 366 PRO A N 1
ATOM 2565 C CA . PRO A 1 366 ? -23.796 8.398 -2.041 1.00 96.00 366 PRO A CA 1
ATOM 2566 C C . PRO A 1 366 ? -24.881 7.546 -1.370 1.00 96.00 366 PRO A C 1
ATOM 2568 O O . PRO A 1 366 ? -24.590 6.512 -0.769 1.00 96.00 366 PRO A O 1
ATOM 2571 N N . ASP A 1 367 ? -26.149 7.918 -1.557 1.00 93.44 367 ASP A N 1
ATOM 2572 C CA . ASP A 1 367 ? -27.294 7.204 -0.967 1.00 93.44 367 ASP A CA 1
ATOM 2573 C C . ASP A 1 367 ? -27.331 5.713 -1.341 1.00 93.44 367 ASP A C 1
ATOM 2575 O O . ASP A 1 367 ? -27.652 4.867 -0.509 1.00 93.44 367 ASP A O 1
ATOM 2579 N N . ASP A 1 368 ? -26.969 5.366 -2.579 1.00 91.88 368 ASP A N 1
ATOM 2580 C CA . ASP A 1 368 ? -26.894 3.965 -3.002 1.00 91.88 368 ASP A CA 1
ATOM 2581 C C . ASP A 1 368 ? -25.702 3.226 -2.376 1.00 91.88 368 ASP A C 1
ATOM 2583 O O . ASP A 1 368 ? -25.797 2.027 -2.126 1.00 91.88 368 ASP A O 1
ATOM 2587 N N . ALA A 1 369 ? -24.609 3.924 -2.056 1.00 96.38 369 ALA A N 1
ATOM 2588 C CA . ALA A 1 369 ? -23.468 3.344 -1.350 1.00 96.38 369 ALA A CA 1
ATOM 2589 C C . ALA A 1 369 ? -23.822 3.003 0.108 1.00 96.38 369 ALA A C 1
ATOM 2591 O O . ALA A 1 369 ? -23.417 1.952 0.601 1.00 96.38 369 ALA A O 1
ATOM 2592 N N . LEU A 1 370 ? -24.641 3.829 0.776 1.00 94.44 370 LEU A N 1
ATOM 2593 C CA . LEU A 1 370 ? -25.128 3.569 2.140 1.00 94.44 370 LEU A CA 1
ATOM 2594 C C . LEU A 1 370 ? -25.954 2.279 2.240 1.00 94.44 370 LEU A C 1
ATOM 2596 O O . LEU A 1 370 ? -25.811 1.540 3.211 1.00 94.44 370 LEU A O 1
ATOM 2600 N N . LYS A 1 371 ? -26.731 1.938 1.203 1.00 92.00 371 LYS A N 1
ATOM 2601 C CA . LYS A 1 371 ? -27.437 0.642 1.098 1.00 92.00 371 LYS A CA 1
ATOM 2602 C C . LYS A 1 371 ? -26.495 -0.556 0.924 1.00 92.00 371 LYS A C 1
ATOM 2604 O O . LYS A 1 371 ? -26.949 -1.694 0.849 1.00 92.00 371 LYS A O 1
ATOM 2609 N N . GLY A 1 372 ? -25.197 -0.310 0.754 1.00 95.19 372 GLY A N 1
ATOM 2610 C CA . GLY A 1 372 ? -24.159 -1.334 0.740 1.00 95.19 372 GLY A CA 1
ATOM 2611 C C . GLY A 1 372 ? -23.691 -1.720 2.142 1.00 95.19 372 GLY A C 1
ATOM 2612 O O . GLY A 1 372 ? -23.062 -2.764 2.289 1.00 95.19 372 GLY A O 1
ATOM 2613 N N . LEU A 1 373 ? -23.993 -0.922 3.176 1.00 96.62 373 LEU A N 1
ATOM 2614 C CA . LEU A 1 373 ? -23.701 -1.297 4.559 1.00 96.62 373 LEU A CA 1
ATOM 2615 C C . LEU A 1 373 ? -24.515 -2.543 4.919 1.00 96.62 373 LEU A C 1
ATOM 2617 O O . LEU A 1 373 ? -25.744 -2.527 4.902 1.00 96.62 373 LEU A O 1
ATOM 2621 N N . SER A 1 374 ? -23.808 -3.627 5.217 1.00 95.69 374 SER A N 1
ATOM 2622 C CA . SER A 1 374 ? -24.384 -4.954 5.424 1.00 95.69 374 SER A CA 1
ATOM 2623 C C . SER A 1 374 ? -24.222 -5.404 6.869 1.00 95.69 374 SER A C 1
ATOM 2625 O O . SER A 1 374 ? -23.438 -4.831 7.630 1.00 95.69 374 SER A O 1
ATOM 2627 N N . LYS A 1 375 ? -24.892 -6.495 7.242 1.00 95.25 375 LYS A N 1
ATOM 2628 C CA . LYS A 1 375 ? -24.734 -7.132 8.555 1.00 95.25 375 LYS A CA 1
ATOM 2629 C C . LYS A 1 375 ? -23.279 -7.501 8.883 1.00 95.25 375 LYS A C 1
ATOM 2631 O O . LYS A 1 375 ? -22.938 -7.648 10.051 1.00 95.25 375 LYS A O 1
ATOM 2636 N N . ASP A 1 376 ? -22.439 -7.669 7.858 1.00 95.12 376 ASP A N 1
ATOM 2637 C CA . ASP A 1 376 ? -21.052 -8.111 8.002 1.00 95.12 376 ASP A CA 1
ATOM 2638 C C . ASP A 1 376 ? -20.088 -6.946 8.279 1.00 95.12 376 ASP A C 1
ATOM 2640 O O . ASP A 1 376 ? -19.000 -7.175 8.811 1.00 95.12 376 ASP A O 1
ATOM 2644 N N . ASN A 1 377 ? -20.465 -5.701 7.957 1.00 95.88 377 ASN A N 1
ATOM 2645 C CA . ASN A 1 377 ? -19.597 -4.537 8.152 1.00 95.88 377 ASN A CA 1
ATOM 2646 C C . ASN A 1 377 ? -20.198 -3.428 9.022 1.00 95.88 377 ASN A C 1
ATOM 2648 O O . ASN A 1 377 ? -19.453 -2.808 9.772 1.00 95.88 377 ASN A O 1
ATOM 2652 N N . LEU A 1 378 ? -21.516 -3.226 9.031 1.00 95.75 378 LEU A N 1
ATOM 2653 C CA . LEU A 1 378 ? -22.168 -2.080 9.672 1.00 95.75 378 LEU A CA 1
ATOM 2654 C C . LEU A 1 378 ? -21.830 -1.923 11.170 1.00 95.75 378 LEU A C 1
ATOM 2656 O O . LEU A 1 378 ? -21.625 -0.803 11.634 1.00 95.75 378 LEU A O 1
ATOM 2660 N N . GLY A 1 379 ? -21.676 -3.020 11.920 1.00 92.25 379 GLY A N 1
ATOM 2661 C CA . GLY A 1 379 ? -21.259 -2.982 13.334 1.00 92.25 379 GLY A CA 1
ATOM 2662 C C . GLY A 1 379 ? -19.833 -2.457 13.587 1.00 92.25 379 GLY A C 1
ATOM 2663 O O . GLY A 1 379 ? -19.429 -2.202 14.728 1.00 92.25 379 GLY A O 1
ATOM 2664 N N . GLY A 1 380 ? -19.045 -2.315 12.520 1.00 94.06 380 GLY A N 1
ATOM 2665 C CA . GLY A 1 380 ? -17.698 -1.761 12.530 1.00 94.06 380 GLY A CA 1
ATOM 2666 C C . GLY A 1 380 ? -17.646 -0.236 12.544 1.00 94.06 380 GLY A C 1
ATOM 2667 O O . GLY A 1 380 ? -16.591 0.298 12.864 1.00 94.06 380 GLY A O 1
ATOM 2668 N N . LEU A 1 381 ? -18.750 0.463 12.245 1.00 95.62 381 LEU A N 1
ATOM 2669 C CA . LEU A 1 381 ? -18.771 1.928 12.214 1.00 95.62 381 LEU A CA 1
ATOM 2670 C C . LEU A 1 381 ? -18.281 2.537 13.536 1.00 95.62 381 LEU A C 1
ATOM 2672 O O . LEU A 1 381 ? -18.674 2.119 14.631 1.00 95.62 381 LEU A O 1
ATOM 2676 N N . GLY A 1 382 ? -17.427 3.555 13.417 1.00 91.88 382 GLY A N 1
ATOM 2677 C CA . GLY A 1 382 ? -16.922 4.311 14.556 1.00 91.88 382 GLY A CA 1
ATOM 2678 C C . GLY A 1 382 ? -18.030 5.097 15.260 1.00 91.88 382 GLY A C 1
ATOM 2679 O O . GLY A 1 382 ? -18.986 5.562 14.636 1.00 91.88 382 GLY A O 1
ATOM 2680 N N . THR A 1 383 ? -17.887 5.304 16.570 1.00 88.38 383 THR A N 1
ATOM 2681 C CA . THR A 1 383 ? -18.872 6.052 17.370 1.00 88.38 383 THR A CA 1
ATOM 2682 C C . THR A 1 383 ? -19.059 7.482 16.877 1.00 88.38 383 THR A C 1
ATOM 2684 O O . THR A 1 383 ? -20.162 8.009 16.949 1.00 88.38 383 THR A O 1
ATOM 2687 N N . ASP A 1 384 ? -18.011 8.106 16.341 1.00 88.81 384 ASP A N 1
ATOM 2688 C CA . ASP A 1 384 ? -18.066 9.486 15.845 1.00 88.81 384 ASP A CA 1
ATOM 2689 C C . ASP A 1 384 ? -18.863 9.609 14.541 1.00 88.81 384 ASP A C 1
ATOM 2691 O O . ASP A 1 384 ? -19.459 10.650 14.270 1.00 88.81 384 ASP A O 1
ATOM 2695 N N . VAL A 1 385 ? -18.937 8.528 13.760 1.00 95.44 385 VAL A N 1
ATOM 2696 C CA . VAL A 1 385 ? -19.833 8.434 12.604 1.00 95.44 385 VAL A CA 1
ATOM 2697 C C . VAL A 1 385 ? -21.273 8.247 13.082 1.00 95.44 385 VAL A C 1
ATOM 2699 O O . VAL A 1 385 ? -22.153 9.015 12.699 1.00 95.44 385 VAL A O 1
ATOM 2702 N N . VAL A 1 386 ? -21.514 7.280 13.975 1.00 94.25 386 VAL A N 1
ATOM 2703 C CA . VAL A 1 386 ? -22.868 6.932 14.446 1.00 94.25 386 VAL A CA 1
ATOM 2704 C C . VAL A 1 386 ? -23.531 8.075 15.233 1.00 94.25 386 VAL A C 1
ATOM 2706 O O . VAL A 1 386 ? -24.718 8.331 15.050 1.00 94.25 386 VAL A O 1
ATOM 2709 N N . LYS A 1 387 ? -22.777 8.844 16.033 1.00 90.81 387 LYS A N 1
ATOM 2710 C CA . LYS A 1 387 ? -23.273 10.050 16.738 1.00 90.81 387 LYS A CA 1
ATOM 2711 C C . LYS A 1 387 ? -23.780 11.151 15.790 1.00 90.81 387 LYS A C 1
ATOM 2713 O O . LYS A 1 387 ? -24.470 12.082 16.214 1.00 90.81 387 LYS A O 1
ATOM 2718 N N . ASN A 1 388 ? -23.404 11.093 14.515 1.00 92.75 388 ASN A N 1
ATOM 2719 C CA . ASN A 1 388 ? -23.850 12.038 13.496 1.00 92.75 388 ASN A CA 1
ATOM 2720 C C . ASN A 1 388 ? -25.039 11.536 12.679 1.00 92.75 388 ASN A C 1
ATOM 2722 O O . ASN A 1 388 ? -25.510 12.275 11.819 1.00 92.75 388 ASN A O 1
ATOM 2726 N N . PHE A 1 389 ? -25.553 10.338 12.969 1.00 94.94 389 PHE A N 1
ATOM 2727 C CA . PHE A 1 389 ? -26.777 9.859 12.345 1.00 94.94 389 PHE A CA 1
ATOM 2728 C C . PHE A 1 389 ? -27.954 10.756 12.727 1.00 94.94 389 PHE A C 1
ATOM 2730 O O . PHE A 1 389 ? -28.066 11.235 13.857 1.00 94.94 389 PHE A O 1
ATOM 2737 N N . ASP A 1 390 ? -28.831 10.951 11.756 1.00 94.69 390 ASP A N 1
ATOM 2738 C CA . ASP A 1 390 ? -30.138 11.575 11.884 1.00 94.69 390 ASP A CA 1
ATOM 2739 C C . ASP A 1 390 ? -31.206 10.653 11.274 1.00 94.69 390 ASP A C 1
ATOM 2741 O O . ASP A 1 390 ? -30.888 9.626 10.661 1.00 94.69 390 ASP A O 1
ATOM 2745 N N . ASP A 1 391 ? -32.480 11.017 11.415 1.00 95.31 391 ASP A N 1
ATOM 2746 C CA . ASP A 1 391 ? -33.599 10.259 10.836 1.00 95.31 391 ASP A CA 1
ATOM 2747 C C . ASP A 1 391 ? -33.427 10.003 9.328 1.00 95.31 391 ASP A C 1
ATOM 2749 O O . ASP A 1 391 ? -33.767 8.931 8.824 1.00 95.31 391 ASP A O 1
ATOM 2753 N N . ALA A 1 392 ? -32.860 10.967 8.594 1.00 93.62 392 ALA A N 1
ATOM 2754 C CA . ALA A 1 392 ? -32.625 10.839 7.160 1.00 93.62 392 ALA A CA 1
ATOM 2755 C C . ALA A 1 392 ? -31.552 9.788 6.838 1.00 93.62 392 ALA A C 1
ATOM 2757 O O . ALA A 1 392 ? -31.674 9.071 5.847 1.00 93.62 392 ALA A O 1
ATOM 2758 N N . THR A 1 393 ? -30.512 9.687 7.662 1.00 94.19 393 THR A N 1
ATOM 2759 C CA . THR A 1 393 ? -29.458 8.675 7.550 1.00 94.19 393 THR A CA 1
ATOM 2760 C C . THR A 1 393 ? -29.999 7.294 7.899 1.00 94.19 393 THR A C 1
ATOM 2762 O O . THR A 1 393 ? -29.784 6.346 7.146 1.00 94.19 393 THR A O 1
ATOM 2765 N N . ILE A 1 394 ? -30.757 7.189 8.994 1.00 93.62 394 ILE A N 1
ATOM 2766 C CA . ILE A 1 394 ? -31.411 5.950 9.433 1.00 93.62 394 ILE A CA 1
ATOM 2767 C C . ILE A 1 394 ? -32.329 5.392 8.336 1.00 93.62 394 ILE A C 1
ATOM 2769 O O . ILE A 1 394 ? -32.243 4.210 8.010 1.00 93.62 394 ILE A O 1
ATOM 2773 N N . ALA A 1 395 ? -33.121 6.249 7.684 1.00 93.12 395 ALA A N 1
ATOM 2774 C CA . ALA A 1 395 ? -34.020 5.859 6.596 1.00 93.12 395 ALA A CA 1
ATOM 2775 C C . ALA A 1 395 ? -33.312 5.342 5.324 1.00 93.12 395 ALA A C 1
ATOM 2777 O O . ALA A 1 395 ? -33.964 4.760 4.454 1.00 93.12 395 ALA A O 1
ATOM 2778 N N . LYS A 1 396 ? -31.997 5.565 5.179 1.00 92.06 396 LYS A N 1
ATOM 2779 C CA . LYS A 1 396 ? -31.198 5.093 4.032 1.00 92.06 396 LYS A CA 1
ATOM 2780 C C . LYS A 1 396 ? -30.542 3.732 4.268 1.00 92.06 396 LYS A C 1
ATOM 2782 O O . LYS A 1 396 ? -30.078 3.127 3.301 1.00 92.06 396 LYS A O 1
ATOM 2787 N N . LEU A 1 397 ? -30.477 3.261 5.515 1.00 93.69 397 LEU A N 1
ATOM 2788 C CA . LEU A 1 397 ? -29.939 1.940 5.840 1.00 93.69 397 LEU A CA 1
ATOM 2789 C C . LEU A 1 397 ? -30.879 0.843 5.328 1.00 93.69 397 LEU A C 1
ATOM 2791 O O . LEU A 1 397 ? -32.094 1.027 5.309 1.00 93.69 397 LEU A O 1
ATOM 2795 N N . ASP A 1 398 ? -30.332 -0.312 4.939 1.00 93.94 398 ASP A N 1
ATOM 2796 C CA . ASP A 1 398 ? -31.152 -1.474 4.581 1.00 93.94 398 ASP A CA 1
ATOM 2797 C C . ASP A 1 398 ? -31.702 -2.141 5.858 1.00 93.94 398 ASP A C 1
ATOM 2799 O O . ASP A 1 398 ? -30.923 -2.712 6.633 1.00 93.94 398 ASP A O 1
ATOM 2803 N N . PRO A 1 399 ? -33.030 -2.136 6.093 1.00 94.12 399 PRO A N 1
ATOM 2804 C CA . PRO A 1 399 ? -33.608 -2.720 7.300 1.00 94.12 399 PRO A CA 1
ATOM 2805 C C . PRO A 1 399 ? -33.324 -4.216 7.445 1.00 94.12 399 PRO A C 1
ATOM 2807 O O . PRO A 1 399 ? -33.256 -4.725 8.560 1.00 94.12 399 PRO A O 1
ATOM 2810 N N . THR A 1 400 ? -33.160 -4.937 6.334 1.00 95.31 400 THR A N 1
ATOM 2811 C CA . THR A 1 400 ? -32.873 -6.377 6.340 1.00 95.31 400 THR A CA 1
ATOM 2812 C C . THR A 1 400 ? -31.486 -6.648 6.906 1.00 95.31 400 THR A C 1
ATOM 2814 O O . THR A 1 400 ? -31.310 -7.572 7.705 1.00 95.31 400 THR A O 1
ATOM 2817 N N . GLU A 1 401 ? -30.511 -5.828 6.520 1.00 96.12 401 GLU A N 1
ATOM 2818 C CA . GLU A 1 401 ? -29.128 -5.930 6.981 1.00 96.12 401 GLU A CA 1
ATOM 2819 C C . GLU A 1 401 ? -29.013 -5.515 8.454 1.00 96.12 401 GLU A C 1
ATOM 2821 O O . GLU A 1 401 ? -28.420 -6.249 9.246 1.00 96.12 401 GLU A O 1
ATOM 2826 N N . VAL A 1 402 ? -29.669 -4.419 8.865 1.00 95.69 402 VAL A N 1
ATOM 2827 C CA . VAL A 1 402 ? -29.679 -3.970 10.273 1.00 95.69 402 VAL A CA 1
ATOM 2828 C C . VAL A 1 402 ? -30.324 -5.014 11.193 1.00 95.69 402 VAL A C 1
ATOM 2830 O O . VAL A 1 402 ? -29.768 -5.350 12.238 1.00 95.69 402 VAL A O 1
ATOM 2833 N N . LYS A 1 403 ? -31.458 -5.601 10.786 1.00 95.62 403 LYS A N 1
ATOM 2834 C CA . LYS A 1 403 ? -32.141 -6.672 11.538 1.00 95.62 403 LYS A CA 1
ATOM 2835 C C . LYS A 1 403 ? -31.323 -7.953 11.662 1.00 95.62 403 LYS A C 1
ATOM 2837 O O . LYS A 1 403 ? -31.611 -8.775 12.530 1.00 95.62 403 LYS A O 1
ATOM 2842 N N . SER A 1 404 ? -30.348 -8.136 10.777 1.00 95.44 404 SER A N 1
ATOM 2843 C CA . SER A 1 404 ? -29.496 -9.322 10.711 1.00 95.44 404 SER A CA 1
ATOM 2844 C C . SER A 1 404 ? -28.135 -9.122 11.384 1.00 95.44 404 SER A C 1
ATOM 2846 O O . SER A 1 404 ? -27.292 -10.018 11.302 1.00 95.44 404 SER A O 1
ATOM 2848 N N . LEU A 1 405 ? -27.909 -7.975 12.037 1.00 95.06 405 LEU A N 1
ATOM 2849 C CA . LEU A 1 405 ? -26.706 -7.725 12.827 1.00 95.06 405 LEU A CA 1
ATOM 2850 C C . LEU A 1 405 ? -26.535 -8.792 13.914 1.00 95.06 405 LEU A C 1
ATOM 2852 O O . LEU A 1 405 ? -27.487 -9.177 14.596 1.00 95.06 405 LEU A O 1
ATOM 2856 N N . ALA A 1 406 ? -25.303 -9.271 14.066 1.00 89.94 406 ALA A N 1
ATOM 2857 C CA . ALA A 1 406 ? -24.955 -10.326 15.006 1.00 89.94 406 ALA A CA 1
ATOM 2858 C C . ALA A 1 406 ? -24.343 -9.762 16.296 1.00 89.94 406 ALA A C 1
ATOM 2860 O O . ALA A 1 406 ? -23.838 -8.642 16.331 1.00 89.94 406 ALA A O 1
ATOM 2861 N N . GLY A 1 407 ? -24.349 -10.576 17.354 1.00 90.56 407 GLY A N 1
ATOM 2862 C CA . GLY A 1 407 ? -23.726 -10.214 18.626 1.00 90.56 407 GLY A CA 1
ATOM 2863 C C . GLY A 1 407 ? -24.340 -8.953 19.230 1.00 90.56 407 GLY A C 1
ATOM 2864 O O . GLY A 1 407 ? -25.559 -8.856 19.365 1.00 90.56 407 GLY A O 1
ATOM 2865 N N . ASP A 1 408 ? -23.483 -8.015 19.622 1.00 92.06 408 ASP A N 1
ATOM 2866 C CA . ASP A 1 408 ? -23.843 -6.741 20.240 1.00 92.06 408 ASP A CA 1
ATOM 2867 C C . ASP A 1 408 ? -23.947 -5.587 19.228 1.00 92.06 408 ASP A C 1
ATOM 2869 O O . ASP A 1 408 ? -24.328 -4.483 19.618 1.00 92.06 408 ASP A O 1
ATOM 2873 N N . ASP A 1 409 ? -23.680 -5.824 17.937 1.00 94.69 409 ASP A N 1
ATOM 2874 C CA . ASP A 1 409 ? -23.584 -4.774 16.915 1.00 94.69 409 ASP A CA 1
ATOM 2875 C C . ASP A 1 409 ? -24.863 -3.927 16.810 1.00 94.69 409 ASP A C 1
ATOM 2877 O O . ASP A 1 409 ? -24.781 -2.704 16.691 1.00 94.69 409 ASP A O 1
ATOM 2881 N N . PHE A 1 410 ? -26.046 -4.547 16.909 1.00 95.06 410 PHE A N 1
ATOM 2882 C CA . PHE A 1 410 ? -27.314 -3.809 16.906 1.00 95.06 410 PHE A CA 1
ATOM 2883 C C . PHE A 1 410 ? -27.421 -2.869 18.114 1.00 95.06 410 PHE A C 1
ATOM 2885 O O . PHE A 1 410 ? -27.663 -1.673 17.963 1.00 95.06 410 PHE A O 1
ATOM 2892 N N . SER A 1 411 ? -27.186 -3.393 19.319 1.00 93.75 411 SER A N 1
ATOM 2893 C CA . SER A 1 411 ? -27.241 -2.602 20.553 1.00 93.75 411 SER A CA 1
ATOM 2894 C C . SER A 1 411 ? -26.191 -1.489 20.576 1.00 93.75 411 SER A C 1
ATOM 2896 O O . SER A 1 411 ? -26.487 -0.364 20.972 1.00 93.75 411 SER A O 1
ATOM 2898 N N . LYS A 1 412 ? -24.990 -1.763 20.057 1.00 92.69 412 LYS A N 1
ATOM 2899 C CA . LYS A 1 412 ? -23.910 -0.791 19.901 1.00 92.69 412 LYS A CA 1
ATOM 2900 C C . LYS A 1 412 ? -24.303 0.322 18.936 1.00 92.69 412 LYS A C 1
ATOM 2902 O O . LYS A 1 412 ? -24.048 1.485 19.230 1.00 92.69 412 LYS A O 1
ATOM 2907 N N . LEU A 1 413 ? -24.922 -0.008 17.802 1.00 94.38 413 LEU A N 1
ATOM 2908 C CA . LEU A 1 413 ? -25.408 0.994 16.855 1.00 94.38 413 LEU A CA 1
ATOM 2909 C C . LEU A 1 413 ? -26.445 1.898 17.533 1.00 94.38 413 LEU A C 1
ATOM 2911 O O . LEU A 1 413 ? -26.273 3.113 17.569 1.00 94.38 413 LEU A O 1
ATOM 2915 N N . MET A 1 414 ? -27.469 1.301 18.146 1.00 93.00 414 MET A N 1
ATOM 2916 C CA . MET A 1 414 ? -28.587 2.043 18.733 1.00 93.00 414 MET A CA 1
ATOM 2917 C C . MET A 1 414 ? -28.207 2.884 19.954 1.00 93.00 414 MET A C 1
ATOM 2919 O O . MET A 1 414 ? -28.771 3.953 20.164 1.00 93.00 414 MET A O 1
ATOM 2923 N N . THR A 1 415 ? -27.252 2.446 20.772 1.00 91.88 415 THR A N 1
ATOM 2924 C CA . THR A 1 415 ? -26.837 3.204 21.966 1.00 91.88 415 THR A CA 1
ATOM 2925 C C . THR A 1 415 ? -25.851 4.330 21.665 1.00 91.88 415 THR A C 1
ATOM 2927 O O . THR A 1 415 ? -25.670 5.219 22.500 1.00 91.88 415 THR A O 1
ATOM 2930 N N . ASN A 1 416 ? -25.241 4.334 20.476 1.00 91.88 416 ASN A N 1
ATOM 2931 C CA . ASN A 1 416 ? -24.291 5.363 20.054 1.00 91.88 416 ASN A CA 1
ATOM 2932 C C . ASN A 1 416 ? -24.892 6.444 19.146 1.00 91.88 416 ASN A C 1
ATOM 2934 O O . ASN A 1 416 ? -24.195 7.420 18.860 1.00 91.88 416 ASN A O 1
ATOM 2938 N N . VAL A 1 417 ? -26.155 6.319 18.715 1.00 92.69 417 VAL A N 1
ATOM 2939 C CA . VAL A 1 417 ? -26.837 7.423 18.014 1.00 92.69 417 VAL A CA 1
ATOM 2940 C C . VAL A 1 417 ? -27.019 8.626 18.943 1.00 92.69 417 VAL A C 1
ATOM 2942 O O . VAL A 1 417 ? -26.984 8.509 20.168 1.00 92.69 417 VAL A O 1
ATOM 2945 N N . ASP A 1 418 ? -27.218 9.809 18.373 1.00 90.12 418 ASP A N 1
ATOM 2946 C CA . ASP A 1 418 ? -27.602 10.983 19.152 1.00 90.12 418 ASP A CA 1
ATOM 2947 C C . ASP A 1 418 ? -29.135 11.016 19.295 1.00 90.12 418 ASP A C 1
ATOM 2949 O O . ASP A 1 418 ? -29.833 11.178 18.289 1.00 90.12 418 ASP A O 1
ATOM 2953 N N . PRO A 1 419 ? -29.688 10.895 20.518 1.00 87.56 419 PRO A N 1
ATOM 2954 C CA . PRO A 1 419 ? -31.136 10.861 20.712 1.00 87.56 419 PRO A CA 1
ATOM 2955 C C . PRO A 1 419 ? -31.804 12.214 20.425 1.00 87.56 419 PRO A C 1
ATOM 2957 O O . PRO A 1 419 ? -33.025 12.304 20.374 1.00 87.56 419 PRO A O 1
ATOM 2960 N N . THR A 1 420 ? -31.025 13.286 20.230 1.00 90.56 420 THR A N 1
ATOM 2961 C CA . THR A 1 420 ? -31.542 14.587 19.780 1.00 90.56 420 THR A CA 1
ATOM 2962 C C . THR A 1 420 ? -31.701 14.679 18.260 1.00 90.56 420 THR A C 1
ATOM 2964 O O . THR A 1 420 ? -32.361 15.599 17.776 1.00 90.56 420 THR A O 1
ATOM 2967 N N . LYS A 1 421 ? -31.110 13.740 17.509 1.00 93.38 421 LYS A N 1
ATOM 2968 C CA . LYS A 1 421 ? -31.121 13.699 16.036 1.00 93.38 421 LYS A CA 1
ATOM 2969 C C . LYS A 1 421 ? -31.897 12.514 15.467 1.00 93.38 421 LYS A C 1
ATOM 2971 O O . LYS A 1 421 ? -32.342 12.595 14.324 1.00 93.38 421 LYS A O 1
ATOM 2976 N N . VAL A 1 422 ? -32.019 11.435 16.243 1.00 94.06 422 VAL A N 1
ATOM 2977 C CA . VAL A 1 422 ? -32.710 10.204 15.852 1.00 94.06 422 VAL A CA 1
ATOM 2978 C C . VAL A 1 422 ? -33.946 9.998 16.718 1.00 94.06 422 VAL A C 1
ATOM 2980 O O . VAL A 1 422 ? -33.851 9.895 17.940 1.00 94.06 422 VAL A O 1
ATOM 2983 N N . THR A 1 423 ? -35.105 9.920 16.075 1.00 92.38 423 THR A N 1
ATOM 2984 C CA . THR A 1 423 ? -36.392 9.670 16.722 1.00 92.38 423 THR A CA 1
ATOM 2985 C C . THR A 1 423 ? -36.667 8.173 16.869 1.00 92.38 423 THR A C 1
ATOM 2987 O O . THR A 1 423 ? -36.192 7.349 16.088 1.00 92.38 423 THR A O 1
ATOM 2990 N N . ALA A 1 424 ? -37.481 7.803 17.864 1.00 91.25 424 ALA A N 1
ATOM 2991 C CA . ALA A 1 424 ? -37.895 6.413 18.062 1.00 91.25 424 ALA A CA 1
ATOM 2992 C C . ALA A 1 424 ? -38.648 5.845 16.843 1.00 91.25 424 ALA A C 1
ATOM 2994 O O . ALA A 1 424 ? -38.467 4.681 16.491 1.00 91.25 424 ALA A O 1
ATOM 2995 N N . ASP A 1 425 ? -39.440 6.676 16.159 1.00 91.56 425 ASP A N 1
ATOM 2996 C CA . ASP A 1 425 ? -40.173 6.271 14.956 1.00 91.56 425 ASP A CA 1
ATOM 2997 C C . ASP A 1 425 ? -39.247 5.942 13.779 1.00 91.56 425 ASP A C 1
ATOM 2999 O O . ASP A 1 425 ? -39.546 5.024 13.019 1.00 91.56 425 ASP A O 1
ATOM 3003 N N . ALA A 1 426 ? -38.104 6.624 13.643 1.00 93.31 426 ALA A N 1
ATOM 3004 C CA . ALA A 1 426 ? -37.134 6.306 12.595 1.00 93.31 426 ALA A CA 1
ATOM 3005 C C . ALA A 1 426 ? -36.501 4.914 12.779 1.00 93.31 426 ALA A C 1
ATOM 3007 O O . ALA A 1 426 ? -36.094 4.283 11.805 1.00 93.31 426 ALA A O 1
ATOM 3008 N N . VAL A 1 427 ? -36.426 4.422 14.019 1.00 93.50 427 VAL A N 1
ATOM 3009 C CA . VAL A 1 427 ? -35.759 3.158 14.368 1.00 93.50 427 VAL A CA 1
ATOM 3010 C C . VAL A 1 427 ? -36.716 1.962 14.386 1.00 93.50 427 VAL A C 1
ATOM 3012 O O . VAL A 1 427 ? -36.261 0.823 14.290 1.00 93.50 427 VAL A O 1
ATOM 3015 N N . ASP A 1 428 ? -38.028 2.190 14.463 1.00 90.12 428 ASP A N 1
ATOM 3016 C CA . ASP A 1 428 ? -39.055 1.144 14.611 1.00 90.12 428 ASP A CA 1
ATOM 3017 C C . ASP A 1 428 ? -38.916 0.029 13.554 1.00 90.12 428 ASP A C 1
ATOM 3019 O O . ASP A 1 428 ? -38.928 -1.165 13.864 1.00 90.12 428 ASP A O 1
ATOM 3023 N N . ASP A 1 429 ? -38.654 0.417 12.302 1.00 90.12 429 ASP A N 1
ATOM 3024 C CA . ASP A 1 429 ? -38.488 -0.507 11.178 1.00 90.12 429 ASP A CA 1
ATOM 3025 C C . ASP A 1 429 ? -37.143 -1.249 11.160 1.00 90.12 429 ASP A C 1
ATOM 3027 O O . ASP A 1 429 ? -36.984 -2.175 10.361 1.00 90.12 429 ASP A O 1
ATOM 3031 N N . LEU A 1 430 ? -36.189 -0.897 12.025 1.00 94.44 430 LEU A N 1
ATOM 3032 C CA . LEU A 1 430 ? -34.856 -1.505 12.108 1.00 94.44 430 LEU A CA 1
ATOM 3033 C C . LEU A 1 430 ? -34.730 -2.571 13.204 1.00 94.44 430 LEU A C 1
ATOM 3035 O O . LEU A 1 430 ? -33.724 -3.281 13.236 1.00 94.44 430 LEU A O 1
ATOM 3039 N N . LEU A 1 431 ? -35.731 -2.714 14.078 1.00 95.25 431 LEU A N 1
ATOM 3040 C CA . LEU A 1 431 ? -35.674 -3.620 15.227 1.00 95.25 431 LEU A CA 1
ATOM 3041 C C . LEU A 1 431 ? -35.525 -5.096 14.794 1.00 95.25 431 LEU A C 1
ATOM 3043 O O . LEU A 1 431 ? -36.385 -5.620 14.071 1.00 95.25 431 LEU A O 1
ATOM 3047 N N . PRO A 1 432 ? -34.463 -5.803 15.238 1.00 95.50 432 PRO A N 1
ATOM 3048 C CA . PRO A 1 432 ? -34.323 -7.238 15.055 1.00 95.50 432 PRO A CA 1
ATOM 3049 C C . PRO A 1 432 ? -35.423 -8.003 15.789 1.00 95.50 432 PRO A C 1
ATOM 3051 O O . PRO A 1 432 ? -36.091 -7.500 16.693 1.00 95.50 432 PRO A O 1
ATOM 3054 N N . THR A 1 433 ? -35.582 -9.279 15.440 1.00 93.12 433 THR A N 1
ATOM 3055 C CA . THR A 1 433 ? -36.604 -10.124 16.072 1.00 93.12 433 THR A CA 1
ATOM 3056 C C . THR A 1 433 ? -36.396 -10.201 17.589 1.00 93.12 433 THR A C 1
ATOM 3058 O O . THR A 1 433 ? -35.325 -10.583 18.056 1.00 93.12 433 THR A O 1
ATOM 3061 N N . GLY A 1 434 ? -37.444 -9.878 18.353 1.00 92.75 434 GLY A N 1
ATOM 3062 C CA . GLY A 1 434 ? -37.459 -9.955 19.817 1.00 92.75 434 GLY A CA 1
ATOM 3063 C C . GLY A 1 434 ? -36.945 -8.710 20.543 1.00 92.75 434 GLY A C 1
ATOM 3064 O O . GLY A 1 434 ? -37.064 -8.662 21.764 1.00 92.75 434 GLY A O 1
ATOM 3065 N N . TRP A 1 435 ? -36.408 -7.722 19.824 1.00 95.44 435 TRP A N 1
ATOM 3066 C CA . TRP A 1 435 ? -36.130 -6.404 20.387 1.00 95.44 435 TRP A CA 1
ATOM 3067 C C . TRP A 1 435 ? -37.411 -5.573 20.431 1.00 95.44 435 TRP A C 1
ATOM 3069 O O . TRP A 1 435 ? -38.188 -5.566 19.478 1.00 95.44 435 TRP A O 1
ATOM 3079 N N . GLU A 1 436 ? -37.621 -4.874 21.539 1.00 93.69 436 GLU A N 1
ATOM 3080 C CA . GLU A 1 436 ? -38.744 -3.957 21.741 1.00 93.69 436 GLU A CA 1
ATOM 3081 C C . GLU A 1 436 ? -38.193 -2.553 22.030 1.00 93.69 436 GLU A C 1
ATOM 3083 O O . GLU A 1 436 ? -37.178 -2.416 22.715 1.00 93.69 436 GLU A O 1
ATOM 3088 N N . LEU A 1 437 ? -38.858 -1.519 21.512 1.00 93.06 437 LEU A N 1
ATOM 3089 C CA . LEU A 1 437 ? -38.533 -0.112 21.745 1.00 93.06 437 LEU A CA 1
ATOM 3090 C C . LEU A 1 437 ? -39.738 0.576 22.387 1.00 93.06 437 LEU A C 1
ATOM 3092 O O . LEU A 1 437 ? -40.836 0.561 21.826 1.00 93.06 437 LEU A O 1
ATOM 3096 N N . ASP A 1 438 ? -39.530 1.190 23.546 1.00 90.88 438 ASP A N 1
ATOM 3097 C CA . ASP A 1 438 ? -40.490 2.130 24.109 1.00 90.88 438 ASP A CA 1
ATOM 3098 C C . ASP A 1 438 ? -40.372 3.458 23.351 1.00 90.88 438 ASP A C 1
ATOM 3100 O O . ASP A 1 438 ? -39.328 4.111 23.363 1.00 90.88 438 ASP A O 1
ATOM 3104 N N . LYS A 1 439 ? -41.436 3.848 22.645 1.00 88.56 439 LYS A N 1
ATOM 3105 C CA . LYS A 1 439 ? -41.428 5.046 21.795 1.00 88.56 439 LYS A CA 1
ATOM 3106 C C . LYS A 1 439 ? -41.479 6.353 22.582 1.00 88.56 439 LYS A C 1
ATOM 3108 O O . LYS A 1 439 ? -41.099 7.387 22.037 1.00 88.56 439 LYS A O 1
ATOM 3113 N N . ASP A 1 440 ? -41.936 6.310 23.830 1.00 85.81 440 ASP A N 1
ATOM 3114 C CA . ASP A 1 440 ? -42.051 7.491 24.680 1.00 85.81 440 ASP A CA 1
ATOM 3115 C C . ASP A 1 440 ? -40.731 7.763 25.409 1.00 85.81 440 ASP A C 1
ATOM 3117 O O . ASP A 1 440 ? -40.323 8.918 25.547 1.00 85.81 440 ASP A O 1
ATOM 3121 N N . THR A 1 441 ? -40.050 6.709 25.871 1.00 85.50 441 THR A N 1
ATOM 3122 C CA . THR A 1 441 ? -38.799 6.843 26.637 1.00 85.50 441 THR A CA 1
ATOM 3123 C C . THR A 1 441 ? -37.538 6.629 25.801 1.00 85.50 441 THR A C 1
ATOM 3125 O O . THR A 1 441 ? -36.462 7.079 26.196 1.00 85.50 441 THR A O 1
ATOM 3128 N N . GLY A 1 442 ? -37.653 5.962 24.651 1.00 88.38 442 GLY A N 1
ATOM 3129 C CA . GLY A 1 442 ? -36.520 5.494 23.856 1.00 88.38 442 GLY A CA 1
ATOM 3130 C C . GLY A 1 442 ? -35.825 4.265 24.450 1.00 88.38 442 GLY A C 1
ATOM 3131 O O . GLY A 1 442 ? -34.771 3.874 23.945 1.00 88.38 442 GLY A O 1
ATOM 3132 N N . ASP A 1 443 ? -36.370 3.667 25.516 1.00 89.56 443 ASP A N 1
ATOM 3133 C CA . ASP A 1 443 ? -35.777 2.501 26.169 1.00 89.56 443 ASP A CA 1
ATOM 3134 C C . ASP A 1 443 ? -35.862 1.269 25.261 1.00 89.56 443 ASP A C 1
ATOM 3136 O O . ASP A 1 443 ? -36.891 0.974 24.650 1.00 89.56 443 ASP A O 1
ATOM 3140 N N . LEU A 1 444 ? -34.760 0.528 25.190 1.00 91.88 444 LEU A N 1
ATOM 3141 C CA . LEU A 1 444 ? -34.647 -0.694 24.411 1.00 91.88 444 LEU A CA 1
ATOM 3142 C C . LEU A 1 444 ? -34.707 -1.894 25.341 1.00 91.88 444 LEU A C 1
ATOM 3144 O O . LEU A 1 444 ? -33.948 -2.008 26.301 1.00 91.88 444 LEU A O 1
ATOM 3148 N N . LYS A 1 445 ? -35.564 -2.850 25.001 1.00 92.19 445 LYS A N 1
ATOM 3149 C CA . LYS A 1 445 ? -35.646 -4.127 25.694 1.00 92.19 445 LYS A CA 1
ATOM 3150 C C . LYS A 1 445 ? -35.152 -5.233 24.780 1.00 92.19 445 LYS A C 1
ATOM 3152 O O . LYS A 1 445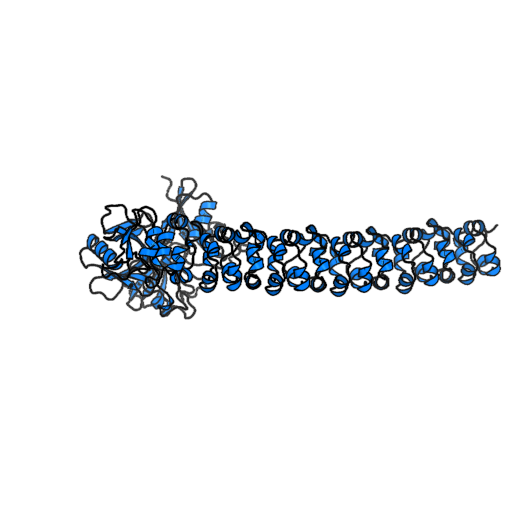 ? -35.759 -5.557 23.760 1.00 92.19 445 LYS A O 1
ATOM 3157 N N . ALA A 1 446 ? -34.027 -5.812 25.176 1.00 94.38 446 ALA A N 1
ATOM 3158 C CA . ALA A 1 446 ? -33.384 -6.887 24.448 1.00 94.38 446 ALA A CA 1
ATOM 3159 C C . ALA A 1 446 ? -34.051 -8.248 24.738 1.00 94.38 446 ALA A C 1
ATOM 3161 O O . ALA A 1 446 ? -34.527 -8.483 25.857 1.00 94.38 446 ALA A O 1
ATOM 3162 N N . PRO A 1 447 ? -34.064 -9.184 23.771 1.00 94.94 447 PRO A N 1
ATOM 3163 C CA . PRO A 1 447 ? -34.529 -10.544 24.011 1.00 94.94 447 PRO A CA 1
ATOM 3164 C C . PRO A 1 447 ? -33.529 -11.325 24.887 1.00 94.94 447 PRO A C 1
ATOM 3166 O O . PRO A 1 447 ? -32.331 -11.030 24.873 1.00 94.94 447 PRO A O 1
ATOM 3169 N N . PRO A 1 448 ? -33.976 -12.358 25.631 1.00 95.06 448 PRO A N 1
ATOM 3170 C CA . PRO A 1 448 ? -33.092 -13.171 26.466 1.00 95.06 448 PRO A CA 1
ATOM 3171 C C . PRO A 1 448 ? -31.880 -13.717 25.698 1.00 95.06 448 PRO A C 1
ATOM 3173 O O . PRO A 1 448 ? -32.028 -14.314 24.634 1.00 95.06 448 PRO A O 1
ATOM 3176 N N . GLY A 1 449 ? -30.684 -13.551 26.263 1.00 93.31 449 GLY A N 1
ATOM 3177 C CA . GLY A 1 449 ? -29.419 -14.000 25.681 1.00 93.31 449 GLY A CA 1
ATOM 3178 C C . GLY A 1 449 ? -28.784 -13.050 24.661 1.00 93.31 449 GLY A C 1
ATOM 3179 O O . GLY A 1 449 ? -27.660 -13.323 24.243 1.00 93.31 449 GLY A O 1
ATOM 3180 N N . ALA A 1 450 ? -29.445 -11.954 24.273 1.00 95.50 450 ALA A N 1
ATOM 3181 C CA . ALA A 1 450 ? -28.854 -10.952 23.386 1.00 95.50 450 ALA A CA 1
ATOM 3182 C C . ALA A 1 450 ? -27.611 -10.318 24.022 1.00 95.50 450 ALA A C 1
ATOM 3184 O O . ALA A 1 450 ? -27.641 -9.976 25.204 1.00 95.50 450 ALA A O 1
ATOM 3185 N N . ALA A 1 451 ? -26.535 -10.157 23.249 1.00 95.75 451 ALA A N 1
ATOM 3186 C CA . ALA A 1 451 ? -25.361 -9.420 23.701 1.00 95.75 451 ALA A CA 1
ATOM 3187 C C . ALA A 1 451 ? -25.677 -7.919 23.743 1.00 95.75 451 ALA A C 1
ATOM 3189 O O . ALA A 1 451 ? -26.424 -7.413 22.901 1.00 95.75 451 ALA A O 1
ATOM 3190 N N . LEU A 1 452 ? -25.152 -7.233 24.755 1.00 94.50 452 LEU A N 1
ATOM 3191 C CA . LEU A 1 452 ? -25.505 -5.854 25.067 1.00 94.50 452 LEU A CA 1
ATOM 3192 C C . LEU A 1 452 ? -24.270 -4.964 25.047 1.00 94.50 452 LEU A C 1
ATOM 3194 O O . LEU A 1 452 ? -23.326 -5.188 25.796 1.00 94.50 452 LEU A O 1
ATOM 3198 N N . SER A 1 453 ? -24.352 -3.898 24.265 1.00 92.50 453 SER A N 1
ATOM 3199 C CA . SER A 1 453 ? -23.420 -2.783 24.255 1.00 92.50 453 SER A CA 1
ATOM 3200 C C . SER A 1 453 ? -24.169 -1.520 24.665 1.00 92.50 453 SER A C 1
ATOM 3202 O O . SER A 1 453 ? -25.222 -1.203 24.111 1.00 92.50 453 SER A O 1
ATOM 3204 N N . PHE A 1 454 ? -23.622 -0.815 25.654 1.00 90.75 454 PHE A N 1
ATOM 3205 C CA . PHE A 1 454 ? -24.125 0.466 26.149 1.00 90.75 454 PHE A CA 1
ATOM 3206 C C . PHE A 1 454 ? -23.285 1.602 25.570 1.00 90.75 454 PHE A C 1
ATOM 3208 O O . PHE A 1 454 ? -22.166 1.390 25.095 1.00 90.75 454 PHE A O 1
ATOM 3215 N N . LYS A 1 455 ? -23.798 2.829 25.668 1.00 88.81 455 LYS A N 1
ATOM 3216 C CA . LYS A 1 455 ? -23.044 4.026 25.297 1.00 88.81 455 LYS A CA 1
ATOM 3217 C C . LYS A 1 455 ? -21.721 4.060 26.052 1.00 88.81 455 LYS A C 1
ATOM 3219 O O . LYS A 1 455 ? -21.711 3.905 27.267 1.00 88.81 455 LYS A O 1
ATOM 3224 N N . THR A 1 456 ? -20.615 4.292 25.357 1.00 88.31 456 THR A N 1
ATOM 3225 C CA . THR A 1 456 ? -19.312 4.430 26.014 1.00 88.31 456 THR A CA 1
ATOM 3226 C C . THR A 1 456 ? -19.137 5.821 26.605 1.00 88.31 456 THR A C 1
ATOM 3228 O O . THR A 1 456 ? -19.585 6.816 26.027 1.00 88.31 456 THR A O 1
ATOM 3231 N N . ILE A 1 457 ? -18.421 5.901 27.720 1.00 84.50 457 ILE A N 1
ATOM 3232 C CA . ILE A 1 457 ? -18.015 7.172 28.315 1.00 84.50 457 ILE A CA 1
ATOM 3233 C C . ILE A 1 457 ? -17.036 7.888 27.381 1.00 84.50 457 ILE A C 1
ATOM 3235 O O . ILE A 1 457 ? -16.101 7.288 26.844 1.00 84.50 457 ILE A O 1
ATOM 3239 N N . ASP A 1 458 ? -17.256 9.188 27.188 1.00 74.06 458 ASP A N 1
ATOM 3240 C CA . ASP A 1 458 ? -16.356 10.034 26.414 1.00 74.06 458 ASP A CA 1
ATOM 3241 C C . ASP A 1 458 ? -15.139 10.416 27.264 1.00 74.06 458 ASP A C 1
ATOM 3243 O O . ASP A 1 458 ? -15.236 11.195 28.216 1.00 74.06 458 ASP A O 1
ATOM 3247 N N . LYS A 1 459 ? -13.974 9.857 26.923 1.00 65.50 459 LYS A N 1
ATOM 3248 C CA . LYS A 1 459 ? -12.731 10.083 27.668 1.00 65.50 459 LYS A CA 1
ATOM 3249 C C . LYS A 1 459 ? -12.270 11.535 27.660 1.00 65.50 459 LYS A C 1
ATOM 3251 O O . LYS A 1 459 ? -11.537 11.895 28.572 1.00 65.50 459 LYS A O 1
ATOM 3256 N N . ALA A 1 460 ? -12.705 12.373 26.710 1.00 52.69 460 ALA A N 1
ATOM 3257 C CA . ALA A 1 460 ? -12.371 13.800 26.703 1.00 52.69 460 ALA A CA 1
ATOM 3258 C C . ALA A 1 460 ? -12.862 14.538 27.968 1.00 52.69 460 ALA A C 1
ATOM 3260 O O . ALA A 1 460 ? -12.366 15.619 28.283 1.00 52.69 460 ALA A O 1
ATOM 3261 N N . ALA A 1 461 ? -13.804 13.948 28.713 1.00 41.44 461 ALA A N 1
ATOM 3262 C CA . ALA A 1 461 ? -14.274 14.450 30.000 1.00 41.44 461 ALA A CA 1
ATOM 3263 C C . ALA A 1 461 ? -13.415 14.014 31.212 1.00 41.44 461 ALA A C 1
ATOM 3265 O O . ALA A 1 461 ? -13.658 14.498 32.318 1.00 41.44 461 ALA A O 1
ATOM 3266 N N . SER A 1 462 ? -12.420 13.131 31.042 1.00 43.69 462 SER A N 1
ATOM 3267 C CA . SER A 1 462 ? -11.499 12.715 32.111 1.00 43.69 462 SER A CA 1
ATOM 3268 C C . SER A 1 462 ? -10.239 13.589 32.115 1.00 43.69 462 SER A C 1
ATOM 3270 O O . SER A 1 462 ? -9.633 13.829 31.078 1.00 43.69 462 SER A O 1
ATOM 3272 N N . ALA A 1 463 ? -9.827 14.110 33.270 1.00 43.69 463 ALA A N 1
ATOM 3273 C CA . ALA A 1 463 ? -8.834 15.187 33.362 1.00 43.69 463 ALA A CA 1
ATOM 3274 C C . ALA A 1 463 ? -7.348 14.759 33.217 1.00 43.69 463 ALA A C 1
ATOM 3276 O O . ALA A 1 463 ? -6.480 15.629 33.257 1.00 43.69 463 ALA A O 1
ATOM 3277 N N . ASN A 1 464 ? -7.027 13.470 33.027 1.00 51.19 464 ASN A N 1
ATOM 3278 C CA . ASN A 1 464 ? -5.649 12.929 33.111 1.00 51.19 464 ASN A CA 1
ATOM 3279 C C . ASN A 1 464 ? -5.176 12.144 31.863 1.00 51.19 464 ASN A C 1
ATOM 3281 O O . ASN A 1 464 ? -4.557 11.088 31.955 1.00 51.19 464 ASN A O 1
ATOM 3285 N N . ILE A 1 465 ? -5.439 12.657 30.661 1.00 51.44 465 ILE A N 1
ATOM 3286 C CA . ILE A 1 465 ? -5.410 11.861 29.412 1.00 51.44 465 ILE A CA 1
ATOM 3287 C C . ILE A 1 465 ? -4.014 11.436 28.887 1.00 51.44 465 ILE A C 1
ATOM 3289 O O . ILE A 1 465 ? -3.953 10.630 27.964 1.00 51.44 465 ILE A O 1
ATOM 3293 N N . ASN A 1 466 ? -2.880 11.889 29.440 1.00 60.72 466 ASN A N 1
ATOM 3294 C CA . ASN A 1 466 ? -1.583 11.630 28.778 1.00 60.72 466 ASN A CA 1
ATOM 3295 C C . ASN A 1 466 ? -0.794 10.396 29.267 1.00 60.72 466 ASN A C 1
ATOM 3297 O O . ASN A 1 466 ? -0.046 9.836 28.466 1.00 60.72 466 ASN A O 1
ATOM 3301 N N . ASP A 1 467 ? -0.972 9.938 30.515 1.00 77.44 467 ASP A N 1
ATOM 3302 C CA . ASP A 1 467 ? -0.142 8.857 31.095 1.00 77.44 467 ASP A CA 1
ATOM 3303 C C . ASP A 1 467 ? -0.939 7.654 31.639 1.00 77.44 467 ASP A C 1
ATOM 3305 O O . ASP A 1 467 ? -0.346 6.618 31.946 1.00 77.44 467 ASP A O 1
ATOM 3309 N N . THR A 1 468 ? -2.270 7.758 31.711 1.00 86.25 468 THR A N 1
ATOM 3310 C CA . THR A 1 468 ? -3.176 6.652 32.047 1.00 86.25 468 THR A CA 1
ATOM 3311 C C . THR A 1 468 ? -4.043 6.314 30.838 1.00 86.25 468 THR A C 1
ATOM 3313 O O . THR A 1 468 ? -4.733 7.176 30.296 1.00 86.25 468 THR A O 1
ATOM 3316 N N . SER A 1 469 ? -4.061 5.045 30.439 1.00 88.50 469 SER A N 1
ATOM 3317 C CA . SER A 1 469 ? -4.941 4.523 29.396 1.00 88.50 469 SER A CA 1
ATOM 3318 C C . SER A 1 469 ? -5.909 3.490 29.971 1.00 88.50 469 SER A C 1
ATOM 3320 O O . SER A 1 469 ? -5.521 2.615 30.742 1.00 88.50 469 SER A O 1
ATOM 3322 N N . LEU A 1 470 ? -7.175 3.589 29.576 1.00 88.00 470 LEU A N 1
ATOM 3323 C CA . LEU A 1 470 ? -8.255 2.656 29.914 1.00 88.00 470 LEU A CA 1
ATOM 3324 C C . LEU A 1 470 ? -8.841 2.062 28.629 1.00 88.00 470 LEU A C 1
ATOM 3326 O O . LEU A 1 470 ? -8.715 2.689 27.573 1.00 88.00 470 LEU A O 1
ATOM 3330 N N . PRO A 1 471 ? -9.553 0.928 28.658 1.00 88.25 471 PRO A N 1
ATOM 3331 C CA . PRO A 1 471 ? -10.363 0.526 27.514 1.00 88.25 471 PRO A CA 1
ATOM 3332 C C . PRO A 1 471 ? -11.587 1.462 27.372 1.00 88.25 471 PRO A C 1
ATOM 3334 O O . PRO A 1 471 ? -11.876 2.254 28.272 1.00 88.25 471 PRO A O 1
ATOM 3337 N N . PRO A 1 472 ? -12.314 1.447 26.242 1.00 86.94 472 PRO A N 1
ATOM 3338 C CA . PRO A 1 472 ? -13.637 2.065 26.164 1.00 86.94 472 PRO A CA 1
ATOM 3339 C C . PRO A 1 472 ? -14.582 1.374 27.155 1.00 86.94 472 PRO A C 1
ATOM 3341 O O . PRO A 1 472 ? -14.821 0.173 27.043 1.00 86.94 472 PRO A O 1
ATOM 3344 N N . LEU A 1 473 ? -15.098 2.123 28.129 1.00 90.50 473 LEU A N 1
ATOM 3345 C CA . LEU A 1 473 ? -15.972 1.596 29.178 1.00 90.50 473 LEU A CA 1
ATOM 3346 C C . LEU A 1 473 ? -17.412 2.097 29.002 1.00 90.50 473 LEU A C 1
ATOM 3348 O O . LEU A 1 473 ? -17.609 3.238 28.566 1.00 90.50 473 LEU A O 1
ATOM 3352 N N . PRO A 1 474 ? -18.419 1.267 29.327 1.00 91.38 474 PRO A N 1
ATOM 3353 C CA . PRO A 1 474 ? -19.821 1.640 29.198 1.00 91.38 474 PRO A CA 1
ATOM 3354 C C . PRO A 1 474 ? -20.226 2.653 30.275 1.00 91.38 474 PRO A C 1
ATOM 3356 O O . PRO A 1 474 ? -19.775 2.578 31.416 1.00 91.38 474 PRO A O 1
ATOM 3359 N N . ASP A 1 475 ? -21.124 3.568 29.930 1.00 89.19 475 ASP A N 1
ATOM 3360 C CA . ASP A 1 475 ? -21.798 4.486 30.844 1.00 89.19 475 ASP A CA 1
ATOM 3361 C C . ASP A 1 475 ? -22.990 3.769 31.491 1.00 89.19 475 ASP A C 1
ATOM 3363 O O . ASP A 1 475 ? -24.104 3.764 30.971 1.00 89.19 475 ASP A O 1
ATOM 3367 N N . LEU A 1 476 ? -22.738 3.131 32.632 1.00 90.56 476 LEU A N 1
ATOM 3368 C CA . LEU A 1 476 ? -23.738 2.393 33.404 1.00 90.56 476 LEU A CA 1
ATOM 3369 C C . LEU A 1 476 ? -24.628 3.320 34.240 1.00 90.56 476 LEU A C 1
ATOM 3371 O O . LEU A 1 476 ? -25.619 2.875 34.827 1.00 90.56 476 LEU A O 1
ATOM 3375 N N . SER A 1 477 ? -24.312 4.618 34.299 1.00 85.19 477 SER A N 1
ATOM 3376 C CA . SER A 1 477 ? -25.241 5.600 34.864 1.00 85.19 477 SER A CA 1
ATOM 3377 C C . SER A 1 477 ? -26.516 5.724 34.025 1.00 85.19 477 SER A C 1
ATOM 3379 O O . SER A 1 477 ? -27.555 6.142 34.539 1.00 85.19 477 SER A O 1
ATOM 3381 N N . LYS A 1 478 ? -26.456 5.300 32.758 1.00 84.81 478 LYS A N 1
ATOM 3382 C CA . LYS A 1 478 ? -27.554 5.332 31.796 1.00 84.81 478 LYS A CA 1
ATOM 3383 C C . LYS A 1 478 ? -28.051 3.930 31.477 1.00 84.81 478 LYS A C 1
ATOM 3385 O O . LYS A 1 478 ? -27.369 2.942 31.737 1.00 84.81 478 LYS A O 1
ATOM 3390 N N . ASP A 1 479 ? -29.275 3.852 30.969 1.00 86.75 479 ASP A N 1
ATOM 3391 C CA . ASP A 1 479 ? -29.909 2.586 30.604 1.00 86.75 479 ASP A CA 1
ATOM 3392 C C . ASP A 1 479 ? -29.663 2.214 29.131 1.00 86.75 479 ASP A C 1
ATOM 3394 O O . ASP A 1 479 ? -29.139 3.005 28.339 1.00 86.75 479 ASP A O 1
ATOM 3398 N N . LEU A 1 480 ? -30.044 0.990 28.760 1.00 90.50 480 LEU A N 1
ATOM 3399 C CA . LEU A 1 480 ? -30.106 0.536 27.381 1.00 90.50 480 LEU A CA 1
ATOM 3400 C C . LEU A 1 480 ? -31.258 1.256 26.678 1.00 90.50 480 LEU A C 1
ATOM 3402 O O . LEU A 1 480 ? -32.417 0.867 26.768 1.00 90.50 480 LEU A O 1
ATOM 3406 N N . ALA A 1 481 ? -30.929 2.328 25.976 1.00 89.88 481 ALA A N 1
ATOM 3407 C CA . ALA A 1 481 ? -31.892 3.166 25.283 1.00 89.88 481 ALA A CA 1
ATOM 3408 C C . ALA A 1 481 ? -31.252 3.784 24.040 1.00 89.88 481 ALA A C 1
ATOM 3410 O O . ALA A 1 481 ? -30.021 3.813 23.911 1.00 89.88 481 ALA A O 1
ATOM 3411 N N . LEU A 1 482 ? -32.084 4.305 23.139 1.00 88.81 482 LEU A N 1
ATOM 3412 C CA . LEU A 1 482 ? -31.632 5.061 21.975 1.00 88.81 482 LEU A CA 1
ATOM 3413 C C . LEU A 1 482 ? -30.709 6.196 22.426 1.00 88.81 482 LEU A C 1
ATOM 3415 O O . LEU A 1 482 ? -31.079 7.049 23.233 1.00 88.81 482 LEU A O 1
ATOM 3419 N N . GLY A 1 483 ? -29.462 6.147 21.964 1.00 85.06 483 GLY A N 1
ATOM 3420 C CA . GLY A 1 483 ? -28.421 7.105 22.324 1.00 85.06 483 GLY A CA 1
ATOM 3421 C C . GLY A 1 483 ? -27.976 7.115 23.791 1.00 85.06 483 GLY A C 1
ATOM 3422 O O . GLY A 1 483 ? -27.364 8.096 24.244 1.00 85.06 483 GLY A O 1
ATOM 3423 N N . GLY A 1 484 ? -28.268 6.030 24.519 1.00 76.81 484 GLY A N 1
ATOM 3424 C CA . GLY A 1 484 ? -27.949 5.830 25.932 1.00 76.81 484 GLY A CA 1
ATOM 3425 C C . GLY A 1 484 ? -28.808 6.700 26.841 1.00 76.81 484 GLY A C 1
ATOM 3426 O O . GLY A 1 484 ? -28.250 7.475 27.601 1.00 76.81 484 GLY A O 1
ATOM 3427 N N . GLY A 1 485 ? -30.133 6.643 26.684 1.00 67.31 485 GLY A N 1
ATOM 3428 C CA . GLY A 1 485 ? -31.155 7.480 27.326 1.00 67.31 485 GLY A CA 1
ATOM 3429 C C . GLY A 1 485 ? -30.968 7.826 28.812 1.00 67.31 485 GLY A C 1
ATOM 3430 O O . GLY A 1 485 ? -30.289 7.152 29.583 1.00 67.31 485 GLY A O 1
ATOM 3431 N N . THR A 1 486 ? -31.596 8.932 29.217 1.00 58.62 486 THR A N 1
ATOM 3432 C CA . THR A 1 486 ? -31.451 9.557 30.543 1.00 58.62 486 THR A CA 1
ATOM 3433 C C . THR A 1 486 ? -32.639 9.285 31.467 1.00 58.62 486 THR A C 1
ATOM 3435 O O . THR A 1 486 ? -32.902 10.097 32.351 1.00 58.62 486 THR A O 1
ATOM 3438 N N . SER A 1 487 ? -33.430 8.234 31.219 1.00 53.19 487 SER A N 1
ATOM 3439 C CA . SER A 1 487 ? -34.703 8.056 31.920 1.00 53.19 487 SER A CA 1
ATOM 3440 C C . SER A 1 487 ? -34.485 7.955 33.438 1.00 53.19 487 SER A C 1
ATOM 3442 O O . SER A 1 487 ? -33.610 7.230 33.914 1.00 53.19 487 SER A O 1
ATOM 3444 N N . ASP A 1 488 ? -35.312 8.666 34.216 1.00 49.91 488 ASP A N 1
ATOM 3445 C CA . ASP A 1 488 ? -35.301 8.709 35.693 1.00 49.91 488 ASP A CA 1
ATOM 3446 C C . ASP A 1 488 ? -35.616 7.339 36.352 1.00 49.91 488 ASP A C 1
ATOM 3448 O O . ASP A 1 488 ? -35.858 7.236 37.555 1.00 49.91 488 ASP A O 1
ATOM 3452 N N . SER A 1 489 ? -35.618 6.253 35.571 1.00 50.41 489 SER A N 1
ATOM 3453 C CA . SER A 1 489 ? -35.985 4.886 35.949 1.00 50.41 489 SER A CA 1
ATOM 3454 C C . SER A 1 489 ? -34.906 4.142 36.758 1.00 50.41 489 SER A C 1
ATOM 3456 O O . SER A 1 489 ? -35.019 2.934 36.983 1.00 50.41 489 SER A O 1
ATOM 3458 N N . GLY A 1 490 ? -33.874 4.851 37.225 1.00 59.38 490 GLY A N 1
ATOM 3459 C CA . GLY A 1 490 ? -32.820 4.323 38.095 1.00 59.38 490 GLY A CA 1
ATOM 3460 C C . GLY A 1 490 ? -31.559 3.809 37.389 1.00 59.38 490 GLY A C 1
ATOM 3461 O O . GLY A 1 490 ? -30.664 3.340 38.081 1.00 59.38 490 GLY A O 1
ATOM 3462 N N . GLY A 1 491 ? -31.433 3.914 36.061 1.00 76.38 491 GLY A N 1
ATOM 3463 C CA . GLY A 1 491 ? -30.222 3.511 35.319 1.00 76.38 491 GLY A CA 1
ATOM 3464 C C . GLY A 1 491 ? -29.771 2.057 35.553 1.00 76.38 491 GLY A C 1
ATOM 3465 O O . GLY A 1 491 ? -30.428 1.273 36.244 1.00 76.38 491 GLY A O 1
ATOM 3466 N N . VAL A 1 492 ? -28.626 1.668 34.983 1.00 89.00 492 VAL A N 1
ATOM 3467 C CA . VAL A 1 492 ? -28.037 0.343 35.250 1.00 89.00 492 VAL A CA 1
ATOM 3468 C C . VAL A 1 492 ? -27.438 0.296 36.659 1.00 89.00 492 VAL A C 1
ATOM 3470 O O . VAL A 1 492 ? -27.581 -0.716 37.345 1.00 89.00 492 VAL A O 1
ATOM 3473 N N . LEU A 1 493 ? -26.857 1.405 37.139 1.00 89.38 493 LEU A N 1
ATOM 3474 C CA . LEU A 1 493 ? -26.283 1.515 38.487 1.00 89.38 493 LEU A CA 1
ATOM 3475 C C . LEU A 1 493 ? -27.270 1.179 39.613 1.00 89.38 493 LEU A C 1
ATOM 3477 O O . LEU A 1 493 ? -26.928 0.362 40.465 1.00 89.38 493 LEU A O 1
ATOM 3481 N N . ALA A 1 494 ? -28.497 1.721 39.625 1.00 88.69 494 ALA A N 1
ATOM 3482 C CA . ALA A 1 494 ? -29.431 1.357 40.698 1.00 88.69 494 ALA A CA 1
ATOM 3483 C C . ALA A 1 494 ? -29.895 -0.101 40.579 1.00 88.69 494 ALA A C 1
ATOM 3485 O O . ALA A 1 494 ? -30.212 -0.729 41.587 1.00 88.69 494 ALA A O 1
ATOM 3486 N N . GLY A 1 495 ? -29.918 -0.661 39.365 1.00 89.25 495 GLY A N 1
ATOM 3487 C CA . GLY A 1 495 ? -30.152 -2.089 39.154 1.00 89.25 495 GLY A CA 1
ATOM 3488 C C . GLY A 1 495 ? -29.042 -2.959 39.755 1.00 89.25 495 GLY A C 1
ATOM 3489 O O . GLY A 1 495 ? -29.334 -3.993 40.357 1.00 89.25 495 GLY A O 1
ATOM 3490 N N . LEU A 1 496 ? -27.780 -2.530 39.639 1.00 90.56 496 LEU A N 1
ATOM 3491 C CA . LEU A 1 496 ? -26.631 -3.186 40.272 1.00 90.56 496 LEU A CA 1
ATOM 3492 C C . LEU A 1 496 ? -26.678 -3.062 41.802 1.00 90.56 496 LEU A C 1
ATOM 3494 O O . LEU A 1 496 ? -26.460 -4.055 42.494 1.00 90.56 496 LEU A O 1
ATOM 3498 N N . ASP A 1 497 ? -27.032 -1.887 42.331 1.00 89.38 497 ASP A N 1
ATOM 3499 C CA . ASP A 1 497 ? -27.214 -1.674 43.774 1.00 89.38 497 ASP A CA 1
ATOM 3500 C C . ASP A 1 497 ? -28.317 -2.586 44.339 1.00 89.38 497 ASP A C 1
ATOM 3502 O O . ASP A 1 497 ? -28.118 -3.259 45.348 1.00 89.38 497 ASP A O 1
ATOM 3506 N N . LYS A 1 498 ? -29.458 -2.715 43.647 1.00 88.19 498 LYS A N 1
ATOM 3507 C CA . LYS A 1 498 ? -30.525 -3.654 44.042 1.00 88.19 498 LYS A CA 1
ATOM 3508 C C . LYS A 1 498 ? -30.068 -5.115 44.008 1.00 88.19 498 LYS A C 1
ATOM 3510 O O . LYS A 1 498 ? -30.481 -5.907 44.855 1.00 88.19 498 LYS A O 1
ATOM 3515 N N . ALA A 1 499 ? -29.240 -5.487 43.030 1.00 88.69 499 ALA A N 1
ATOM 3516 C CA . ALA A 1 499 ? -28.677 -6.831 42.940 1.00 88.69 499 ALA A CA 1
ATOM 3517 C C . ALA A 1 499 ? -27.737 -7.131 44.123 1.00 88.69 499 ALA A C 1
ATOM 3519 O O . ALA A 1 499 ? -27.766 -8.236 44.669 1.00 88.69 499 ALA A O 1
ATOM 3520 N N . LEU A 1 500 ? -26.947 -6.145 44.559 1.00 87.94 500 LEU A N 1
ATOM 3521 C CA . LEU A 1 500 ? -26.132 -6.240 45.773 1.00 87.94 500 LEU A CA 1
ATOM 3522 C C . LEU A 1 500 ? -26.989 -6.333 47.035 1.00 87.94 500 LEU A C 1
ATOM 3524 O O . LEU A 1 500 ? -26.737 -7.201 47.868 1.00 87.94 500 LEU A O 1
ATOM 3528 N N . ASP A 1 501 ? -28.014 -5.491 47.162 1.00 87.81 501 ASP A N 1
ATOM 3529 C CA . ASP A 1 501 ? -28.925 -5.486 48.311 1.00 87.81 501 ASP A CA 1
ATOM 3530 C C . ASP A 1 501 ? -29.608 -6.845 48.503 1.00 87.81 501 ASP A C 1
ATOM 3532 O O . ASP A 1 501 ? -29.750 -7.325 49.632 1.00 87.81 501 ASP A O 1
ATOM 3536 N N . ALA A 1 502 ? -29.981 -7.501 47.400 1.00 82.62 502 ALA A N 1
ATOM 3537 C CA . ALA A 1 502 ? -30.548 -8.845 47.415 1.00 82.62 502 ALA A CA 1
ATOM 3538 C C . ALA A 1 502 ? -29.553 -9.914 47.909 1.00 82.62 502 ALA A C 1
ATOM 3540 O O . ALA A 1 502 ? -29.975 -10.921 48.479 1.00 82.62 502 ALA A O 1
ATOM 3541 N N . ALA A 1 503 ? -28.248 -9.709 47.704 1.00 83.19 503 ALA A N 1
ATOM 3542 C CA . ALA A 1 503 ? -27.200 -10.670 48.046 1.00 83.19 503 ALA A CA 1
ATOM 3543 C C . ALA A 1 503 ? -26.585 -10.447 49.442 1.00 83.19 503 ALA A C 1
ATOM 3545 O O . ALA A 1 503 ? -26.339 -11.411 50.165 1.00 83.19 503 ALA A O 1
ATOM 3546 N N . ALA A 1 504 ? -26.326 -9.193 49.820 1.00 78.31 504 ALA A N 1
ATOM 3547 C CA . ALA A 1 504 ? -25.563 -8.817 51.015 1.00 78.31 504 ALA A CA 1
ATOM 3548 C C . ALA A 1 504 ? -26.409 -8.143 52.114 1.00 78.31 504 ALA A C 1
ATOM 3550 O O . ALA A 1 504 ? -25.903 -7.892 53.209 1.00 78.31 504 ALA A O 1
ATOM 3551 N N . GLY A 1 505 ? -27.694 -7.887 51.850 1.00 74.69 505 GLY A N 1
ATOM 3552 C CA . GLY A 1 505 ? -28.586 -7.143 52.737 1.00 74.69 505 GLY A CA 1
ATOM 3553 C C . GLY A 1 505 ? -28.634 -5.653 52.393 1.00 74.69 505 GLY A C 1
ATOM 3554 O O . GLY A 1 505 ? -27.627 -5.047 52.033 1.00 74.69 505 GLY A O 1
ATOM 3555 N N . ALA A 1 506 ? -29.832 -5.073 52.512 1.00 77.38 506 ALA A N 1
ATOM 3556 C CA . ALA A 1 506 ? -30.141 -3.735 52.017 1.00 77.38 506 ALA A CA 1
ATOM 3557 C C . ALA A 1 506 ? -29.211 -2.642 52.572 1.00 77.38 506 ALA A C 1
ATOM 3559 O O . ALA A 1 506 ? -29.117 -2.447 53.787 1.00 77.38 506 ALA A O 1
ATOM 3560 N N . GLY A 1 507 ? -28.580 -1.897 51.666 1.00 76.81 507 GLY A N 1
ATOM 3561 C CA . GLY A 1 507 ? -27.768 -0.722 51.945 1.00 76.81 507 GLY A CA 1
ATOM 3562 C C . GLY A 1 507 ? -26.359 -1.010 52.456 1.00 76.81 507 GLY A C 1
ATOM 3563 O O . GLY A 1 507 ? -25.703 -0.065 52.878 1.00 76.81 507 GLY A O 1
ATOM 3564 N N . ALA A 1 508 ? -25.882 -2.262 52.451 1.00 83.06 508 ALA A N 1
ATOM 3565 C CA . ALA A 1 508 ? -24.536 -2.603 52.930 1.00 83.06 508 ALA A CA 1
ATOM 3566 C C . ALA A 1 508 ? -23.422 -2.092 51.998 1.00 83.06 508 ALA A C 1
ATOM 3568 O O . ALA A 1 508 ? -22.365 -1.653 52.465 1.00 83.06 508 ALA A O 1
ATOM 3569 N N . TYR A 1 509 ? -23.678 -2.127 50.690 1.00 88.31 509 TYR A N 1
ATOM 3570 C CA . TYR A 1 509 ? -22.737 -1.728 49.651 1.00 88.31 509 TYR A CA 1
ATOM 3571 C C . TYR A 1 509 ? -23.430 -0.912 48.567 1.00 88.31 509 TYR A C 1
ATOM 3573 O O . TYR A 1 509 ? -24.629 -1.063 48.349 1.00 88.31 509 TYR A O 1
ATOM 3581 N N . LYS A 1 510 ? -22.661 -0.073 47.875 1.00 90.12 510 LYS A N 1
ATOM 3582 C CA . LYS A 1 510 ? -23.144 0.710 46.739 1.00 90.12 510 LYS A CA 1
ATOM 3583 C C . LYS A 1 510 ? -22.077 0.813 45.658 1.00 90.12 510 LYS A C 1
ATOM 3585 O O . LYS A 1 510 ? -20.903 1.005 45.983 1.00 90.12 510 LYS A O 1
ATOM 3590 N N . PHE A 1 511 ? -22.478 0.722 44.397 1.00 91.44 511 PHE A N 1
ATOM 3591 C CA . PHE A 1 511 ? -21.612 1.052 43.278 1.00 91.44 511 PHE A CA 1
ATOM 3592 C C . PHE A 1 511 ? -21.579 2.553 43.008 1.00 91.44 511 PHE A C 1
ATOM 3594 O O . PHE A 1 511 ? -22.586 3.262 43.018 1.00 91.44 511 PHE A O 1
ATOM 3601 N N . GLU A 1 512 ? -20.383 3.023 42.694 1.00 91.06 512 GLU A N 1
ATOM 3602 C CA . GLU A 1 512 ? -20.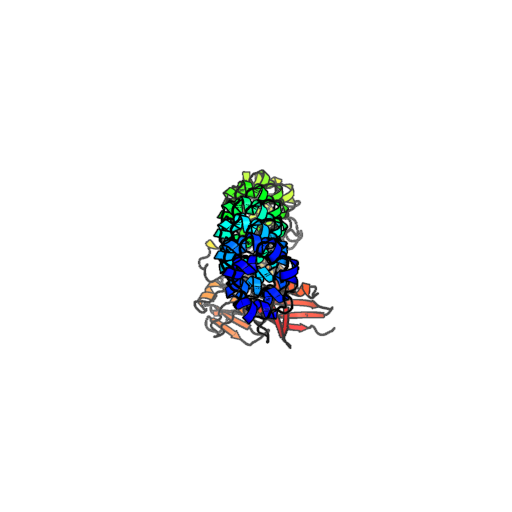132 4.339 42.146 1.00 91.06 512 GLU A CA 1
ATOM 3603 C C . GLU A 1 512 ? -19.295 4.169 40.885 1.00 91.06 512 GLU A C 1
ATOM 3605 O O . GLU A 1 512 ? -18.168 3.672 40.938 1.00 91.06 512 GLU A O 1
ATOM 3610 N N . GLN A 1 513 ? -19.856 4.565 39.744 1.00 91.25 513 GLN A N 1
ATOM 3611 C CA . GLN A 1 513 ? -19.087 4.641 38.513 1.00 91.25 513 GLN A CA 1
ATOM 3612 C C . GLN A 1 513 ? -18.381 5.991 38.443 1.00 91.25 513 GLN A C 1
ATOM 3614 O O . GLN A 1 513 ? -19.014 7.047 38.480 1.00 91.25 513 GLN A O 1
ATOM 3619 N N . ARG A 1 514 ? -17.058 5.938 38.339 1.00 89.06 514 ARG A N 1
ATOM 3620 C CA . ARG A 1 514 ? -16.201 7.103 38.134 1.00 89.06 514 ARG A CA 1
ATOM 3621 C C . ARG A 1 514 ? -16.433 7.711 36.751 1.00 89.06 514 ARG A C 1
ATOM 3623 O O . ARG A 1 514 ? -16.911 7.049 35.832 1.00 89.06 514 ARG A O 1
ATOM 3630 N N . SER A 1 515 ? -16.003 8.958 36.571 1.00 85.31 515 SER A N 1
ATOM 3631 C CA . SER A 1 515 ? -16.049 9.652 35.274 1.00 85.31 515 SER A CA 1
ATOM 3632 C C . SER A 1 515 ? -15.201 8.993 34.183 1.00 85.31 515 SER A C 1
ATOM 3634 O O . SER A 1 515 ? -15.352 9.328 33.016 1.00 85.31 515 SER A O 1
ATOM 3636 N N . ASP A 1 516 ? -14.292 8.095 34.556 1.00 83.44 516 ASP A N 1
ATOM 3637 C CA . ASP A 1 516 ? -13.454 7.310 33.651 1.00 83.44 516 ASP A CA 1
ATOM 3638 C C . ASP A 1 516 ? -14.040 5.915 33.342 1.00 83.44 516 ASP A C 1
ATOM 3640 O O . ASP A 1 516 ? -13.513 5.201 32.492 1.00 83.44 516 ASP A O 1
ATOM 3644 N N . GLY A 1 517 ? -15.154 5.549 33.988 1.00 88.81 517 GLY A N 1
ATOM 3645 C CA . GLY A 1 517 ? -15.891 4.302 33.790 1.00 88.81 517 GLY A CA 1
ATOM 3646 C C . GLY A 1 517 ? -15.580 3.176 34.767 1.00 88.81 517 GLY A C 1
ATOM 3647 O O . GLY A 1 517 ? -16.338 2.203 34.793 1.00 88.81 517 GLY A O 1
ATOM 3648 N N . ILE A 1 518 ? -14.538 3.305 35.596 1.00 91.56 518 ILE A N 1
ATOM 3649 C CA . ILE A 1 518 ? -14.219 2.314 36.632 1.00 91.56 518 ILE A CA 1
ATOM 3650 C C . ILE A 1 518 ? -15.344 2.284 37.674 1.00 91.56 518 ILE A C 1
ATOM 3652 O O . ILE A 1 518 ? -15.823 3.321 38.140 1.00 91.56 518 ILE A O 1
ATOM 3656 N N . LEU A 1 519 ? -15.768 1.077 38.042 1.00 93.69 519 LEU A N 1
ATOM 3657 C CA . LEU A 1 519 ? -16.793 0.820 39.047 1.00 93.69 519 LEU A CA 1
ATOM 3658 C C . LEU A 1 519 ? -16.147 0.571 40.406 1.00 93.69 519 LEU A C 1
ATOM 3660 O O . LEU A 1 519 ? -15.565 -0.488 40.643 1.00 93.69 519 LEU A O 1
ATOM 3664 N N . ASN A 1 520 ? -16.324 1.512 41.325 1.00 93.62 520 ASN A N 1
ATOM 3665 C CA . ASN A 1 520 ? -15.942 1.337 42.717 1.00 93.62 520 ASN A CA 1
ATOM 3666 C C . ASN A 1 520 ? -17.126 0.813 43.527 1.00 93.62 520 ASN A C 1
ATOM 3668 O O . ASN A 1 520 ? -18.229 1.349 43.467 1.00 93.62 520 ASN A O 1
ATOM 3672 N N . LEU A 1 521 ? -16.882 -0.219 44.327 1.00 93.31 521 LEU A N 1
ATOM 3673 C CA . LEU A 1 521 ? -17.800 -0.697 45.349 1.00 93.31 521 LEU A CA 1
ATOM 3674 C C . LEU A 1 521 ? -17.442 -0.024 46.672 1.00 93.31 521 LEU A C 1
ATOM 3676 O O . LEU A 1 521 ? -16.324 -0.188 47.161 1.00 93.31 521 LEU A O 1
ATOM 3680 N N . LYS A 1 522 ? -18.381 0.701 47.273 1.00 91.25 522 LYS A N 1
ATOM 3681 C CA . LYS A 1 522 ? -18.210 1.366 48.571 1.00 91.25 522 LYS A CA 1
ATOM 3682 C C . LYS A 1 522 ? -19.026 0.668 49.646 1.00 91.25 522 LYS A C 1
ATOM 3684 O O . LYS A 1 522 ? -20.115 0.163 49.378 1.00 91.25 522 LYS A O 1
ATOM 3689 N N . THR A 1 523 ? -18.509 0.651 50.871 1.00 87.00 523 THR A N 1
ATOM 3690 C CA . THR A 1 523 ? -19.296 0.276 52.054 1.00 87.00 523 THR A CA 1
ATOM 3691 C C . THR A 1 523 ? -20.184 1.436 52.485 1.00 87.00 523 THR A C 1
ATOM 3693 O O . THR A 1 523 ? -19.819 2.600 52.322 1.00 87.00 523 THR A O 1
ATOM 3696 N N . ALA A 1 524 ? -21.341 1.129 53.068 1.00 78.25 524 ALA A N 1
ATOM 3697 C CA . ALA A 1 524 ? -22.289 2.128 53.553 1.00 78.25 524 ALA A CA 1
ATOM 3698 C C . ALA A 1 524 ? -21.625 3.200 54.441 1.00 78.25 524 ALA A C 1
ATOM 3700 O O . ALA A 1 524 ? -21.054 2.884 55.485 1.00 78.25 524 ALA A O 1
ATOM 3701 N N . GLY A 1 525 ? -21.732 4.472 54.043 1.00 74.56 525 GLY A N 1
ATOM 3702 C CA . GLY A 1 525 ? -21.203 5.608 54.806 1.00 74.56 525 GLY A CA 1
ATOM 3703 C C . GLY A 1 525 ? -19.682 5.790 54.753 1.00 74.56 525 GLY A C 1
ATOM 3704 O O . GLY A 1 525 ? -19.167 6.605 55.515 1.00 74.56 525 GLY A O 1
ATOM 3705 N N . ALA A 1 526 ? -18.978 5.055 53.888 1.00 81.19 526 ALA A N 1
ATOM 3706 C CA . ALA A 1 526 ? -17.549 5.219 53.655 1.00 81.19 526 ALA A CA 1
ATOM 3707 C C . ALA A 1 526 ? -17.291 5.960 52.333 1.00 81.19 526 ALA A C 1
ATOM 3709 O O . ALA A 1 526 ? -17.971 5.716 51.333 1.00 81.19 526 ALA A O 1
ATOM 3710 N N . ASP A 1 527 ? -16.306 6.858 52.333 1.00 79.50 527 ASP A N 1
ATOM 3711 C CA . ASP A 1 527 ? -15.941 7.643 51.147 1.00 79.50 527 ASP A CA 1
ATOM 3712 C C . ASP A 1 527 ? -14.977 6.886 50.219 1.00 79.50 527 ASP A C 1
ATOM 3714 O O . ASP A 1 527 ? -14.917 7.154 49.017 1.00 79.50 527 ASP A O 1
ATOM 3718 N N . ASP A 1 528 ? -14.251 5.917 50.768 1.00 84.00 528 ASP A N 1
ATOM 3719 C CA . ASP A 1 528 ? -13.195 5.145 50.131 1.00 84.00 528 ASP A CA 1
ATOM 3720 C C . ASP A 1 528 ? -13.714 3.843 49.495 1.00 84.00 528 ASP A C 1
ATOM 3722 O O . ASP A 1 528 ? -14.651 3.194 49.967 1.00 84.00 528 ASP A O 1
ATOM 3726 N N . ALA A 1 529 ? -13.090 3.432 48.388 1.00 88.88 529 ALA A N 1
ATOM 3727 C CA . ALA A 1 529 ? -13.451 2.191 47.712 1.00 88.88 529 ALA A CA 1
ATOM 3728 C C . ALA A 1 529 ? -13.095 0.976 48.590 1.00 88.88 529 ALA A C 1
ATOM 3730 O O . ALA A 1 529 ? -12.022 0.903 49.197 1.00 88.88 529 ALA A O 1
ATOM 3731 N N . ALA A 1 530 ? -14.009 0.012 48.663 1.00 90.94 530 ALA A N 1
ATOM 3732 C CA . ALA A 1 530 ? -13.782 -1.307 49.249 1.00 90.94 530 ALA A CA 1
ATOM 3733 C C . ALA A 1 530 ? -13.364 -2.324 48.178 1.00 90.94 530 ALA A C 1
ATOM 3735 O O . ALA A 1 530 ? -12.567 -3.221 48.456 1.00 90.94 530 ALA A O 1
ATOM 3736 N N . ALA A 1 531 ? -13.876 -2.166 46.954 1.00 93.81 531 ALA A N 1
ATOM 3737 C CA . ALA A 1 531 ? -13.435 -2.926 45.795 1.00 93.81 531 ALA A CA 1
ATOM 3738 C C . ALA A 1 531 ? -13.505 -2.101 44.504 1.00 93.81 531 ALA A C 1
ATOM 3740 O O . ALA A 1 531 ? -14.225 -1.103 44.460 1.00 93.81 531 ALA A O 1
ATOM 3741 N N . ALA A 1 532 ? -12.793 -2.528 43.464 1.00 94.38 532 ALA A N 1
ATOM 3742 C CA . ALA A 1 532 ? -12.797 -1.874 42.161 1.00 94.38 532 ALA A CA 1
ATOM 3743 C C . ALA A 1 532 ? -12.858 -2.864 40.999 1.00 94.38 532 ALA A C 1
ATOM 3745 O O . ALA A 1 532 ? -12.205 -3.913 41.004 1.00 94.38 532 ALA A O 1
ATOM 3746 N N . PHE A 1 533 ? -13.644 -2.495 39.992 1.00 95.31 533 PHE A N 1
ATOM 3747 C CA . PHE A 1 533 ? -13.957 -3.337 38.852 1.00 95.31 533 PHE A CA 1
ATOM 3748 C C . PHE A 1 533 ? -14.069 -2.540 37.553 1.00 95.31 533 PHE A C 1
ATOM 3750 O O . PHE A 1 533 ? -14.349 -1.342 37.559 1.00 95.31 533 PHE A O 1
ATOM 3757 N N . ILE A 1 534 ? -13.946 -3.243 36.433 1.00 93.62 534 ILE A N 1
ATOM 3758 C CA . ILE A 1 534 ? -14.429 -2.794 35.128 1.00 93.62 534 ILE A CA 1
ATOM 3759 C C . ILE A 1 534 ? -15.463 -3.790 34.577 1.00 93.62 534 ILE A C 1
ATOM 3761 O O . ILE A 1 534 ? -15.347 -4.991 34.833 1.00 93.62 534 ILE A O 1
ATOM 3765 N N . PRO A 1 535 ? -16.479 -3.334 33.826 1.00 94.00 535 PRO A N 1
ATOM 3766 C CA . PRO A 1 535 ? -17.377 -4.227 33.094 1.00 94.00 535 PRO A CA 1
ATOM 3767 C C . PRO A 1 535 ? -16.653 -5.002 31.984 1.00 94.00 535 PRO A C 1
ATOM 3769 O O . PRO A 1 535 ? -15.949 -4.401 31.174 1.00 94.00 535 PRO A O 1
ATOM 3772 N N . ASP A 1 536 ? -16.882 -6.314 31.895 1.00 92.75 536 ASP A N 1
ATOM 3773 C CA . ASP A 1 536 ? -16.479 -7.140 30.747 1.00 92.75 536 ASP A CA 1
ATOM 3774 C C . ASP A 1 536 ? -17.487 -6.950 29.606 1.00 92.75 536 ASP A C 1
ATOM 3776 O O . ASP A 1 536 ? -18.468 -7.693 29.482 1.00 92.75 536 ASP A O 1
ATOM 3780 N N . THR A 1 537 ? -17.259 -5.934 28.776 1.00 90.75 537 THR A N 1
ATOM 3781 C CA . THR A 1 537 ? -18.158 -5.573 27.667 1.00 90.75 537 THR A CA 1
ATOM 3782 C C . THR A 1 537 ? -18.366 -6.710 26.668 1.00 90.75 537 THR A C 1
ATOM 3784 O O . THR A 1 537 ? -19.432 -6.799 26.069 1.00 90.75 537 THR A O 1
ATOM 3787 N N . SER A 1 538 ? -17.410 -7.636 26.541 1.00 89.38 538 SER A N 1
ATOM 3788 C CA . SER A 1 538 ? -17.503 -8.777 25.621 1.00 89.38 538 SER A CA 1
ATOM 3789 C C . SER A 1 538 ? -18.520 -9.842 26.056 1.00 89.38 538 SER A C 1
ATOM 3791 O O . SER A 1 538 ? -18.960 -10.659 25.245 1.00 89.38 538 SER A O 1
ATOM 3793 N N . LYS A 1 539 ? -18.902 -9.845 27.340 1.00 91.44 539 LYS A N 1
ATOM 3794 C CA . LYS A 1 539 ? -19.800 -10.844 27.940 1.00 91.44 539 LYS A CA 1
ATOM 3795 C C . LYS A 1 539 ? -21.094 -10.252 28.499 1.00 91.44 539 LYS A C 1
ATOM 3797 O O . LYS A 1 539 ? -21.893 -10.994 29.082 1.00 91.44 539 LYS A O 1
ATOM 3802 N N . MET A 1 540 ? -21.318 -8.949 28.331 1.00 94.88 540 MET A N 1
ATOM 3803 C CA . MET A 1 540 ? -22.566 -8.299 28.724 1.00 94.88 540 MET A CA 1
ATOM 3804 C C . MET A 1 540 ? -23.727 -8.835 27.884 1.00 94.88 540 MET A C 1
ATOM 3806 O O . MET A 1 540 ? -23.664 -8.872 26.655 1.00 94.88 540 MET A O 1
ATOM 3810 N N . LYS A 1 541 ? -24.799 -9.277 28.547 1.00 96.12 541 LYS A N 1
ATOM 3811 C CA . LYS A 1 541 ? -25.950 -9.883 27.865 1.00 96.12 541 LYS A CA 1
ATOM 3812 C C . LYS A 1 541 ? -27.260 -9.700 28.617 1.00 96.12 541 LYS A C 1
ATOM 3814 O O . LYS A 1 541 ? -27.270 -9.464 29.822 1.00 96.12 541 LYS A O 1
ATOM 3819 N N . GLN A 1 542 ? -28.375 -9.882 27.922 1.00 96.00 542 GLN A N 1
ATOM 3820 C CA . GLN A 1 542 ? -29.681 -10.010 28.552 1.00 96.00 542 GLN A CA 1
ATOM 3821 C C . GLN A 1 542 ? -29.799 -11.387 29.219 1.00 96.00 542 GLN A C 1
ATOM 3823 O O . GLN A 1 542 ? -29.573 -12.426 28.595 1.00 96.00 542 GLN A O 1
ATOM 3828 N N . ALA A 1 543 ? -30.187 -11.409 30.487 1.00 94.19 543 ALA A N 1
ATOM 3829 C CA . ALA A 1 543 ? -30.396 -12.621 31.258 1.00 94.19 543 ALA A CA 1
ATOM 3830 C C . ALA A 1 543 ? -31.528 -13.485 30.670 1.00 94.19 543 ALA A C 1
ATOM 3832 O O . ALA A 1 543 ? -32.453 -12.966 30.034 1.00 94.19 543 ALA A O 1
ATOM 3833 N N . PRO A 1 544 ? -31.515 -14.805 30.929 1.00 90.56 544 PRO A N 1
ATOM 3834 C CA . PRO A 1 544 ? -32.663 -15.662 30.667 1.00 90.56 544 PRO A CA 1
ATOM 3835 C C . PRO A 1 544 ? -33.941 -15.118 31.317 1.00 90.56 544 PRO A C 1
ATOM 3837 O O . PRO A 1 544 ? -33.904 -14.552 32.413 1.00 90.56 544 PRO A O 1
ATOM 3840 N N . ALA A 1 545 ? -35.088 -15.330 30.669 1.00 86.25 545 ALA A N 1
ATOM 3841 C CA . ALA A 1 545 ? -36.374 -14.922 31.224 1.00 86.25 545 ALA A CA 1
ATOM 3842 C C . ALA A 1 545 ? -36.587 -15.538 32.622 1.00 86.25 545 ALA A C 1
ATOM 3844 O O . ALA A 1 545 ? -36.457 -16.750 32.800 1.00 86.25 545 ALA A O 1
ATOM 3845 N N . GLY A 1 546 ? -36.916 -14.697 33.606 1.00 81.50 546 GLY A N 1
ATOM 3846 C CA . GLY A 1 546 ? -37.122 -15.118 34.995 1.00 81.50 546 GLY A CA 1
ATOM 3847 C C . GLY A 1 546 ? -35.845 -15.289 35.825 1.00 81.50 546 GLY A C 1
ATOM 3848 O O . GLY A 1 546 ? -35.933 -15.803 36.938 1.00 81.50 546 GLY A O 1
ATOM 3849 N N . ALA A 1 547 ? -34.676 -14.876 35.322 1.00 87.88 547 ALA A N 1
ATOM 3850 C CA . ALA A 1 547 ? -33.466 -14.805 36.135 1.00 87.88 547 ALA A CA 1
ATOM 3851 C C . ALA A 1 547 ? -33.677 -13.883 37.348 1.00 87.88 547 ALA A C 1
ATOM 3853 O O . ALA A 1 547 ? -34.169 -12.761 37.216 1.00 87.88 547 ALA A O 1
ATOM 3854 N N . THR A 1 548 ? -33.304 -14.365 38.531 1.00 86.00 548 THR A N 1
ATOM 3855 C CA . THR A 1 548 ? -33.405 -13.585 39.765 1.00 86.00 548 THR A CA 1
ATOM 3856 C C . THR A 1 548 ? -32.291 -12.536 39.807 1.00 86.00 548 THR A C 1
ATOM 3858 O O . THR A 1 548 ? -31.131 -12.897 39.590 1.00 86.00 548 THR A O 1
ATOM 3861 N N . PRO A 1 549 ? -32.601 -11.269 40.126 1.00 90.00 549 PRO A N 1
ATOM 3862 C CA . PRO A 1 549 ? -31.581 -10.251 40.351 1.00 90.00 549 PRO A CA 1
ATOM 3863 C C . PRO A 1 549 ? -30.656 -10.647 41.501 1.00 90.00 549 PRO A C 1
ATOM 3865 O O . PRO A 1 549 ? -31.110 -11.201 42.505 1.00 90.00 549 PRO A O 1
ATOM 3868 N N . GLY A 1 550 ? -29.362 -10.375 41.366 1.00 91.19 550 GLY A N 1
ATOM 3869 C CA . GLY A 1 550 ? -28.382 -10.773 42.370 1.00 91.19 550 GLY A CA 1
ATOM 3870 C C . GLY A 1 550 ? -26.952 -10.843 41.852 1.00 91.19 550 GLY A C 1
ATOM 3871 O O . GLY A 1 550 ? -26.656 -10.468 40.716 1.00 91.19 550 GLY A O 1
ATOM 3872 N N . VAL A 1 551 ? -26.069 -11.358 42.706 1.00 91.56 551 VAL A N 1
ATOM 3873 C CA . VAL A 1 551 ? -24.651 -11.575 42.409 1.00 91.56 551 VAL A CA 1
ATOM 3874 C C . VAL A 1 551 ? -24.385 -13.069 42.276 1.00 91.56 551 VAL A C 1
ATOM 3876 O O . VAL A 1 551 ? -24.819 -13.872 43.101 1.00 91.56 551 VAL A O 1
ATOM 3879 N N . SER A 1 552 ? -23.641 -13.436 41.243 1.00 91.19 552 SER A N 1
ATOM 3880 C CA . SER A 1 552 ? -23.116 -14.783 41.038 1.00 91.19 552 SER A CA 1
ATOM 3881 C C . SER A 1 552 ? -21.642 -14.711 40.643 1.00 91.19 552 SER A C 1
ATOM 3883 O O . SER A 1 552 ? -21.101 -13.622 40.457 1.00 91.19 552 SER A O 1
ATOM 3885 N N . GLN A 1 553 ? -20.985 -15.860 40.534 1.00 90.12 553 GLN A N 1
ATOM 3886 C CA . GLN A 1 553 ? -19.625 -15.959 40.018 1.00 90.12 553 GLN A CA 1
ATOM 3887 C C . GLN A 1 553 ? -19.628 -16.939 38.848 1.00 90.12 553 GLN A C 1
ATOM 3889 O O . GLN A 1 553 ? -20.261 -17.995 38.940 1.00 90.12 553 GLN A O 1
ATOM 3894 N N . ASP A 1 554 ? -18.971 -16.575 37.750 1.00 88.69 554 ASP A N 1
ATOM 3895 C CA . ASP A 1 554 ? -18.791 -17.492 36.627 1.00 88.69 554 ASP A CA 1
ATOM 3896 C C . ASP A 1 554 ? -17.634 -18.475 36.872 1.00 88.69 554 ASP A C 1
ATOM 3898 O O . ASP A 1 554 ? -16.954 -18.449 37.900 1.00 88.69 554 ASP A O 1
ATOM 3902 N N . ASP A 1 555 ? -17.420 -19.383 35.924 1.00 87.12 555 ASP A N 1
ATOM 3903 C CA . ASP A 1 555 ? -16.387 -20.412 36.013 1.00 87.12 555 ASP A CA 1
ATOM 3904 C C . ASP A 1 555 ? -14.957 -19.887 35.792 1.00 87.12 555 ASP A C 1
ATOM 3906 O O . ASP A 1 555 ? -14.010 -20.640 36.010 1.00 87.12 555 ASP A O 1
ATOM 3910 N N . THR A 1 556 ? -14.798 -18.617 35.403 1.00 86.12 556 THR A N 1
ATOM 3911 C CA . THR A 1 556 ? -13.506 -17.908 35.314 1.00 86.12 556 THR A CA 1
ATOM 3912 C C . THR A 1 556 ? -13.173 -17.133 36.590 1.00 86.12 556 THR A C 1
ATOM 3914 O O . THR A 1 556 ? -12.074 -16.592 36.734 1.00 86.12 556 THR A O 1
ATOM 3917 N N . GLY A 1 557 ? -14.123 -17.085 37.527 1.00 85.81 557 GLY A N 1
ATOM 3918 C CA . GLY A 1 557 ? -14.009 -16.354 38.777 1.00 85.81 557 GLY A CA 1
ATOM 3919 C C . GLY A 1 557 ? -14.462 -14.895 38.692 1.00 85.81 557 GLY A C 1
ATOM 3920 O O . GLY A 1 557 ? -14.266 -14.170 39.670 1.00 85.81 557 GLY A O 1
ATOM 3921 N N . ALA A 1 558 ? -15.059 -14.450 37.582 1.00 88.38 558 ALA A N 1
ATOM 3922 C CA . ALA A 1 558 ? -15.609 -13.102 37.455 1.00 88.38 558 ALA A CA 1
ATOM 3923 C C . ALA A 1 558 ? -16.944 -12.988 38.193 1.00 88.38 558 ALA A C 1
ATOM 3925 O O . ALA A 1 558 ? -17.766 -13.908 38.174 1.00 88.38 558 ALA A O 1
ATOM 3926 N N . PHE A 1 559 ? -17.175 -11.847 38.843 1.00 92.06 559 PHE A N 1
ATOM 3927 C CA . PHE A 1 559 ? -18.468 -11.568 39.459 1.00 92.06 559 PHE A CA 1
ATOM 3928 C C . PHE A 1 559 ? -19.463 -11.208 38.366 1.00 92.06 559 PHE A C 1
ATOM 3930 O O . PHE A 1 559 ? -19.219 -10.285 37.602 1.00 92.06 559 PHE A O 1
ATOM 3937 N N . VAL A 1 560 ? -20.594 -11.899 38.297 1.00 94.06 560 VAL A N 1
ATOM 3938 C CA . VAL A 1 560 ? -21.660 -11.603 37.337 1.00 94.06 560 VAL A CA 1
ATOM 3939 C C . VAL A 1 560 ? -22.852 -11.053 38.094 1.00 94.06 560 VAL A C 1
ATOM 3941 O O . VAL A 1 560 ? -23.508 -11.779 38.849 1.00 94.06 560 VAL A O 1
ATOM 3944 N N . LEU A 1 561 ? -23.138 -9.770 37.881 1.00 94.06 561 LEU A N 1
ATOM 3945 C CA . LEU A 1 561 ? -24.316 -9.122 38.440 1.00 94.06 561 LEU A CA 1
ATOM 3946 C C . LEU A 1 561 ? -25.475 -9.207 37.461 1.00 94.06 561 LEU A C 1
ATOM 3948 O O . LEU A 1 561 ? -25.316 -8.921 36.279 1.00 94.06 561 LEU A O 1
ATOM 3952 N N . THR A 1 562 ? -26.640 -9.592 37.973 1.00 94.12 562 THR A N 1
ATOM 3953 C CA . THR A 1 562 ? -27.904 -9.571 37.235 1.00 94.12 562 THR A CA 1
ATOM 3954 C C . THR A 1 562 ? -28.797 -8.487 37.828 1.00 94.12 562 THR A C 1
ATOM 3956 O O . THR A 1 562 ? -29.171 -8.586 38.997 1.00 94.12 562 THR A O 1
ATOM 3959 N N . THR A 1 563 ? -29.128 -7.457 37.047 1.00 92.62 563 THR A N 1
ATOM 3960 C CA . THR A 1 563 ? -30.017 -6.364 37.486 1.00 92.62 563 THR A CA 1
ATOM 3961 C C . THR A 1 563 ? -31.485 -6.804 37.540 1.00 92.62 563 THR A C 1
ATOM 3963 O O . THR A 1 563 ? -31.858 -7.855 37.019 1.00 92.62 563 THR A O 1
ATOM 3966 N N . ASP A 1 564 ? -32.353 -5.978 38.127 1.00 87.56 564 ASP A N 1
ATOM 3967 C CA . ASP A 1 564 ? -33.817 -6.147 38.104 1.00 87.56 564 ASP A CA 1
ATOM 3968 C C . ASP A 1 564 ? -34.432 -6.057 36.700 1.00 87.56 564 ASP A C 1
ATOM 3970 O O . ASP A 1 564 ? -35.468 -6.669 36.440 1.00 87.56 564 ASP A O 1
ATOM 3974 N N . LYS A 1 565 ? -33.755 -5.368 35.777 1.00 87.44 565 LYS A N 1
ATOM 3975 C CA . LYS A 1 565 ? -34.078 -5.334 34.341 1.00 87.44 565 LYS A CA 1
ATOM 3976 C C . LYS A 1 565 ? -33.505 -6.531 33.564 1.00 87.44 565 LYS A C 1
ATOM 3978 O O . LYS A 1 565 ? -33.766 -6.692 32.373 1.00 87.44 565 LYS A O 1
ATOM 3983 N N . GLY A 1 566 ? -32.761 -7.408 34.238 1.00 91.44 566 GLY A N 1
ATOM 3984 C CA . GLY A 1 566 ? -32.185 -8.613 33.654 1.00 91.44 566 GLY A CA 1
ATOM 3985 C C . GLY A 1 566 ? -30.903 -8.370 32.860 1.00 91.44 566 GLY A C 1
ATOM 3986 O O . GLY A 1 566 ? -30.552 -9.210 32.044 1.00 91.44 566 GLY A O 1
ATOM 3987 N N . TYR A 1 567 ? -30.177 -7.274 33.073 1.00 93.62 567 TYR A N 1
ATOM 3988 C CA . TYR A 1 567 ? -28.846 -7.118 32.480 1.00 93.62 567 TYR A CA 1
ATOM 3989 C C . TYR A 1 567 ? -27.842 -7.959 33.257 1.00 93.62 567 TYR A C 1
ATOM 3991 O O . TYR A 1 567 ? -27.701 -7.784 34.466 1.00 93.62 567 TYR A O 1
ATOM 3999 N N . GLN A 1 568 ? -27.155 -8.869 32.568 1.00 95.50 568 GLN A N 1
ATOM 4000 C CA . GLN A 1 568 ? -26.029 -9.626 33.101 1.00 95.50 568 GLN A CA 1
ATOM 4001 C C . GLN A 1 568 ? -24.731 -8.916 32.750 1.00 95.50 568 GLN A C 1
ATOM 4003 O O . GLN A 1 568 ? -24.363 -8.830 31.579 1.00 95.50 568 GLN A O 1
ATOM 4008 N N . ILE A 1 569 ? -24.049 -8.418 33.778 1.00 95.31 569 ILE A N 1
ATOM 4009 C CA . ILE A 1 569 ? -22.831 -7.620 33.664 1.00 95.31 569 ILE A CA 1
ATOM 4010 C C . ILE A 1 569 ? -21.732 -8.322 34.455 1.00 95.31 569 ILE A C 1
ATOM 4012 O O . ILE A 1 569 ? -21.722 -8.258 35.690 1.00 95.31 569 ILE A O 1
ATOM 4016 N N . PRO A 1 570 ? -20.825 -9.032 33.769 1.00 95.00 570 PRO A N 1
ATOM 4017 C CA . PRO A 1 570 ? -19.623 -9.541 34.399 1.00 95.00 570 PRO A CA 1
ATOM 4018 C C . PRO A 1 570 ? -18.680 -8.384 34.730 1.00 95.00 570 PRO A C 1
ATOM 4020 O O . PRO A 1 570 ? -18.503 -7.460 33.937 1.00 95.00 570 PRO A O 1
ATOM 4023 N N . LEU A 1 571 ? -18.096 -8.434 35.917 1.00 94.50 571 LEU A N 1
ATOM 4024 C CA . LEU A 1 571 ? -17.156 -7.463 36.444 1.00 94.50 571 LEU A CA 1
ATOM 4025 C C . LEU A 1 571 ? -15.794 -8.127 36.616 1.00 94.50 571 LEU A C 1
ATOM 4027 O O . LEU A 1 571 ? -15.656 -9.136 37.318 1.00 94.50 571 LEU A O 1
ATOM 4031 N N . LEU A 1 572 ? -14.791 -7.525 35.991 1.00 93.00 572 LEU A N 1
ATOM 4032 C CA . LEU A 1 572 ? -13.394 -7.913 36.104 1.00 93.00 572 LEU A CA 1
ATOM 4033 C C . LEU A 1 572 ? -12.712 -7.014 37.134 1.00 93.00 572 LEU A C 1
ATOM 4035 O O . LEU A 1 572 ? -13.019 -5.821 37.186 1.00 93.00 572 LEU A O 1
ATOM 4039 N N . PRO A 1 573 ? -11.809 -7.551 37.967 1.00 94.06 573 PRO A N 1
ATOM 4040 C CA . PRO A 1 573 ? -11.014 -6.734 38.872 1.00 94.06 573 PRO A CA 1
ATOM 4041 C C . PRO A 1 573 ? -10.252 -5.636 38.124 1.00 94.06 573 PRO A C 1
ATOM 4043 O O . PRO A 1 573 ? -9.777 -5.847 37.012 1.00 94.06 573 PRO A O 1
ATOM 4046 N N . SER A 1 574 ? -10.122 -4.467 38.745 1.00 93.94 574 SER A N 1
ATOM 4047 C CA . SER A 1 574 ? -9.336 -3.359 38.202 1.00 93.94 574 SER A CA 1
ATOM 4048 C C . SER A 1 574 ? -8.631 -2.600 39.317 1.00 93.94 574 SER A C 1
ATOM 4050 O O . SER A 1 574 ? -8.988 -2.681 40.495 1.00 93.94 574 SER A O 1
ATOM 4052 N N . LEU A 1 575 ? -7.625 -1.826 38.932 1.00 91.25 575 LEU A N 1
ATOM 4053 C CA . LEU A 1 575 ? -7.017 -0.832 39.799 1.00 91.25 575 LEU A CA 1
ATOM 4054 C C . LEU A 1 575 ? -8.064 0.256 40.099 1.00 91.25 575 LEU A C 1
ATOM 4056 O O . LEU A 1 575 ? -8.736 0.732 39.184 1.00 91.25 575 LEU A O 1
ATOM 4060 N N . ALA A 1 576 ? -8.233 0.612 41.371 1.00 90.44 576 ALA A N 1
ATOM 4061 C CA . ALA A 1 576 ? -9.325 1.470 41.844 1.00 90.44 576 ALA A CA 1
ATOM 4062 C C . ALA A 1 576 ? -9.198 2.935 41.424 1.00 90.44 576 ALA A C 1
ATOM 4064 O O . ALA A 1 576 ? -10.197 3.636 41.233 1.00 90.44 576 ALA A O 1
ATOM 4065 N N . ASP A 1 577 ? -7.956 3.398 41.310 1.00 89.50 577 ASP A N 1
ATOM 4066 C CA . ASP A 1 577 ? -7.631 4.735 40.842 1.00 89.50 577 ASP A CA 1
ATOM 4067 C C . ASP A 1 577 ? -6.279 4.745 40.121 1.00 89.50 577 ASP A C 1
ATOM 4069 O O . ASP A 1 577 ? -5.249 5.055 40.726 1.00 89.50 577 ASP A O 1
ATOM 4073 N N . PRO A 1 578 ? -6.254 4.375 38.830 1.00 90.38 578 PRO A N 1
ATOM 4074 C CA . PRO A 1 578 ? -5.025 4.376 38.050 1.00 90.38 578 PRO A CA 1
ATOM 4075 C C . PRO A 1 578 ? -4.315 5.733 38.049 1.00 90.38 578 PRO A C 1
ATOM 4077 O O . PRO A 1 578 ? -3.096 5.776 38.164 1.00 90.38 578 PRO A O 1
ATOM 4080 N N . ASP A 1 579 ? -5.049 6.844 38.018 1.00 87.19 579 ASP A N 1
ATOM 4081 C CA . ASP A 1 579 ? -4.452 8.181 38.038 1.00 87.19 579 ASP A CA 1
ATOM 4082 C C . ASP A 1 579 ? -3.772 8.492 39.374 1.00 87.19 579 ASP A C 1
ATOM 4084 O O . ASP A 1 579 ? -2.651 9.011 39.411 1.00 87.19 579 ASP A O 1
ATOM 4088 N N . ALA A 1 580 ? -4.424 8.155 40.490 1.00 87.00 580 ALA A N 1
ATOM 4089 C CA . ALA A 1 580 ? -3.829 8.340 41.810 1.00 87.00 580 ALA A CA 1
ATOM 4090 C C . ALA A 1 580 ? -2.593 7.456 42.009 1.00 87.00 580 ALA A C 1
ATOM 4092 O O . ALA A 1 580 ? -1.648 7.881 42.676 1.00 87.00 580 ALA A O 1
ATOM 4093 N N . VAL A 1 581 ? -2.580 6.256 41.423 1.00 89.44 581 VAL A N 1
ATOM 4094 C CA . VAL A 1 581 ? -1.411 5.369 41.432 1.00 89.44 581 VAL A CA 1
ATOM 4095 C C . VAL A 1 581 ? -0.302 5.936 40.555 1.00 89.44 581 VAL A C 1
ATOM 4097 O O . VAL A 1 581 ? 0.833 6.022 41.014 1.00 89.44 581 VAL A O 1
ATOM 4100 N N . LYS A 1 582 ? -0.612 6.416 39.344 1.00 88.50 582 LYS A N 1
ATOM 4101 C CA . LYS A 1 582 ? 0.370 7.048 38.450 1.00 88.50 582 LYS A CA 1
ATOM 4102 C C . LYS A 1 582 ? 1.103 8.194 39.138 1.00 88.50 582 LYS A C 1
ATOM 4104 O O . LYS A 1 582 ? 2.314 8.322 38.990 1.00 88.50 582 LYS A O 1
ATOM 4109 N N . ASN A 1 583 ? 0.398 9.005 39.926 1.00 88.06 583 ASN A N 1
ATOM 4110 C CA . ASN A 1 583 ? 0.990 10.128 40.661 1.00 88.06 583 ASN A CA 1
ATOM 4111 C C . ASN A 1 583 ? 1.993 9.714 41.756 1.00 88.06 583 ASN A C 1
ATOM 4113 O O . ASN A 1 583 ? 2.700 10.570 42.285 1.00 88.06 583 ASN A O 1
ATOM 4117 N N . GLN A 1 584 ? 2.052 8.428 42.105 1.00 88.19 584 GLN A N 1
ATOM 4118 C CA . GLN A 1 584 ? 2.991 7.862 43.079 1.00 88.19 584 GLN A CA 1
ATOM 4119 C C . GLN A 1 584 ? 4.180 7.154 42.411 1.00 88.19 584 GLN A C 1
ATOM 4121 O O . GLN A 1 584 ? 5.133 6.786 43.097 1.00 88.19 584 GLN A O 1
ATOM 4126 N N . LEU A 1 585 ? 4.125 6.953 41.093 1.00 89.56 585 LEU A N 1
ATOM 4127 C CA . LEU A 1 585 ? 5.166 6.309 40.298 1.00 89.56 585 LEU A CA 1
ATOM 4128 C C . LEU A 1 585 ? 6.159 7.346 39.733 1.00 89.56 585 LEU A C 1
ATOM 4130 O O . LEU A 1 585 ? 5.890 8.552 39.777 1.00 89.56 585 LEU A O 1
ATOM 4134 N N . PRO A 1 586 ? 7.319 6.914 39.196 1.00 90.06 586 PRO A N 1
ATOM 4135 C CA . PRO A 1 586 ? 8.235 7.803 38.479 1.00 90.06 586 PRO A CA 1
ATOM 4136 C C . PRO A 1 586 ? 7.531 8.649 37.407 1.00 90.06 586 PRO A C 1
ATOM 4138 O O . PRO A 1 586 ? 6.565 8.199 36.795 1.00 90.06 586 PRO A O 1
ATOM 4141 N N . ALA A 1 587 ? 8.028 9.863 37.147 1.00 87.06 587 ALA A N 1
ATOM 4142 C CA . ALA A 1 587 ? 7.338 10.850 36.306 1.00 87.06 587 ALA A CA 1
ATOM 4143 C C . ALA A 1 587 ? 7.024 10.363 34.876 1.00 87.06 587 ALA A C 1
ATOM 4145 O O . ALA A 1 587 ? 5.980 10.726 34.341 1.00 87.06 587 ALA A O 1
ATOM 4146 N N . ASP A 1 588 ? 7.894 9.527 34.301 1.00 87.12 588 ASP A N 1
ATOM 4147 C CA . ASP A 1 588 ? 7.753 8.970 32.947 1.00 87.12 588 ASP A CA 1
ATOM 4148 C C . ASP A 1 588 ? 6.933 7.662 32.912 1.00 87.12 588 ASP A C 1
ATOM 4150 O O . ASP A 1 588 ? 6.802 7.027 31.861 1.00 87.12 588 ASP A O 1
ATOM 4154 N N . SER A 1 589 ? 6.388 7.241 34.058 1.00 89.56 589 SER A N 1
ATOM 4155 C CA . SER A 1 589 ? 5.585 6.023 34.166 1.00 89.56 589 SER A CA 1
ATOM 4156 C C . SER A 1 589 ? 4.225 6.201 33.513 1.00 89.56 589 SER A C 1
ATOM 4158 O O . SER A 1 589 ? 3.552 7.219 33.687 1.00 89.56 589 SER A O 1
ATOM 4160 N N . LYS A 1 590 ? 3.789 5.148 32.831 1.00 90.94 590 LYS A N 1
ATOM 4161 C CA . LYS A 1 590 ? 2.479 5.029 32.208 1.00 90.94 590 LYS A CA 1
ATOM 4162 C C . LYS A 1 590 ? 1.742 3.839 32.783 1.00 90.94 590 LYS A C 1
ATOM 4164 O O . LYS A 1 590 ? 2.347 2.789 33.019 1.00 90.94 590 LYS A O 1
ATOM 4169 N N . ILE A 1 591 ? 0.441 4.005 32.966 1.00 92.00 591 ILE A N 1
ATOM 4170 C CA . ILE A 1 591 ? -0.459 2.939 33.390 1.00 92.00 591 ILE A CA 1
ATOM 4171 C C . ILE A 1 591 ? -1.437 2.657 32.259 1.00 92.00 591 ILE A C 1
ATOM 4173 O O . ILE A 1 591 ? -2.076 3.559 31.733 1.00 92.00 591 ILE A O 1
ATOM 4177 N N . GLU A 1 592 ? -1.570 1.393 31.891 1.00 91.88 592 GLU A N 1
ATOM 4178 C CA . GLU A 1 592 ? -2.529 0.941 30.890 1.00 91.88 592 GLU A CA 1
ATOM 4179 C C . GLU A 1 592 ? -3.366 -0.184 31.487 1.00 91.88 592 GLU A C 1
ATOM 4181 O O . GLU A 1 592 ? -2.840 -1.240 31.827 1.00 91.88 592 GLU A O 1
ATOM 4186 N N . VAL A 1 593 ? -4.670 0.034 31.624 1.00 91.56 593 VAL A N 1
ATOM 4187 C CA . VAL A 1 593 ? -5.621 -1.023 31.977 1.00 91.56 593 VAL A CA 1
ATOM 4188 C C . VAL A 1 593 ? -6.158 -1.621 30.680 1.00 91.56 593 VAL A C 1
ATOM 4190 O O . VAL A 1 593 ? -6.652 -0.900 29.814 1.00 91.56 593 VAL A O 1
ATOM 4193 N N . GLY A 1 594 ? -6.040 -2.936 30.533 1.00 89.00 594 GLY A N 1
ATOM 4194 C CA . GLY A 1 594 ? -6.571 -3.693 29.406 1.00 89.00 594 GLY A CA 1
ATOM 4195 C C . GLY A 1 594 ? -8.062 -4.003 29.559 1.00 89.00 594 GLY A C 1
ATOM 4196 O O . GLY A 1 594 ? -8.648 -3.855 30.630 1.00 89.00 594 GLY A O 1
ATOM 4197 N N . THR A 1 595 ? -8.679 -4.493 28.485 1.00 85.75 595 THR A N 1
ATOM 4198 C CA . THR A 1 595 ? -10.094 -4.919 28.449 1.00 85.75 595 THR A CA 1
ATOM 4199 C C . THR A 1 595 ? -10.414 -6.052 29.424 1.00 85.75 595 THR A C 1
ATOM 4201 O O . THR A 1 595 ? -11.540 -6.144 29.900 1.00 85.75 595 THR A O 1
ATOM 4204 N N . GLY A 1 596 ? -9.423 -6.886 29.750 1.00 86.38 596 GLY A N 1
ATOM 4205 C CA . GLY A 1 596 ? -9.530 -7.969 30.725 1.00 86.38 596 GLY A CA 1
ATOM 4206 C C . GLY A 1 596 ? -9.300 -7.540 32.182 1.00 86.38 596 GLY A C 1
ATOM 4207 O O . GLY A 1 596 ? -9.315 -8.393 33.065 1.00 86.38 596 GLY A O 1
ATOM 4208 N N . GLY A 1 597 ? -9.048 -6.251 32.447 1.00 88.75 597 GLY A N 1
ATOM 4209 C CA . GLY A 1 597 ? -8.728 -5.715 33.778 1.00 88.75 597 GLY A CA 1
ATOM 4210 C C . GLY A 1 597 ? -7.243 -5.775 34.145 1.00 88.75 597 GLY A C 1
ATOM 4211 O O . GLY A 1 597 ? -6.833 -5.214 35.160 1.00 88.75 597 GLY A O 1
ATOM 4212 N N . GLN A 1 598 ? -6.408 -6.405 33.309 1.00 92.62 598 GLN A N 1
ATOM 4213 C CA . GLN A 1 598 ? -4.965 -6.460 33.523 1.00 92.62 598 GLN A CA 1
ATOM 4214 C C . GLN A 1 598 ? -4.348 -5.065 33.402 1.00 92.62 598 GLN A C 1
ATOM 4216 O O . GLN A 1 598 ? -4.590 -4.347 32.436 1.00 92.62 598 GLN A O 1
ATOM 4221 N N . THR A 1 599 ? -3.511 -4.695 34.361 1.00 94.62 599 THR A N 1
ATOM 4222 C CA . THR A 1 599 ? -2.820 -3.412 34.411 1.00 94.62 599 THR A CA 1
ATOM 4223 C C . THR A 1 599 ? -1.364 -3.594 34.002 1.00 94.62 599 THR A C 1
ATOM 4225 O O . THR A 1 599 ? -0.621 -4.352 34.630 1.00 94.62 599 THR A O 1
ATOM 4228 N N . THR A 1 600 ? -0.950 -2.867 32.968 1.00 94.44 600 THR A N 1
ATOM 4229 C CA . THR A 1 600 ? 0.450 -2.658 32.609 1.00 94.44 600 THR A CA 1
ATOM 4230 C C . THR A 1 600 ? 0.958 -1.394 33.289 1.00 94.44 600 THR A C 1
ATOM 4232 O O . THR A 1 600 ? 0.311 -0.352 33.212 1.00 94.44 600 THR A O 1
ATOM 4235 N N . ILE A 1 601 ? 2.124 -1.468 33.920 1.00 94.19 601 ILE A N 1
ATOM 4236 C CA . ILE A 1 601 ? 2.834 -0.313 34.472 1.00 94.19 601 ILE A CA 1
ATOM 4237 C C . ILE A 1 601 ? 4.204 -0.266 33.799 1.00 94.19 601 ILE A C 1
ATOM 4239 O O . ILE A 1 601 ? 4.945 -1.247 33.852 1.00 94.19 601 ILE A O 1
ATOM 4243 N N . SER A 1 602 ? 4.533 0.836 33.121 1.00 93.00 602 SER A N 1
ATOM 4244 C CA . SER A 1 602 ? 5.772 0.915 32.332 1.00 93.00 602 SER A CA 1
ATOM 4245 C C . SER A 1 602 ? 7.037 0.993 33.183 1.00 93.00 602 SER A C 1
ATOM 4247 O O . SER A 1 602 ? 8.078 0.518 32.743 1.00 93.00 602 SER A O 1
ATOM 4249 N N . ASP A 1 603 ? 6.939 1.594 34.368 1.00 91.88 603 ASP A N 1
ATOM 4250 C CA . ASP A 1 603 ? 8.015 1.708 35.349 1.00 91.88 603 ASP A CA 1
ATOM 4251 C C . ASP A 1 603 ? 7.406 1.693 36.763 1.00 91.88 603 ASP A C 1
ATOM 4253 O O . ASP A 1 603 ? 6.512 2.478 37.082 1.00 91.88 603 ASP A O 1
ATOM 4257 N N . LEU A 1 604 ? 7.851 0.751 37.598 1.00 90.38 604 LEU A N 1
ATOM 4258 C CA . LEU A 1 604 ? 7.411 0.621 38.992 1.00 90.38 604 LEU A CA 1
ATOM 4259 C C . LEU A 1 604 ? 8.200 1.513 39.959 1.00 90.38 604 LEU A C 1
ATOM 4261 O O . LEU A 1 604 ? 7.812 1.635 41.120 1.00 90.38 604 LEU A O 1
ATOM 4265 N N . GLY A 1 605 ? 9.330 2.080 39.533 1.00 86.25 605 GLY A N 1
ATOM 4266 C CA . GLY A 1 605 ? 10.279 2.753 40.417 1.00 86.25 605 GLY A CA 1
ATOM 4267 C C . GLY A 1 605 ? 11.079 1.801 41.315 1.00 86.25 605 GLY A C 1
ATOM 4268 O O . GLY A 1 605 ? 11.706 2.252 42.272 1.00 86.25 605 GLY A O 1
ATOM 4269 N N . ASP A 1 606 ? 11.088 0.496 41.020 1.00 84.44 606 ASP A N 1
ATOM 4270 C CA . ASP A 1 606 ? 11.847 -0.525 41.761 1.00 84.44 606 ASP A CA 1
ATOM 4271 C C . ASP A 1 606 ? 13.295 -0.699 41.252 1.00 84.44 606 ASP A C 1
ATOM 4273 O O . ASP A 1 606 ? 14.043 -1.545 41.747 1.00 84.44 606 ASP A O 1
ATOM 4277 N N . GLY A 1 607 ? 13.705 0.125 40.280 1.00 82.25 607 GLY A N 1
ATOM 4278 C CA . GLY A 1 607 ? 15.013 0.072 39.628 1.00 82.25 607 GLY A CA 1
ATOM 4279 C C . GLY A 1 607 ? 15.087 -0.895 38.442 1.00 82.25 607 GLY A C 1
ATOM 4280 O O . GLY A 1 607 ? 16.149 -0.995 37.826 1.00 82.25 607 GLY A O 1
ATOM 4281 N N . SER A 1 608 ? 13.996 -1.596 38.112 1.00 82.12 608 SER A N 1
ATOM 4282 C CA . SER A 1 608 ? 13.851 -2.317 36.848 1.00 82.12 608 SER A CA 1
ATOM 4283 C C . SER A 1 608 ? 13.482 -1.357 35.717 1.00 82.12 608 SER A C 1
ATOM 4285 O O . SER A 1 608 ? 12.675 -0.456 35.898 1.00 82.12 608 SER A O 1
ATOM 4287 N N . ASP A 1 609 ? 14.046 -1.572 34.530 1.00 80.19 609 ASP A N 1
ATOM 4288 C CA . ASP A 1 609 ? 13.690 -0.864 33.294 1.00 80.19 609 ASP A CA 1
ATOM 4289 C C . ASP A 1 609 ? 12.589 -1.580 32.488 1.00 80.19 609 ASP A C 1
ATOM 4291 O O . ASP A 1 609 ? 12.287 -1.192 31.357 1.00 80.19 609 ASP A O 1
ATOM 4295 N N . LYS A 1 610 ? 12.004 -2.652 33.042 1.00 90.12 610 LYS A N 1
ATOM 4296 C CA . LYS A 1 610 ? 11.023 -3.494 32.353 1.00 90.12 610 LYS A CA 1
ATOM 4297 C C . LYS A 1 610 ? 9.594 -3.128 32.757 1.00 90.12 610 LYS A C 1
ATOM 4299 O O . LYS A 1 610 ? 9.288 -3.138 33.950 1.00 90.12 610 LYS A O 1
ATOM 4304 N N . PRO A 1 611 ? 8.685 -2.925 31.784 1.00 93.75 611 PRO A N 1
ATOM 4305 C CA . PRO A 1 611 ? 7.258 -2.849 32.056 1.00 93.75 611 PRO A CA 1
ATOM 4306 C C . PRO A 1 611 ? 6.743 -4.128 32.711 1.00 93.75 611 PRO A C 1
ATOM 4308 O O . PRO A 1 611 ? 7.215 -5.228 32.415 1.00 93.75 611 PRO A O 1
ATOM 4311 N N . VAL A 1 612 ? 5.724 -3.983 33.550 1.00 94.81 612 VAL A N 1
ATOM 4312 C CA . VAL A 1 612 ? 5.127 -5.081 34.313 1.00 94.81 612 VAL A CA 1
ATOM 4313 C C . VAL A 1 612 ? 3.655 -5.205 33.987 1.00 94.81 612 VAL A C 1
ATOM 4315 O O . VAL A 1 612 ? 2.993 -4.187 33.811 1.00 94.81 612 VAL A O 1
ATOM 4318 N N . VAL A 1 613 ? 3.127 -6.426 33.930 1.00 95.75 613 VAL A N 1
ATOM 4319 C CA . VAL A 1 613 ? 1.703 -6.670 33.660 1.00 95.75 613 VAL A CA 1
ATOM 4320 C C . VAL A 1 613 ? 1.104 -7.598 34.695 1.00 95.75 613 VAL A C 1
ATOM 4322 O O . VAL A 1 613 ? 1.616 -8.693 34.945 1.00 95.75 613 VAL A O 1
ATOM 4325 N N . GLY A 1 614 ? -0.009 -7.177 35.287 1.00 95.31 614 GLY A N 1
ATOM 4326 C CA . GLY A 1 614 ? -0.681 -7.979 36.289 1.00 95.31 614 GLY A CA 1
ATOM 4327 C C . GLY A 1 614 ? -2.148 -7.658 36.502 1.00 95.31 614 GLY A C 1
ATOM 4328 O O . GLY A 1 614 ? -2.628 -6.604 36.115 1.00 95.31 614 GLY A O 1
ATOM 4329 N N . MET A 1 615 ? -2.858 -8.586 37.131 1.00 94.62 615 MET A N 1
ATOM 4330 C CA . MET A 1 615 ? -4.252 -8.457 37.515 1.00 94.62 615 MET A CA 1
ATOM 4331 C C . MET A 1 615 ? -4.359 -7.920 38.946 1.00 94.62 615 MET A C 1
ATOM 4333 O O . MET A 1 615 ? -3.870 -8.584 39.873 1.00 94.62 615 MET A O 1
ATOM 4337 N N . PRO A 1 616 ? -4.970 -6.743 39.155 1.00 95.06 616 PRO A N 1
ATOM 4338 C CA . PRO A 1 616 ? -5.241 -6.216 40.486 1.00 95.06 616 PRO A CA 1
ATOM 4339 C C . PRO A 1 616 ? -6.245 -7.087 41.246 1.00 95.06 616 PRO A C 1
ATOM 4341 O O . PRO A 1 616 ? -7.208 -7.598 40.682 1.00 95.06 616 PRO A O 1
ATOM 4344 N N . SER A 1 617 ? -6.058 -7.225 42.555 1.00 93.94 617 SER A N 1
ATOM 4345 C CA . SER A 1 617 ? -7.075 -7.767 43.452 1.00 93.94 617 SER A CA 1
ATOM 4346 C C . SER A 1 617 ? -8.291 -6.841 43.439 1.00 93.94 617 SER A C 1
ATOM 4348 O O . SER A 1 617 ? -8.117 -5.625 43.581 1.00 93.94 617 SER A O 1
ATOM 4350 N N . PRO A 1 618 ? -9.519 -7.383 43.352 1.00 91.56 618 PRO A N 1
ATOM 4351 C CA . PRO A 1 618 ? -10.711 -6.551 43.383 1.00 91.56 618 PRO A CA 1
ATOM 4352 C C . PRO A 1 618 ? -10.836 -5.823 44.721 1.00 91.56 618 PRO A C 1
ATOM 4354 O O . PRO A 1 618 ? -11.276 -4.686 44.739 1.00 91.56 618 PRO A O 1
ATOM 4357 N N . LEU A 1 619 ? -10.428 -6.451 45.829 1.00 92.94 619 LEU A N 1
ATOM 4358 C CA . LEU A 1 619 ? -10.533 -5.890 47.176 1.00 92.94 619 LEU A CA 1
ATOM 4359 C C . LEU A 1 619 ? -9.362 -4.964 47.507 1.00 92.94 619 LEU A C 1
ATOM 4361 O O . LEU A 1 619 ? -8.205 -5.309 47.246 1.00 92.94 619 LEU A O 1
ATOM 4365 N N . LEU A 1 620 ? -9.685 -3.856 48.174 1.00 93.19 620 LEU A N 1
ATOM 4366 C CA . LEU A 1 620 ? -8.732 -2.958 48.812 1.00 93.19 620 LEU A CA 1
ATOM 4367 C C . LEU A 1 620 ? -8.631 -3.305 50.302 1.00 93.19 620 LEU A C 1
ATOM 4369 O O . LEU A 1 620 ? -9.641 -3.348 51.007 1.00 93.19 620 LEU A O 1
ATOM 4373 N N . VAL A 1 621 ? -7.416 -3.539 50.793 1.00 92.50 621 VAL A N 1
ATOM 4374 C CA . VAL A 1 621 ? -7.153 -3.906 52.196 1.00 92.50 621 VAL A CA 1
ATOM 4375 C C . VAL A 1 621 ? -6.271 -2.867 52.871 1.00 92.50 621 VAL A C 1
ATOM 4377 O O . VAL A 1 621 ? -5.445 -2.248 52.217 1.00 92.50 621 VAL A O 1
ATOM 4380 N N . GLN A 1 622 ? -6.421 -2.658 54.178 1.00 91.50 622 GLN A N 1
ATOM 4381 C CA . GLN A 1 622 ? -5.544 -1.735 54.902 1.00 91.50 622 GLN A CA 1
ATOM 4382 C C . GLN A 1 622 ? -4.092 -2.230 54.852 1.00 91.50 622 GLN A C 1
ATOM 4384 O O . GLN A 1 622 ? -3.836 -3.389 55.182 1.00 91.50 622 GLN A O 1
ATOM 4389 N N . SER A 1 623 ? -3.159 -1.347 54.494 1.00 92.12 623 SER A N 1
ATOM 4390 C CA . SER A 1 623 ? -1.719 -1.607 54.554 1.00 92.12 623 SER A CA 1
ATOM 4391 C C . SER A 1 623 ? -1.068 -0.769 55.654 1.00 92.12 623 SER A C 1
ATOM 4393 O O . SER A 1 623 ? -1.565 0.293 56.040 1.00 92.12 623 SER A O 1
ATOM 4395 N N . ASP A 1 624 ? 0.033 -1.280 56.195 1.00 91.50 624 ASP A N 1
ATOM 4396 C CA . ASP A 1 624 ? 0.907 -0.598 57.151 1.00 91.50 624 ASP A CA 1
ATOM 4397 C C . ASP A 1 624 ? 2.073 0.136 56.466 1.00 91.50 624 ASP A C 1
ATOM 4399 O O . ASP A 1 624 ? 2.821 0.873 57.116 1.00 91.50 624 ASP A O 1
ATOM 4403 N N . LYS A 1 625 ? 2.224 -0.045 55.151 1.00 92.56 625 LYS A N 1
ATOM 4404 C CA . LYS A 1 625 ? 3.237 0.611 54.324 1.00 92.56 625 LYS A CA 1
ATOM 4405 C C . LYS A 1 625 ? 2.837 2.047 53.972 1.00 92.56 625 LYS A C 1
ATOM 4407 O O . LYS A 1 625 ? 1.670 2.430 54.023 1.00 92.56 625 LYS A O 1
ATOM 4412 N N . ALA A 1 626 ? 3.833 2.855 53.611 1.00 90.69 626 ALA A N 1
ATOM 4413 C CA . ALA A 1 626 ? 3.592 4.180 53.045 1.00 90.69 626 ALA A CA 1
ATOM 4414 C C . ALA A 1 626 ? 2.999 4.061 51.623 1.00 90.69 626 ALA A C 1
ATOM 4416 O O . ALA A 1 626 ? 3.153 3.010 51.003 1.00 90.69 626 ALA A O 1
ATOM 4417 N N . PRO A 1 627 ? 2.355 5.115 51.089 1.00 90.88 627 PRO A N 1
ATOM 4418 C CA . PRO A 1 627 ? 1.887 5.116 49.706 1.00 90.88 627 PRO A CA 1
ATOM 4419 C C . PRO A 1 627 ? 3.026 4.849 48.711 1.00 90.88 627 PRO A C 1
ATOM 4421 O O . PRO A 1 627 ? 4.110 5.424 48.846 1.00 90.88 627 PRO A O 1
ATOM 4424 N N . GLY A 1 628 ? 2.783 3.982 47.728 1.00 90.06 628 GLY A N 1
ATOM 4425 C CA . GLY A 1 628 ? 3.776 3.551 46.744 1.00 90.06 628 GLY A CA 1
ATOM 4426 C C . GLY A 1 628 ? 3.556 2.128 46.223 1.00 90.06 628 GLY A C 1
ATOM 4427 O O . GLY A 1 628 ? 2.626 1.431 46.626 1.00 90.06 628 GLY A O 1
ATOM 4428 N N . ALA A 1 629 ? 4.435 1.691 45.317 1.00 92.06 629 ALA A N 1
ATOM 4429 C CA . ALA A 1 629 ? 4.414 0.357 44.721 1.00 92.06 629 ALA A CA 1
ATOM 4430 C C . ALA A 1 629 ? 5.535 -0.529 45.287 1.00 92.06 629 ALA A C 1
ATOM 4432 O O . ALA A 1 629 ? 6.701 -0.136 45.311 1.00 92.06 629 ALA A O 1
ATOM 4433 N N . TYR A 1 630 ? 5.194 -1.745 45.715 1.00 91.94 630 TYR A N 1
ATOM 4434 C CA . TYR A 1 630 ? 6.129 -2.666 46.360 1.00 91.94 630 TYR A CA 1
ATOM 4435 C C . TYR A 1 630 ? 6.060 -4.052 45.730 1.00 91.94 630 TYR A C 1
ATOM 4437 O O . TYR A 1 630 ? 5.079 -4.773 45.898 1.00 91.94 630 TYR A O 1
ATOM 4445 N N . ARG A 1 631 ? 7.126 -4.455 45.040 1.00 93.19 631 ARG A N 1
ATOM 4446 C CA . ARG A 1 631 ? 7.274 -5.813 44.511 1.00 93.19 631 ARG A CA 1
ATOM 4447 C C . ARG A 1 631 ? 7.763 -6.769 45.604 1.00 93.19 631 ARG A C 1
ATOM 4449 O O . ARG A 1 631 ? 8.736 -6.480 46.296 1.00 93.19 631 ARG A O 1
ATOM 4456 N N . ASP A 1 632 ? 7.104 -7.916 45.725 1.00 91.31 632 ASP A N 1
ATOM 4457 C CA . ASP A 1 632 ? 7.453 -9.017 46.622 1.00 91.31 632 ASP A CA 1
ATOM 4458 C C . ASP A 1 632 ? 7.643 -10.319 45.825 1.00 91.31 632 ASP A C 1
ATOM 4460 O O . ASP A 1 632 ? 6.776 -10.735 45.051 1.00 91.31 632 ASP A O 1
ATOM 4464 N N . GLY A 1 633 ? 8.790 -10.972 46.012 1.00 89.00 633 GLY A N 1
ATOM 4465 C CA . GLY A 1 633 ? 9.165 -12.190 45.292 1.00 89.00 633 GLY A CA 1
ATOM 4466 C C . GLY A 1 633 ? 9.595 -11.984 43.831 1.00 89.00 633 GLY A C 1
ATOM 4467 O O . GLY A 1 633 ? 9.802 -10.871 43.354 1.00 89.00 633 GLY A O 1
ATOM 4468 N N . THR A 1 634 ? 9.778 -13.102 43.119 1.00 87.19 634 THR A N 1
ATOM 4469 C CA . THR A 1 634 ? 10.136 -13.148 41.687 1.00 87.19 634 THR A CA 1
ATOM 4470 C C . THR A 1 634 ? 9.383 -14.285 40.990 1.00 87.19 634 THR A C 1
ATOM 4472 O O . THR A 1 634 ? 8.915 -15.218 41.643 1.00 87.19 634 THR A O 1
ATOM 4475 N N . GLY A 1 635 ? 9.272 -14.221 39.663 1.00 89.00 635 GLY A N 1
ATOM 4476 C CA . GLY A 1 635 ? 8.634 -15.262 38.858 1.00 89.00 635 GLY A CA 1
ATOM 4477 C C . GLY A 1 635 ? 7.101 -15.226 38.872 1.00 89.00 635 GLY A C 1
ATOM 4478 O O . GLY A 1 635 ? 6.490 -14.188 39.115 1.00 89.00 635 GLY A O 1
ATOM 4479 N N . ALA A 1 636 ? 6.482 -16.378 38.609 1.00 90.19 636 ALA A N 1
ATOM 4480 C CA . ALA A 1 636 ? 5.032 -16.518 38.435 1.00 90.19 636 ALA A CA 1
ATOM 4481 C C . ALA A 1 636 ? 4.191 -16.367 39.719 1.00 90.19 636 ALA A C 1
ATOM 4483 O O . ALA A 1 636 ? 2.981 -16.178 39.633 1.00 90.19 636 ALA A O 1
ATOM 4484 N N . ASP A 1 637 ? 4.810 -16.473 40.898 1.00 91.50 637 ASP A N 1
ATOM 4485 C CA . ASP A 1 637 ? 4.130 -16.323 42.195 1.00 91.50 637 ASP A CA 1
ATOM 4486 C C . ASP A 1 637 ? 4.482 -14.988 42.889 1.00 91.50 637 ASP A C 1
ATOM 4488 O O . ASP A 1 637 ? 4.108 -14.769 44.044 1.00 91.50 637 ASP A O 1
ATOM 4492 N N . ALA A 1 638 ? 5.205 -14.097 42.195 1.00 93.56 638 ALA A N 1
ATOM 4493 C CA . ALA A 1 638 ? 5.492 -12.748 42.672 1.00 93.56 638 ALA A CA 1
ATOM 4494 C C . ALA A 1 638 ? 4.204 -11.933 42.852 1.00 93.56 638 ALA A C 1
ATOM 4496 O O . ALA A 1 638 ? 3.175 -12.211 42.235 1.00 93.56 638 ALA A O 1
ATOM 4497 N N . LYS A 1 639 ? 4.271 -10.881 43.666 1.00 95.00 639 LYS A N 1
ATOM 4498 C CA . LYS A 1 639 ? 3.163 -9.950 43.903 1.00 95.00 639 LYS A CA 1
ATOM 4499 C C . LYS A 1 639 ? 3.657 -8.515 43.845 1.00 95.00 639 LYS A C 1
ATOM 4501 O O . LYS A 1 639 ? 4.804 -8.241 44.179 1.00 95.00 639 LYS A O 1
ATOM 4506 N N . ILE A 1 640 ? 2.787 -7.595 43.453 1.00 94.94 640 ILE A N 1
ATOM 4507 C CA . ILE A 1 640 ? 3.038 -6.158 43.585 1.00 94.94 640 ILE A CA 1
ATOM 4508 C C . ILE A 1 640 ? 1.941 -5.585 44.469 1.00 94.94 640 ILE A C 1
ATOM 4510 O O . ILE A 1 640 ? 0.768 -5.707 44.152 1.00 94.94 640 ILE A O 1
ATOM 4514 N N . GLU A 1 641 ? 2.303 -4.977 45.586 1.00 95.00 641 GLU A N 1
ATOM 4515 C CA . GLU A 1 641 ? 1.370 -4.263 46.449 1.00 95.00 641 GLU A CA 1
ATOM 4516 C C . GLU A 1 641 ? 1.410 -2.775 46.102 1.00 95.00 641 GLU A C 1
ATOM 4518 O O . GLU A 1 641 ? 2.447 -2.131 46.250 1.00 95.00 641 GLU A O 1
ATOM 4523 N N . ILE A 1 642 ? 0.287 -2.241 45.626 1.00 93.75 642 ILE A N 1
ATOM 4524 C CA . ILE A 1 642 ? 0.101 -0.810 45.386 1.00 93.75 642 ILE A CA 1
ATOM 4525 C C . ILE A 1 642 ? -0.650 -0.232 46.572 1.00 93.75 642 ILE A C 1
ATOM 4527 O O . ILE A 1 642 ? -1.810 -0.580 46.774 1.00 93.75 642 ILE A O 1
ATOM 4531 N N . VAL A 1 643 ? 0.003 0.631 47.342 1.00 92.94 643 VAL A N 1
ATOM 4532 C CA . VAL A 1 643 ? -0.558 1.297 48.519 1.00 92.94 643 VAL A CA 1
ATOM 4533 C C . VAL A 1 643 ? -0.960 2.711 48.125 1.00 92.94 643 VAL A C 1
ATOM 4535 O O . VAL A 1 643 ? -0.115 3.512 47.747 1.00 92.94 643 VAL A O 1
ATOM 4538 N N . ASN A 1 644 ? -2.243 3.027 48.224 1.00 88.12 644 ASN A N 1
ATOM 4539 C CA . ASN A 1 644 ? -2.803 4.329 47.895 1.00 88.12 644 ASN A CA 1
ATOM 4540 C C . ASN A 1 644 ? -2.548 5.362 49.004 1.00 88.12 644 ASN A C 1
ATOM 4542 O O . ASN A 1 644 ? -2.178 5.038 50.132 1.00 88.12 644 ASN A O 1
ATOM 4546 N N . ALA A 1 645 ? -2.803 6.637 48.694 1.00 85.81 645 ALA A N 1
ATOM 4547 C CA . ALA A 1 645 ? -2.652 7.747 49.640 1.00 85.81 645 ALA A CA 1
ATOM 4548 C C . ALA A 1 645 ? -3.559 7.644 50.885 1.00 85.81 645 ALA A C 1
ATOM 4550 O O . ALA A 1 645 ? -3.238 8.222 51.922 1.00 85.81 645 ALA A O 1
ATOM 4551 N N . ASP A 1 646 ? -4.669 6.907 50.795 1.00 83.94 646 ASP A N 1
ATOM 4552 C CA . ASP A 1 646 ? -5.578 6.607 51.909 1.00 83.94 646 ASP A CA 1
ATOM 4553 C C . ASP A 1 646 ? -5.073 5.461 52.817 1.00 83.94 646 ASP A C 1
ATOM 4555 O O . ASP A 1 646 ? -5.694 5.148 53.833 1.00 83.94 646 ASP A O 1
ATOM 4559 N N . GLY A 1 647 ? -3.930 4.849 52.485 1.00 86.88 647 GLY A N 1
ATOM 4560 C CA . GLY A 1 647 ? -3.334 3.732 53.217 1.00 86.88 647 GLY A CA 1
ATOM 4561 C C . GLY A 1 647 ? -3.952 2.367 52.902 1.00 86.88 647 GLY A C 1
ATOM 4562 O O . GLY A 1 647 ? -3.557 1.367 53.507 1.00 86.88 647 GLY A O 1
ATOM 4563 N N . LYS A 1 648 ? -4.904 2.285 51.967 1.00 91.12 648 LYS A N 1
ATOM 4564 C CA . LYS A 1 648 ? -5.383 1.006 51.439 1.00 91.12 648 LYS A CA 1
ATOM 4565 C C . LYS A 1 648 ? -4.479 0.516 50.323 1.00 91.12 648 LYS A C 1
ATOM 4567 O O . LYS A 1 648 ? -3.914 1.308 49.581 1.00 91.12 648 LYS A O 1
ATOM 4572 N N . ALA A 1 649 ? -4.389 -0.795 50.163 1.00 93.19 649 ALA A N 1
ATOM 4573 C CA . ALA A 1 649 ? -3.588 -1.420 49.135 1.00 93.19 649 ALA A CA 1
ATOM 4574 C C . ALA A 1 649 ? -4.372 -2.410 48.277 1.00 93.19 649 ALA A C 1
ATOM 4576 O O . ALA A 1 649 ? -5.268 -3.109 48.759 1.00 93.19 649 ALA A O 1
ATOM 4577 N N . GLN A 1 650 ? -3.977 -2.493 47.006 1.00 94.75 650 GLN A N 1
ATOM 4578 C CA . GLN A 1 650 ? -4.353 -3.565 46.091 1.00 94.75 650 GLN A CA 1
ATOM 4579 C C . GLN A 1 650 ? -3.129 -4.415 45.772 1.00 94.75 650 GLN A C 1
ATOM 4581 O O . GLN A 1 650 ? -2.065 -3.911 45.413 1.00 94.75 650 GLN A O 1
ATOM 4586 N N . VAL A 1 651 ? -3.297 -5.730 45.877 1.00 95.06 651 VAL A N 1
ATOM 4587 C CA . VAL A 1 651 ? -2.284 -6.694 45.452 1.00 95.06 651 VAL A CA 1
ATOM 4588 C C . VAL A 1 651 ? -2.510 -7.020 43.986 1.00 95.06 651 VAL A C 1
ATOM 4590 O O . VAL A 1 651 ? -3.574 -7.504 43.625 1.00 95.06 651 VAL A O 1
ATOM 4593 N N . ILE A 1 652 ? -1.507 -6.799 43.156 1.00 95.44 652 ILE A N 1
ATOM 4594 C CA . ILE A 1 652 ? -1.459 -7.192 41.757 1.00 95.44 652 ILE A CA 1
ATOM 4595 C C . ILE A 1 652 ? -0.726 -8.535 41.661 1.00 95.44 652 ILE A C 1
ATOM 4597 O O . ILE A 1 652 ? 0.312 -8.743 42.296 1.00 95.44 652 ILE A O 1
ATOM 4601 N N . THR A 1 653 ? -1.274 -9.447 40.863 1.00 95.50 653 THR A N 1
ATOM 4602 C CA . THR A 1 653 ? -0.691 -10.760 40.532 1.00 95.50 653 THR A CA 1
ATOM 4603 C C . THR A 1 653 ? -0.318 -10.816 39.050 1.00 95.50 653 THR A C 1
ATOM 4605 O O . THR A 1 653 ? -0.936 -10.096 38.276 1.00 95.50 653 THR A O 1
ATOM 4608 N N . PRO A 1 654 ? 0.677 -11.604 38.609 1.00 96.06 654 PRO A N 1
ATOM 4609 C CA . PRO A 1 654 ? 1.075 -11.638 37.203 1.00 96.06 654 PRO A CA 1
ATOM 4610 C C . PRO A 1 654 ? -0.086 -11.990 36.266 1.00 96.06 654 PRO A C 1
ATOM 4612 O O . PRO A 1 654 ? -0.862 -12.901 36.553 1.00 96.06 654 PRO A O 1
ATOM 4615 N N . ALA A 1 655 ? -0.181 -11.308 35.122 1.00 95.06 655 ALA A N 1
ATOM 4616 C CA . ALA A 1 655 ? -1.216 -11.555 34.118 1.00 95.06 655 ALA A CA 1
ATOM 4617 C C . ALA A 1 655 ? -0.667 -11.443 32.694 1.00 95.06 655 ALA A C 1
ATOM 4619 O O . ALA A 1 655 ? 0.284 -10.705 32.437 1.00 95.06 655 ALA A O 1
ATOM 4620 N N . PHE A 1 656 ? -1.285 -12.162 31.758 1.00 92.56 656 PHE A N 1
ATOM 4621 C CA . PHE A 1 656 ? -0.927 -12.075 30.345 1.00 92.56 656 PHE A CA 1
ATOM 4622 C C . PHE A 1 656 ? -1.368 -10.726 29.767 1.00 92.56 656 PHE A C 1
ATOM 4624 O O . PHE A 1 656 ? -2.512 -10.319 29.977 1.00 92.56 656 PHE A O 1
ATOM 4631 N N . LYS A 1 657 ? -0.478 -10.047 29.028 1.00 89.94 657 LYS A N 1
ATOM 4632 C CA . LYS A 1 657 ? -0.780 -8.749 28.397 1.00 89.94 657 LYS A CA 1
ATOM 4633 C C . LYS A 1 657 ? -1.769 -8.884 27.240 1.00 89.94 657 LYS A C 1
ATOM 4635 O O . LYS A 1 657 ? -2.863 -8.328 27.301 1.00 89.94 657 LYS A O 1
ATOM 4640 N N . ALA A 1 658 ? -1.398 -9.654 26.219 1.00 86.94 658 ALA A N 1
ATOM 4641 C CA . ALA A 1 658 ? -2.214 -9.905 25.034 1.00 86.94 658 ALA A CA 1
ATOM 4642 C C . ALA A 1 658 ? -2.929 -11.259 25.169 1.00 86.94 658 ALA A C 1
ATOM 4644 O O . ALA A 1 658 ? -2.502 -12.271 24.615 1.00 86.94 658 ALA A O 1
ATOM 4645 N N . GLN A 1 659 ? -3.978 -11.284 25.996 1.00 87.88 659 GLN A N 1
ATOM 4646 C CA . GLN A 1 659 ? -4.678 -12.515 26.381 1.00 87.88 659 GLN A CA 1
ATOM 4647 C C . GLN A 1 659 ? -5.324 -13.223 25.183 1.00 87.88 659 GLN A C 1
ATOM 4649 O O . GLN A 1 659 ? -5.216 -14.444 25.074 1.00 87.88 659 GLN A O 1
ATOM 4654 N N . ASP A 1 660 ? -5.933 -12.462 24.273 1.00 84.69 660 ASP A N 1
ATOM 4655 C CA . ASP A 1 660 ? -6.588 -13.004 23.079 1.00 84.69 660 ASP A CA 1
ATOM 4656 C C . ASP A 1 660 ? -5.569 -13.537 22.065 1.00 84.69 660 ASP A C 1
ATOM 4658 O O . ASP A 1 660 ? -5.670 -14.692 21.660 1.00 84.69 660 ASP A O 1
ATOM 4662 N N . GLU A 1 661 ? -4.514 -12.769 21.753 1.00 88.00 661 GLU A N 1
ATOM 4663 C CA . GLU A 1 661 ? -3.414 -13.243 20.894 1.00 88.00 661 GLU A CA 1
ATOM 4664 C C . GLU A 1 661 ? -2.781 -14.526 21.448 1.00 88.00 661 GLU A C 1
ATOM 4666 O O . GLU A 1 661 ? -2.459 -15.456 20.705 1.00 88.00 661 GLU A O 1
ATOM 4671 N N . PHE A 1 662 ? -2.613 -14.606 22.772 1.00 89.44 662 PHE A N 1
ATOM 4672 C CA . PHE A 1 662 ? -2.054 -15.796 23.394 1.00 89.44 662 PHE A CA 1
ATOM 4673 C C . PHE A 1 662 ? -3.008 -16.989 23.306 1.00 89.44 662 PHE A C 1
ATOM 4675 O O . PHE A 1 662 ? -2.579 -18.099 22.989 1.00 89.44 662 PHE A O 1
ATOM 4682 N N . LYS A 1 663 ? -4.307 -16.775 23.529 1.00 87.94 663 LYS A N 1
ATOM 4683 C CA . LYS A 1 663 ? -5.340 -17.803 23.359 1.00 87.94 663 LYS A CA 1
ATOM 4684 C C . LYS A 1 663 ? -5.382 -18.336 21.924 1.00 87.94 663 LYS A C 1
ATOM 4686 O O . LYS A 1 663 ? -5.484 -19.552 21.725 1.00 87.94 663 LYS A O 1
ATOM 4691 N N . ASP A 1 664 ? -5.256 -17.457 20.938 1.00 86.81 664 ASP A N 1
ATOM 4692 C CA . ASP A 1 664 ? -5.206 -17.829 19.525 1.00 86.81 664 ASP A CA 1
ATOM 4693 C C . ASP A 1 664 ? -3.935 -18.621 19.208 1.00 86.81 664 ASP A C 1
ATOM 4695 O O . ASP A 1 664 ? -4.004 -19.695 18.599 1.00 86.81 664 ASP A O 1
ATOM 4699 N N . ALA A 1 665 ? -2.783 -18.171 19.718 1.00 87.06 665 ALA A N 1
ATOM 4700 C CA . ALA A 1 665 ? -1.527 -18.900 19.595 1.00 87.06 665 ALA A CA 1
ATOM 4701 C C . ALA A 1 665 ? -1.646 -20.319 20.175 1.00 87.06 665 ALA A C 1
ATOM 4703 O O . ALA A 1 665 ? -1.280 -21.285 19.507 1.00 87.06 665 ALA A O 1
ATOM 4704 N N . LEU A 1 666 ? -2.217 -20.471 21.376 1.00 86.38 66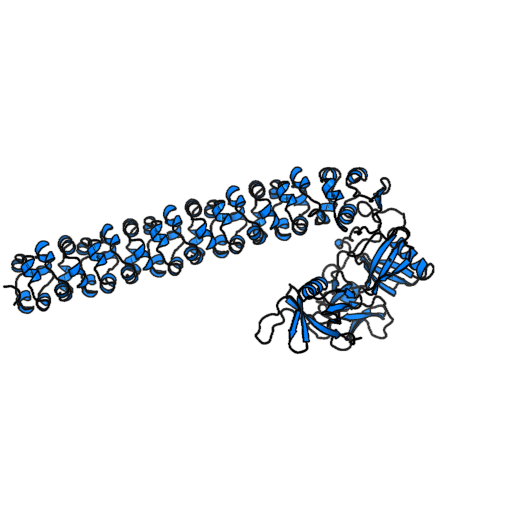6 LEU A N 1
ATOM 4705 C CA . LEU A 1 666 ? -2.444 -21.768 22.027 1.00 86.38 666 LEU A CA 1
ATOM 4706 C C . LEU A 1 666 ? -3.370 -22.683 21.215 1.00 86.38 666 LEU A C 1
ATOM 4708 O O . LEU A 1 666 ? -3.115 -23.886 21.110 1.00 86.38 666 LEU A O 1
ATOM 4712 N N . SER A 1 667 ? -4.416 -22.121 20.610 1.00 81.88 667 SER A N 1
ATOM 4713 C CA . SER A 1 667 ? -5.338 -22.867 19.746 1.00 81.88 667 SER A CA 1
ATOM 4714 C C . SER A 1 667 ? -4.612 -23.440 18.522 1.00 81.88 667 SER A C 1
ATOM 4716 O O . SER A 1 667 ? -4.838 -24.593 18.154 1.00 81.88 667 SER A O 1
ATOM 4718 N N . GLY A 1 668 ? -3.654 -22.695 17.956 1.00 80.31 668 GLY A N 1
ATOM 4719 C CA . GLY A 1 668 ? -2.768 -23.171 16.887 1.00 80.31 668 GLY A CA 1
ATOM 4720 C C . GLY A 1 668 ? -1.883 -24.363 17.280 1.00 80.31 668 GLY A C 1
ATOM 4721 O O . GLY A 1 668 ? -1.520 -25.167 16.423 1.00 80.31 668 GLY A O 1
ATOM 4722 N N . PHE A 1 669 ? -1.590 -24.535 18.574 1.00 80.44 669 PHE A N 1
ATOM 4723 C CA . PHE A 1 669 ? -0.864 -25.697 19.102 1.00 80.44 669 PHE A CA 1
ATOM 4724 C C . PHE A 1 669 ? -1.769 -26.899 19.416 1.00 80.44 669 PHE A C 1
ATOM 4726 O O . PHE A 1 669 ? -1.261 -27.958 19.781 1.00 80.44 669 PHE A O 1
ATOM 4733 N N . GLY A 1 670 ? -3.091 -26.779 19.263 1.00 82.81 670 GLY A N 1
ATOM 4734 C CA . GLY A 1 670 ? -4.046 -27.839 19.595 1.00 82.81 670 GLY A CA 1
ATOM 4735 C C . GLY A 1 670 ? -4.515 -27.829 21.053 1.00 82.81 670 GLY A C 1
ATOM 4736 O O . GLY A 1 670 ? -5.031 -28.841 21.532 1.00 82.81 670 GLY A O 1
ATOM 4737 N N . ALA A 1 671 ? -4.346 -26.710 21.768 1.00 87.38 671 ALA A N 1
ATOM 4738 C CA . ALA A 1 671 ? -5.017 -26.508 23.046 1.00 87.38 671 ALA A CA 1
ATOM 4739 C C . ALA A 1 671 ? -6.535 -26.377 22.843 1.00 87.38 671 ALA A C 1
ATOM 4741 O O . ALA A 1 671 ? -7.011 -25.793 21.872 1.00 87.38 671 ALA A O 1
ATOM 4742 N N . THR A 1 672 ? -7.296 -26.915 23.787 1.00 89.81 672 THR A N 1
ATOM 4743 C CA . THR A 1 672 ? -8.763 -26.862 23.824 1.00 89.81 672 THR A CA 1
ATOM 4744 C C . THR A 1 672 ? -9.216 -26.342 25.182 1.00 89.81 672 THR A C 1
ATOM 4746 O O . THR A 1 672 ? -8.427 -26.318 26.125 1.00 89.81 672 THR A O 1
ATOM 4749 N N . ASP A 1 673 ? -10.469 -25.893 25.288 1.00 88.38 673 ASP A N 1
ATOM 4750 C CA . ASP A 1 673 ? -11.047 -25.378 26.538 1.00 88.38 673 ASP A CA 1
ATOM 4751 C C . ASP A 1 673 ? -10.199 -24.281 27.214 1.00 88.38 673 ASP A C 1
ATOM 4753 O O . ASP A 1 673 ? -10.100 -24.240 28.439 1.00 88.38 673 ASP A O 1
ATOM 4757 N N . VAL A 1 674 ? -9.564 -23.405 26.423 1.00 89.88 674 VAL A N 1
ATOM 4758 C CA . VAL A 1 674 ? -8.721 -22.319 26.947 1.00 89.88 674 VAL A CA 1
ATOM 4759 C C . VAL A 1 674 ? -9.595 -21.266 27.634 1.00 89.88 674 VAL A C 1
ATOM 4761 O O . VAL A 1 674 ? -10.428 -20.617 26.992 1.00 89.88 674 VAL A O 1
ATOM 4764 N N . LYS A 1 675 ? -9.379 -21.080 28.935 1.00 89.19 675 LYS A N 1
ATOM 4765 C CA . LYS A 1 675 ? -10.076 -20.133 29.807 1.00 89.19 675 LYS A CA 1
ATOM 4766 C C . LYS A 1 675 ? -9.083 -19.161 30.415 1.00 89.19 675 LYS A C 1
ATOM 4768 O O . LYS A 1 675 ? -8.067 -19.575 30.963 1.00 89.19 675 LYS A O 1
ATOM 4773 N N . VAL A 1 676 ? -9.406 -17.877 30.347 1.00 89.38 676 VAL A N 1
ATOM 4774 C CA . VAL A 1 676 ? -8.650 -16.826 31.029 1.00 89.38 676 VAL A CA 1
ATOM 4775 C C . VAL A 1 676 ? -9.337 -16.539 32.354 1.00 89.38 676 VAL A C 1
ATOM 4777 O O . VAL A 1 676 ? -10.515 -16.186 32.371 1.00 89.38 676 VAL A O 1
ATOM 4780 N N . ASN A 1 677 ? -8.614 -16.729 33.450 1.00 90.12 677 ASN A N 1
ATOM 4781 C CA . ASN A 1 677 ? -9.139 -16.557 34.798 1.00 90.12 677 ASN A CA 1
ATOM 4782 C C . ASN A 1 677 ? -8.947 -15.117 35.276 1.00 90.12 677 ASN A C 1
ATOM 4784 O O . ASN A 1 677 ? -7.954 -14.465 34.942 1.00 90.12 677 ASN A O 1
ATOM 4788 N N . THR A 1 678 ? -9.818 -14.651 36.174 1.00 87.12 678 THR A N 1
ATOM 4789 C CA . THR A 1 678 ? -9.681 -13.328 36.815 1.00 87.12 678 THR A CA 1
ATOM 4790 C C . THR A 1 678 ? -8.483 -13.218 37.759 1.00 87.12 678 THR A C 1
ATOM 4792 O O . THR A 1 678 ? -8.230 -12.156 38.313 1.00 87.12 678 THR A O 1
ATOM 4795 N N . SER A 1 679 ? -7.713 -14.293 37.937 1.00 84.75 679 SER A N 1
ATOM 4796 C CA . SER A 1 679 ? -6.411 -14.294 38.609 1.00 84.75 679 SER A CA 1
ATOM 4797 C C . SER A 1 679 ? -5.232 -13.998 37.674 1.00 84.75 679 SER A C 1
ATOM 4799 O O . SER A 1 679 ? -4.090 -14.101 38.108 1.00 84.75 679 SER A O 1
ATOM 4801 N N . GLY A 1 680 ? -5.471 -13.723 36.387 1.00 87.69 680 GLY A N 1
ATOM 4802 C CA . GLY A 1 680 ? -4.415 -13.495 35.389 1.00 87.69 680 GLY A CA 1
ATOM 4803 C C . GLY A 1 680 ? -3.773 -14.770 34.824 1.00 87.69 680 GLY A C 1
ATOM 4804 O O . GLY A 1 680 ? -2.878 -14.687 33.981 1.00 87.69 680 GLY A O 1
ATOM 4805 N N . THR A 1 681 ? -4.234 -15.950 35.250 1.00 92.69 681 THR A N 1
ATOM 4806 C CA . THR A 1 681 ? -3.779 -17.259 34.755 1.00 92.69 681 THR A CA 1
ATOM 4807 C C . THR A 1 681 ? -4.659 -17.754 33.610 1.00 92.69 681 THR A C 1
ATOM 4809 O O . THR A 1 681 ? -5.767 -17.255 33.407 1.00 92.69 681 THR A O 1
ATOM 4812 N N . MET A 1 682 ? -4.184 -18.756 32.869 1.00 92.56 682 MET A N 1
ATOM 4813 C CA . MET A 1 682 ? -5.000 -19.437 31.863 1.00 92.56 682 MET A CA 1
ATOM 4814 C C . MET A 1 682 ? -5.073 -20.931 32.127 1.00 92.56 682 MET A C 1
ATOM 4816 O O . MET A 1 682 ? -4.038 -21.580 32.252 1.00 92.56 682 MET A O 1
ATOM 4820 N N . ASP A 1 683 ? -6.281 -21.476 32.155 1.00 92.56 683 ASP A N 1
ATOM 4821 C CA . ASP A 1 683 ? -6.510 -22.915 32.211 1.00 92.56 683 ASP A CA 1
ATOM 4822 C C . ASP A 1 683 ? -6.817 -23.443 30.816 1.00 92.56 683 ASP A C 1
ATOM 4824 O O . ASP A 1 683 ? -7.558 -22.827 30.058 1.00 92.56 683 ASP A O 1
ATOM 4828 N N . LEU A 1 684 ? -6.253 -24.590 30.463 1.00 92.25 684 LEU A N 1
ATOM 4829 C CA . LEU A 1 684 ? -6.464 -25.216 29.164 1.00 92.25 684 LEU A CA 1
ATOM 4830 C C . LEU A 1 684 ? -6.368 -26.734 29.254 1.00 92.25 684 LEU A C 1
ATOM 4832 O O . LEU A 1 684 ? -5.812 -27.302 30.197 1.00 92.25 684 LEU A O 1
ATOM 4836 N N . ASN A 1 685 ? -6.891 -27.393 28.230 1.00 90.50 685 ASN A N 1
ATOM 4837 C CA . ASN A 1 685 ? -6.728 -28.815 28.005 1.00 90.50 685 ASN A CA 1
ATOM 4838 C C . ASN A 1 685 ? -5.794 -29.049 26.814 1.00 90.50 685 ASN A C 1
ATOM 4840 O O . ASN A 1 685 ? -6.068 -28.610 25.696 1.00 90.50 685 ASN A O 1
ATOM 4844 N N . PHE A 1 686 ? -4.701 -29.768 27.049 1.00 88.31 686 PHE A N 1
ATOM 4845 C CA . PHE A 1 686 ? -3.727 -30.119 26.023 1.00 88.31 686 PHE A CA 1
ATOM 4846 C C . PHE A 1 686 ? -3.452 -31.618 26.065 1.00 88.31 686 PHE A C 1
ATOM 4848 O O . PHE A 1 686 ? -3.018 -32.152 27.085 1.00 88.31 686 PHE A O 1
ATOM 4855 N N . GLY A 1 687 ? -3.745 -32.323 24.970 1.00 84.75 687 GLY A N 1
ATOM 4856 C CA . GLY A 1 687 ? -3.554 -33.776 24.907 1.00 84.75 687 GLY A CA 1
ATOM 4857 C C . GLY A 1 687 ? -4.328 -34.559 25.980 1.00 84.75 687 GLY A C 1
ATOM 4858 O O . GLY A 1 687 ? -3.873 -35.618 26.404 1.00 84.75 687 GLY A O 1
ATOM 4859 N N . GLY A 1 688 ? -5.469 -34.039 26.452 1.00 84.44 688 GLY A N 1
ATOM 4860 C CA . GLY A 1 688 ? -6.273 -34.643 27.521 1.00 84.44 688 GLY A CA 1
ATOM 4861 C C . GLY A 1 688 ? -5.811 -34.307 28.945 1.00 84.44 688 GLY A C 1
ATOM 4862 O O . GLY A 1 688 ? -6.434 -34.771 29.900 1.00 84.44 688 GLY A O 1
ATOM 4863 N N . GLN A 1 689 ? -4.744 -33.518 29.110 1.00 87.31 689 GLN A N 1
ATOM 4864 C CA . GLN A 1 689 ? -4.262 -33.045 30.408 1.00 87.31 689 GLN A CA 1
ATOM 4865 C C . GLN A 1 689 ? -4.710 -31.609 30.675 1.00 87.31 689 GLN A C 1
ATOM 4867 O O . GLN A 1 689 ? -4.586 -30.735 29.817 1.00 87.31 689 GLN A O 1
ATOM 4872 N N . LYS A 1 690 ? -5.182 -31.353 31.900 1.00 90.62 690 LYS A N 1
ATOM 4873 C CA . LYS A 1 690 ? -5.484 -30.000 32.374 1.00 90.62 690 LYS A CA 1
ATOM 4874 C C . LYS A 1 690 ? -4.203 -29.299 32.805 1.00 90.62 690 LYS A C 1
ATOM 4876 O O . LYS A 1 690 ? -3.470 -29.805 33.659 1.00 90.62 690 LYS A O 1
ATOM 4881 N N . ILE A 1 691 ? -3.966 -28.133 32.225 1.00 91.81 691 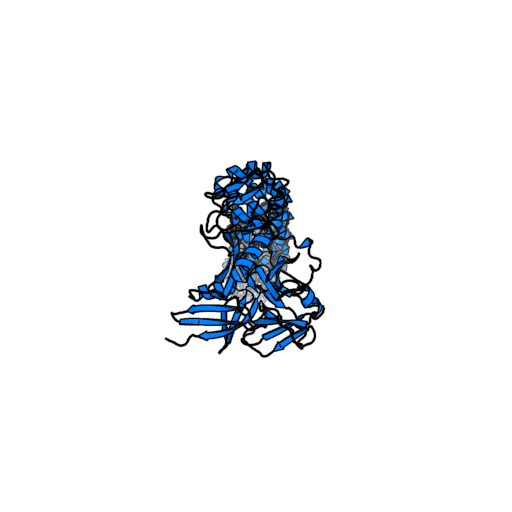ILE A N 1
ATOM 4882 C CA . ILE A 1 691 ? -2.780 -27.314 32.438 1.00 91.81 691 ILE A CA 1
ATOM 4883 C C . ILE A 1 691 ? -3.227 -25.912 32.842 1.00 91.81 691 ILE A C 1
ATOM 4885 O O . ILE A 1 691 ? -4.107 -25.341 32.207 1.00 91.81 691 ILE A O 1
ATOM 4889 N N . THR A 1 692 ? -2.575 -25.354 33.857 1.00 93.19 692 THR A N 1
ATOM 4890 C CA . THR A 1 692 ? -2.664 -23.941 34.223 1.00 93.19 692 THR A CA 1
ATOM 4891 C C . THR A 1 692 ? -1.365 -23.248 33.833 1.00 93.19 692 THR A C 1
ATOM 4893 O O . THR A 1 692 ? -0.281 -23.607 34.298 1.00 93.19 692 THR A O 1
ATOM 4896 N N . LEU A 1 693 ? -1.467 -22.233 32.987 1.00 94.06 693 LEU A N 1
ATOM 4897 C CA . LEU A 1 693 ? -0.372 -21.352 32.614 1.00 94.06 693 LEU A CA 1
ATOM 4898 C C . LEU A 1 693 ? -0.375 -20.124 33.520 1.00 94.06 693 LEU A C 1
ATOM 4900 O O . LEU A 1 693 ? -1.393 -19.443 33.667 1.00 94.06 693 LEU A O 1
ATOM 4904 N N . LYS A 1 694 ? 0.782 -19.837 34.116 1.00 95.00 694 LYS A N 1
ATOM 4905 C CA . LYS A 1 694 ? 1.001 -18.670 34.968 1.00 95.00 694 LYS A CA 1
ATOM 4906 C C . LYS A 1 694 ? 2.042 -17.744 34.332 1.00 95.00 694 LYS A C 1
ATOM 4908 O O . LYS A 1 694 ? 3.178 -18.181 34.157 1.00 95.00 694 LYS A O 1
ATOM 4913 N N . PRO A 1 695 ? 1.709 -16.495 33.998 1.00 95.50 695 PRO A N 1
ATOM 4914 C CA . PRO A 1 695 ? 2.677 -15.545 33.456 1.00 95.50 695 PRO A CA 1
ATOM 4915 C C . PRO A 1 695 ? 3.609 -15.007 34.547 1.00 95.50 695 PRO A C 1
ATOM 4917 O O . PRO A 1 695 ? 3.371 -15.186 35.739 1.00 95.50 695 PRO A O 1
ATOM 4920 N N . HIS A 1 696 ? 4.683 -14.336 34.138 1.00 95.38 696 HIS A N 1
ATOM 4921 C CA . HIS A 1 696 ? 5.525 -13.493 34.994 1.00 95.38 696 HIS A CA 1
ATOM 4922 C C . HIS A 1 696 ? 5.207 -12.016 34.723 1.00 95.38 696 HIS A C 1
ATOM 4924 O O . HIS A 1 696 ? 4.643 -11.692 33.683 1.00 95.38 696 HIS A O 1
ATOM 4930 N N . PHE A 1 697 ? 5.570 -11.109 35.634 1.00 95.31 697 PHE A N 1
ATOM 4931 C CA . PHE A 1 697 ? 5.275 -9.678 35.468 1.00 95.31 697 PHE A CA 1
ATOM 4932 C C . PHE A 1 697 ? 5.976 -9.037 34.268 1.00 95.31 697 PHE A C 1
ATOM 4934 O O . PHE A 1 697 ? 5.342 -8.282 33.537 1.00 95.31 697 PHE A O 1
ATOM 4941 N N . ASP A 1 698 ? 7.275 -9.294 34.115 1.00 94.62 698 ASP A N 1
ATOM 4942 C CA . ASP A 1 698 ? 8.143 -8.492 33.255 1.00 94.62 698 ASP A CA 1
ATOM 4943 C C . ASP A 1 698 ? 7.884 -8.738 31.763 1.00 94.62 698 ASP A C 1
ATOM 4945 O O . ASP A 1 698 ? 7.805 -9.881 31.300 1.00 94.62 698 ASP A O 1
ATOM 4949 N N . ILE A 1 699 ? 7.839 -7.644 31.005 1.00 94.00 699 ILE A N 1
ATOM 4950 C CA . ILE A 1 699 ? 7.726 -7.636 29.550 1.00 94.00 699 ILE A CA 1
ATOM 4951 C C . ILE A 1 699 ? 9.054 -7.199 28.934 1.00 94.00 699 ILE A C 1
ATOM 4953 O O . ILE A 1 699 ? 9.590 -6.137 29.243 1.00 94.00 699 ILE A O 1
ATOM 4957 N N . GLU A 1 700 ? 9.571 -7.998 28.005 1.00 92.56 700 GLU A N 1
ATOM 4958 C CA . GLU A 1 700 ? 10.801 -7.703 27.270 1.00 92.56 700 GLU A CA 1
ATOM 4959 C C . GLU A 1 700 ? 10.508 -7.442 25.794 1.00 92.56 700 GLU A C 1
ATOM 4961 O O . GLU A 1 700 ? 10.026 -8.319 25.075 1.00 92.56 700 GLU A O 1
ATOM 4966 N N . LYS A 1 701 ? 10.840 -6.245 25.306 1.00 88.31 701 LYS A N 1
ATOM 4967 C CA . LYS A 1 701 ? 10.657 -5.898 23.895 1.00 88.31 701 LYS A CA 1
ATOM 4968 C C . LYS A 1 701 ? 11.854 -6.336 23.057 1.00 88.31 701 LYS A C 1
ATOM 4970 O O . LYS A 1 701 ? 12.991 -5.973 23.346 1.00 88.31 701 LYS A O 1
ATOM 4975 N N . GLY A 1 702 ? 11.593 -7.067 21.973 1.00 82.12 702 GLY A N 1
ATOM 4976 C CA . GLY A 1 702 ? 12.627 -7.468 21.017 1.00 82.12 702 GLY A CA 1
ATOM 4977 C C . GLY A 1 702 ? 13.601 -8.513 21.561 1.00 82.12 702 GLY A C 1
ATOM 4978 O O . GLY A 1 702 ? 14.773 -8.498 21.182 1.00 82.12 702 GLY A O 1
ATOM 4979 N N . LYS A 1 703 ? 13.126 -9.410 22.434 1.00 86.25 703 LYS A N 1
ATOM 4980 C CA . LYS A 1 703 ? 13.911 -10.535 22.951 1.00 86.25 703 LYS A CA 1
ATOM 4981 C C . LYS A 1 703 ? 14.505 -11.343 21.792 1.00 86.25 703 LYS A C 1
ATOM 4983 O O . LYS A 1 703 ? 13.809 -11.656 20.825 1.00 86.25 703 LYS A O 1
ATOM 4988 N N . THR A 1 704 ? 15.790 -11.671 21.894 1.00 85.06 704 THR A N 1
ATOM 4989 C CA . THR A 1 704 ? 16.525 -12.462 20.899 1.00 85.06 704 THR A CA 1
ATOM 4990 C C . THR A 1 704 ? 16.934 -13.814 21.468 1.00 85.06 704 THR A C 1
ATOM 4992 O O . THR A 1 704 ? 17.048 -13.979 22.685 1.00 85.06 704 THR A O 1
ATOM 4995 N N . ASP A 1 705 ? 17.110 -14.809 20.601 1.00 82.25 705 ASP A N 1
ATOM 4996 C CA . ASP A 1 705 ? 17.696 -16.088 20.999 1.00 82.25 705 ASP A CA 1
ATOM 4997 C C . ASP A 1 705 ? 19.229 -16.062 20.944 1.00 82.25 705 ASP A C 1
ATOM 4999 O O . ASP A 1 705 ? 19.850 -15.038 20.662 1.00 82.25 705 ASP A O 1
ATOM 5003 N N . ALA A 1 706 ? 19.858 -17.203 21.240 1.00 80.94 706 ALA A N 1
ATOM 5004 C CA . ALA A 1 706 ? 21.314 -17.325 21.287 1.00 80.94 706 ALA A CA 1
ATOM 5005 C C . ALA A 1 706 ? 22.014 -17.010 19.948 1.00 80.94 706 ALA A C 1
ATOM 5007 O O . ALA A 1 706 ? 23.225 -16.795 19.943 1.00 80.94 706 ALA A O 1
ATOM 5008 N N . SER A 1 707 ? 21.279 -16.985 18.830 1.00 79.31 707 SER A N 1
ATOM 5009 C CA . SER A 1 707 ? 21.795 -16.620 17.507 1.00 79.31 707 SER A CA 1
ATOM 5010 C C . SER A 1 707 ? 21.646 -15.128 17.179 1.00 79.31 707 SER A C 1
ATOM 5012 O O . SER A 1 707 ? 22.182 -14.667 16.173 1.00 79.31 707 SER A O 1
ATOM 5014 N N . GLY A 1 708 ? 20.958 -14.360 18.033 1.00 81.38 708 GLY A N 1
ATOM 5015 C CA . GLY A 1 708 ? 20.642 -12.949 17.808 1.00 81.38 708 GLY A CA 1
ATOM 5016 C C . GLY A 1 708 ? 19.357 -12.713 17.007 1.00 81.38 708 GLY A C 1
ATOM 5017 O O . GLY A 1 708 ? 19.011 -11.560 16.752 1.00 81.38 708 GLY A O 1
ATOM 5018 N N . GLU A 1 709 ? 18.628 -13.768 16.631 1.00 84.19 709 GLU A N 1
ATOM 5019 C CA . GLU A 1 709 ? 17.331 -13.655 15.959 1.00 84.19 709 GLU A CA 1
ATOM 5020 C C . GLU A 1 709 ? 16.226 -13.306 16.967 1.00 84.19 709 GLU A C 1
ATOM 5022 O O . GLU A 1 709 ? 16.176 -13.853 18.073 1.00 84.19 709 GLU A O 1
ATOM 5027 N N . LYS A 1 710 ? 15.337 -12.372 16.604 1.00 86.81 710 LYS A N 1
ATOM 5028 C CA . LYS A 1 710 ? 14.201 -11.982 17.452 1.00 86.81 710 LYS A CA 1
ATOM 5029 C C . LYS A 1 710 ? 13.211 -13.133 17.584 1.00 86.81 710 LYS A C 1
ATOM 5031 O O . LYS A 1 710 ? 12.997 -13.894 16.646 1.00 86.81 710 LYS A O 1
ATOM 5036 N N . PHE A 1 711 ? 12.568 -13.233 18.740 1.00 88.25 711 PHE A N 1
ATOM 5037 C CA . PHE A 1 711 ? 11.490 -14.196 18.920 1.00 88.25 711 PHE A CA 1
ATOM 5038 C C . PHE A 1 711 ? 10.321 -13.817 17.994 1.00 88.25 711 PHE A C 1
ATOM 5040 O O . PHE A 1 711 ? 9.897 -12.658 18.018 1.00 88.25 711 PHE A O 1
ATOM 5047 N N . PRO A 1 712 ? 9.824 -14.748 17.159 1.00 86.38 712 PRO A N 1
ATOM 5048 C CA . PRO A 1 712 ? 8.638 -14.497 16.352 1.00 86.38 712 PRO A CA 1
ATOM 5049 C C . PRO A 1 712 ? 7.386 -14.462 17.244 1.00 86.38 712 PRO A C 1
ATOM 5051 O O . PRO A 1 712 ? 7.415 -15.045 18.333 1.00 86.38 712 PRO A O 1
ATOM 5054 N N . PRO A 1 713 ? 6.282 -13.840 16.789 1.00 88.69 713 PRO A N 1
ATOM 5055 C CA . PRO A 1 713 ? 5.003 -13.918 17.484 1.00 88.69 713 PRO A CA 1
ATOM 5056 C C . PRO A 1 713 ? 4.570 -15.371 17.733 1.00 88.69 713 PRO A C 1
ATOM 5058 O O . PRO A 1 713 ? 4.745 -16.238 16.873 1.00 88.69 713 PRO A O 1
ATOM 5061 N N . GLY A 1 714 ? 4.007 -15.635 18.911 1.00 88.81 714 GLY A N 1
ATOM 5062 C CA . GLY A 1 714 ? 3.578 -16.958 19.359 1.00 88.81 714 GLY A CA 1
ATOM 5063 C C . GLY A 1 714 ? 4.344 -17.470 20.580 1.00 88.81 714 GLY A C 1
ATOM 5064 O O . GLY A 1 714 ? 4.955 -16.714 21.335 1.00 88.81 714 GLY A O 1
ATOM 5065 N N . VAL A 1 715 ? 4.265 -18.782 20.809 1.00 88.31 715 VAL A N 1
ATOM 5066 C CA . VAL A 1 715 ? 4.858 -19.443 21.982 1.00 88.31 715 VAL A CA 1
ATOM 5067 C C . VAL A 1 715 ? 6.175 -20.108 21.601 1.00 88.31 715 VAL A C 1
ATOM 5069 O O . VAL A 1 715 ? 6.223 -20.902 20.663 1.00 88.31 715 VAL A O 1
ATOM 5072 N N . LYS A 1 716 ? 7.242 -19.830 22.355 1.00 87.81 716 LYS A N 1
ATOM 5073 C CA . LYS A 1 716 ? 8.568 -20.437 22.172 1.00 87.81 716 LYS A CA 1
ATOM 5074 C C . LYS A 1 716 ? 9.072 -21.018 23.490 1.00 87.81 716 LYS A C 1
ATOM 5076 O O . LYS A 1 716 ? 9.067 -20.351 24.523 1.00 87.81 716 LYS A O 1
ATOM 5081 N N . GLN A 1 717 ? 9.549 -22.258 23.444 1.00 88.31 717 GLN A N 1
ATOM 5082 C CA . GLN A 1 717 ? 10.248 -22.894 24.559 1.00 88.31 717 GLN A CA 1
ATOM 5083 C C . GLN A 1 717 ? 11.763 -22.735 24.381 1.00 88.31 717 GLN A C 1
ATOM 5085 O O . GLN A 1 717 ? 12.295 -22.994 23.300 1.00 88.31 717 GLN A O 1
ATOM 5090 N N . VAL A 1 718 ? 12.468 -22.339 25.443 1.00 85.44 718 VAL A N 1
ATOM 5091 C CA . VAL A 1 718 ? 13.936 -22.277 25.482 1.00 85.44 718 VAL A CA 1
ATOM 5092 C C . VAL A 1 718 ? 14.425 -22.936 26.769 1.00 85.44 718 VAL A C 1
ATOM 5094 O O . VAL A 1 718 ? 14.271 -22.388 27.860 1.00 85.44 718 VAL A O 1
ATOM 5097 N N . GLY A 1 719 ? 15.013 -24.129 26.641 1.00 85.88 719 GLY A N 1
ATOM 5098 C CA . GLY A 1 719 ? 15.316 -24.977 27.796 1.00 85.88 719 GLY A CA 1
ATOM 5099 C C . GLY A 1 719 ? 14.034 -25.339 28.554 1.00 85.88 719 GLY A C 1
ATOM 5100 O O . GLY A 1 719 ? 13.068 -25.803 27.949 1.00 85.88 719 GLY A O 1
ATOM 5101 N N . ASP A 1 720 ? 14.015 -25.066 29.858 1.00 84.25 720 ASP A N 1
ATOM 5102 C CA . ASP A 1 720 ? 12.870 -25.344 30.741 1.00 84.25 720 ASP A CA 1
ATOM 5103 C C . ASP A 1 720 ? 11.896 -24.156 30.874 1.00 84.25 720 ASP A C 1
ATOM 5105 O O . ASP A 1 720 ? 10.959 -24.203 31.670 1.00 84.25 720 ASP A O 1
ATOM 5109 N N . LYS A 1 721 ? 12.119 -23.072 30.118 1.00 89.12 721 LYS A N 1
ATOM 5110 C CA . LYS A 1 721 ? 11.309 -21.849 30.169 1.00 89.12 721 LYS A CA 1
ATOM 5111 C C . LYS A 1 721 ? 10.430 -21.707 28.936 1.00 89.12 721 LYS A C 1
ATOM 5113 O O . LYS A 1 721 ? 10.853 -22.016 27.819 1.00 89.12 721 LYS A O 1
ATOM 5118 N N . PHE A 1 722 ? 9.241 -21.158 29.142 1.00 91.81 722 PHE A N 1
ATOM 5119 C CA . PHE A 1 722 ? 8.294 -20.839 28.083 1.00 91.81 722 PHE A CA 1
ATOM 5120 C C . PHE A 1 722 ? 8.134 -19.328 27.973 1.00 91.81 722 PHE A C 1
ATOM 5122 O O . PHE A 1 722 ? 8.086 -18.622 28.979 1.00 91.81 722 PHE A O 1
ATOM 5129 N N . PHE A 1 723 ? 8.051 -18.845 26.739 1.00 93.19 723 PHE A N 1
ATOM 5130 C CA . PHE A 1 723 ? 7.869 -17.439 26.422 1.00 93.19 723 PHE A CA 1
ATOM 5131 C C . PHE A 1 723 ? 6.720 -17.283 25.439 1.00 93.19 723 PHE A C 1
ATOM 5133 O O . PHE A 1 723 ? 6.592 -18.075 24.505 1.00 93.19 723 PHE A O 1
ATOM 5140 N N . PHE A 1 724 ? 5.921 -16.244 25.633 1.00 93.94 724 PHE A N 1
ATOM 5141 C CA . PHE A 1 724 ? 4.948 -15.780 24.657 1.00 93.94 724 PHE A CA 1
ATOM 5142 C C . PHE A 1 724 ? 5.386 -14.419 24.125 1.00 93.94 724 PHE A C 1
ATOM 5144 O O . PHE A 1 724 ? 5.678 -13.528 24.921 1.00 93.94 724 PHE A O 1
ATOM 5151 N N . THR A 1 725 ? 5.436 -14.269 22.804 1.00 93.31 725 THR A N 1
ATOM 5152 C CA . THR A 1 725 ? 5.732 -13.007 22.122 1.00 93.31 725 THR A CA 1
ATOM 5153 C C . THR A 1 725 ? 4.501 -12.569 21.331 1.00 93.31 725 THR A C 1
ATOM 5155 O O . THR A 1 725 ? 3.979 -13.350 20.540 1.00 93.31 725 THR A O 1
ATOM 5158 N N . ASN A 1 726 ? 4.028 -11.341 21.541 1.00 91.38 726 ASN A N 1
ATOM 5159 C CA . ASN A 1 726 ? 2.893 -10.785 20.794 1.00 91.38 726 ASN A CA 1
ATOM 5160 C C . ASN A 1 726 ? 3.326 -10.211 19.431 1.00 91.38 726 ASN A C 1
ATOM 5162 O O . ASN A 1 726 ? 4.522 -10.136 19.127 1.00 91.38 726 ASN A O 1
ATOM 5166 N N . GLU A 1 727 ? 2.372 -9.768 18.611 1.00 87.88 727 GLU A N 1
ATOM 5167 C CA . GLU A 1 727 ? 2.662 -9.177 17.291 1.00 87.88 727 GLU A CA 1
ATOM 5168 C C . GLU A 1 727 ? 3.555 -7.923 17.363 1.00 87.88 727 GLU A C 1
ATOM 5170 O O . GLU A 1 727 ? 4.324 -7.636 16.444 1.00 87.88 727 GLU A O 1
ATOM 5175 N N . ASN A 1 728 ? 3.538 -7.219 18.499 1.00 86.25 728 ASN A N 1
ATOM 5176 C CA . ASN A 1 728 ? 4.377 -6.046 18.764 1.00 86.25 728 ASN A CA 1
ATOM 5177 C C . ASN A 1 728 ? 5.817 -6.396 19.196 1.00 86.25 728 ASN A C 1
ATOM 5179 O O . ASN A 1 728 ? 6.633 -5.497 19.447 1.00 86.25 728 ASN A O 1
ATOM 5183 N N . GLY A 1 729 ? 6.152 -7.687 19.294 1.00 88.50 729 GLY A N 1
ATOM 5184 C CA . GLY A 1 729 ? 7.461 -8.175 19.730 1.00 88.50 729 GLY A CA 1
ATOM 5185 C C . GLY A 1 729 ? 7.708 -8.041 21.237 1.00 88.50 729 GLY A C 1
ATOM 5186 O O . GLY A 1 729 ? 8.862 -8.070 21.676 1.00 88.50 729 GLY A O 1
ATOM 5187 N N . GLU A 1 730 ? 6.654 -7.858 22.030 1.00 93.06 730 GLU A N 1
ATOM 5188 C CA . GLU A 1 730 ? 6.690 -7.861 23.491 1.00 93.06 730 GLU A CA 1
ATOM 5189 C C . GLU A 1 730 ? 6.640 -9.304 23.989 1.00 93.06 730 GLU A C 1
ATOM 5191 O O . GLU A 1 730 ? 5.749 -10.063 23.616 1.00 93.06 730 GLU A O 1
ATOM 5196 N N . THR A 1 731 ? 7.615 -9.696 24.807 1.00 94.19 731 THR A N 1
ATOM 5197 C CA . THR A 1 731 ? 7.803 -11.083 25.240 1.00 94.19 731 THR A CA 1
ATOM 5198 C C . THR A 1 731 ? 7.616 -11.226 26.742 1.00 94.19 731 THR A C 1
ATOM 5200 O O . THR A 1 731 ? 8.234 -10.491 27.509 1.00 94.19 731 THR A O 1
ATOM 5203 N N . GLN A 1 732 ? 6.822 -12.211 27.156 1.00 94.81 732 GLN A N 1
ATOM 5204 C CA . GLN A 1 732 ? 6.524 -12.520 28.552 1.00 94.81 732 GLN A CA 1
ATOM 5205 C C . GLN A 1 732 ? 6.924 -13.966 28.875 1.00 94.81 732 GLN A C 1
ATOM 5207 O O . GLN A 1 732 ? 6.623 -14.884 28.110 1.00 94.81 732 GLN A O 1
ATOM 5212 N N . GLU A 1 733 ? 7.624 -14.178 29.993 1.00 94.88 733 GLU A N 1
ATOM 5213 C CA . GLU A 1 733 ? 7.923 -15.524 30.507 1.00 94.88 733 GLU A CA 1
ATOM 5214 C C . GLU A 1 733 ? 6.680 -16.121 31.183 1.00 94.88 733 GLU A C 1
ATOM 5216 O O . GLU A 1 733 ? 5.889 -15.403 31.798 1.00 94.88 733 GLU A O 1
ATOM 5221 N N . LEU A 1 734 ? 6.503 -17.439 31.082 1.00 94.31 734 LEU A N 1
ATOM 5222 C CA . LEU A 1 734 ? 5.412 -18.157 31.731 1.00 94.31 734 LEU A CA 1
ATOM 5223 C C . LEU A 1 734 ? 5.864 -19.498 32.316 1.00 94.31 734 LEU A C 1
ATOM 5225 O O . LEU A 1 734 ? 6.760 -20.172 31.808 1.00 94.31 734 LEU A O 1
ATOM 5229 N N . SER A 1 735 ? 5.191 -19.888 33.391 1.00 93.56 735 SER A N 1
ATOM 5230 C CA . SER A 1 735 ? 5.330 -21.160 34.084 1.00 93.56 735 SER A CA 1
ATOM 5231 C C . SER A 1 735 ? 4.136 -22.061 33.774 1.00 93.56 735 SER A C 1
ATOM 5233 O O . SER A 1 735 ? 2.989 -21.614 33.756 1.00 93.56 735 SER A O 1
ATOM 5235 N N . VAL A 1 736 ? 4.403 -23.348 33.575 1.00 89.75 736 VAL A N 1
ATOM 5236 C CA . VAL A 1 736 ? 3.388 -24.363 33.265 1.00 89.75 736 VAL A CA 1
ATOM 5237 C C . VAL A 1 736 ? 3.138 -25.215 34.506 1.00 89.75 736 VAL A C 1
ATOM 5239 O O . VAL A 1 736 ? 4.069 -25.803 35.053 1.00 89.75 736 VAL A O 1
ATOM 5242 N N . VAL A 1 737 ? 1.885 -25.302 34.950 1.00 88.50 737 VAL A N 1
ATOM 5243 C CA . VAL A 1 737 ? 1.466 -26.130 36.088 1.00 88.50 737 VAL A CA 1
ATOM 5244 C C . VAL A 1 737 ? 0.481 -27.182 35.587 1.00 88.50 737 VAL A C 1
ATOM 5246 O O . VAL A 1 737 ? -0.651 -26.865 35.240 1.00 88.50 737 VAL A O 1
ATOM 5249 N N . ALA A 1 738 ? 0.900 -28.444 35.531 1.00 79.00 738 ALA A N 1
ATOM 5250 C CA . ALA A 1 738 ? 0.006 -29.547 35.186 1.00 79.00 738 ALA A CA 1
ATOM 5251 C C . ALA A 1 738 ? -0.777 -30.010 36.423 1.00 79.00 738 ALA A C 1
ATOM 5253 O O . ALA A 1 738 ? -0.202 -30.166 37.505 1.00 79.00 738 ALA A O 1
ATOM 5254 N N . ALA A 1 739 ? -2.076 -30.273 36.269 1.00 62.62 739 ALA A N 1
ATOM 5255 C CA . ALA A 1 739 ? -2.832 -30.980 37.297 1.00 62.62 739 ALA A CA 1
ATOM 5256 C C . ALA A 1 739 ? -2.263 -32.407 37.468 1.00 62.62 739 ALA A C 1
ATOM 5258 O O . ALA A 1 739 ? -1.861 -33.021 36.474 1.00 62.62 739 ALA A O 1
ATOM 5259 N N . PRO A 1 740 ? -2.213 -32.965 38.693 1.00 51.44 740 PRO A N 1
ATOM 5260 C CA . PRO A 1 740 ? -1.784 -34.347 38.883 1.00 51.44 740 PRO A CA 1
ATOM 5261 C C . PRO A 1 740 ? -2.677 -35.286 38.061 1.00 51.44 740 PRO A C 1
ATOM 5263 O O . PRO A 1 740 ? -3.897 -35.118 38.043 1.00 51.44 740 PRO A O 1
ATOM 5266 N N . ALA A 1 741 ? -2.066 -36.255 37.370 1.00 46.41 741 ALA A N 1
ATOM 5267 C CA . ALA A 1 741 ? -2.801 -37.270 36.624 1.00 46.41 741 ALA A CA 1
ATOM 5268 C C . ALA A 1 741 ? -3.752 -38.004 37.584 1.00 46.41 741 ALA A C 1
ATOM 5270 O O . ALA A 1 741 ? -3.292 -38.616 38.550 1.00 46.41 741 ALA A O 1
ATOM 5271 N N . THR A 1 742 ? -5.058 -37.868 37.349 1.00 38.44 742 THR A N 1
ATOM 5272 C CA . THR A 1 742 ? -6.115 -38.564 38.099 1.00 38.44 742 THR A CA 1
ATOM 5273 C C . THR A 1 742 ? -6.113 -40.052 37.820 1.00 38.44 742 THR A C 1
ATOM 5275 O O . THR A 1 742 ? -6.040 -40.397 36.616 1.00 38.44 742 THR A O 1
#